Protein 6B10 (pdb70)

B-factor: mean 39.34, std 13.13, range [19.17, 99.95]

Sequence (646 aa):
ENLYFQGHMIKSIPEWSEQEEYLMLSLPHEKSDWNPYLEEILQSYKEFVKVVSEEFQKVLLIAPKQSDFENFKDIKNVEFFKCDTNDTWIRDFGAIDIVENGRLKALDFTFNSELDNAVNSKLFKEKFKEELKKVDFILEGGSIDFNGEGVMLTSSHCLLNENLNKTQIDTKLKEIFGLKQIIWLENGFIDHHIDTLARFIDKNTIAHCICEDEEDEHYLPLQKMKEELKKTGFDLLELPIPKPLYYEERRLGATYANFVFINNALIVPFYKDKNDEIIAKRLSKALPNHKIIGVDARVFLRQNGSLHCSCQNRFKGLRENLYFQGHMIKSIPEWSEQEYLMLSLPHEKSDWNPYLEEILQSYKEFVKVVSEFQKVLLIAPKQSDFENFKDIKNVEFFKCDTNDTWIRDFGAIDIVENGRLKALDFTFNAWGNKFQSELDNAVNSKLFKEKFKEELKKVDFILEGGSIDFNGEGVMLTSSHCLLNNSHLNKTQIDTKLKEIFGLKQIIWLENGFIKGDTDHHIDTLARFIDKNTIAHCICEDEEDEHYLPLQKMKEELKKTGFDLLELPIPKPLYYEERRLGATYANFVFINNALIVPFYKDKNDEIIAKRLSKALPNHKIIGVDARVFLRQNGSLHCCSCQNRFKGLR

Organism: Campylobacter jejuni subsp. jejuni serotype O:2 (strain ATCC 700819 / NCTC 11168) (NCBI:txid192222)

Structure (mmCIF, N/CA/C/O backbone):
data_6B10
#
_entry.id   6B10
#
_cell.length_a   53.400
_cell.length_b   80.296
_cell.length_c   83.923
_cell.angle_alpha   90.000
_cell.angle_beta   97.360
_cell.angle_gamma   90.000
#
_symmetry.space_group_name_H-M   'P 1 21 1'
#
loop_
_entity.id
_entity.type
_entity.pdbx_description
1 polymer 'Putative peptidyl-arginine deiminase family protein'
2 non-polymer 'PHOSPHATE ION'
3 non-polymer 'POTASSIUM ION'
4 water water
#
loop_
_atom_site.group_PDB
_atom_site.id
_atom_site.type_symbol
_atom_site.label_atom_id
_atom_site.label_alt_id
_atom_site.label_comp_id
_atom_site.label_asym_id
_atom_site.label_entity_id
_atom_site.label_seq_id
_atom_site.pdbx_PDB_ins_code
_atom_site.Cartn_x
_atom_site.Cartn_y
_atom_site.Cartn_z
_atom_site.occupancy
_atom_site.B_iso_or_equiv
_atom_site.auth_seq_id
_atom_site.auth_comp_id
_atom_site.auth_asym_id
_atom_site.auth_atom_id
_atom_site.pdbx_PDB_model_num
ATOM 1 N N . GLU A 1 1 ? -136.586 -9.506 213.923 1.00 45.65 -7 GLU A N 1
ATOM 2 C CA . GLU A 1 1 ? -135.350 -8.662 213.883 1.00 45.71 -7 GLU A CA 1
ATOM 3 C C . GLU A 1 1 ? -134.076 -9.505 213.728 1.00 44.11 -7 GLU A C 1
ATOM 4 O O . GLU A 1 1 ? -133.328 -9.344 212.753 1.00 47.54 -7 GLU A O 1
ATOM 6 N N . ASN A 1 2 ? -133.851 -10.413 214.676 1.00 39.42 -6 ASN A N 1
ATOM 7 C CA . ASN A 1 2 ? -132.573 -11.130 214.799 1.00 36.43 -6 ASN A CA 1
ATOM 8 C C . ASN A 1 2 ? -132.399 -12.291 213.820 1.00 33.47 -6 ASN A C 1
ATOM 9 O O . ASN A 1 2 ? -132.243 -13.450 214.229 1.00 31.52 -6 ASN A O 1
ATOM 14 N N . LEU A 1 3 ? -132.404 -11.963 212.531 1.00 30.26 -5 LEU A N 1
ATOM 15 C CA . LEU A 1 3 ? -132.291 -12.950 211.473 1.00 28.99 -5 LEU A CA 1
ATOM 16 C C . LEU A 1 3 ? -130.850 -13.031 210.979 1.00 28.65 -5 LEU A C 1
ATOM 17 O O . LEU A 1 3 ? -130.233 -12.012 210.647 1.00 28.23 -5 LEU A O 1
ATOM 22 N N . TYR A 1 4 ? -130.319 -14.250 210.937 1.00 26.98 -4 TYR A N 1
ATOM 23 C CA . TYR A 1 4 ? -128.989 -14.500 210.395 1.00 26.59 -4 TYR A CA 1
ATOM 24 C C . TYR A 1 4 ? -129.068 -15.375 209.148 1.00 26.16 -4 TYR A C 1
ATOM 25 O O . TYR A 1 4 ? -129.862 -16.310 209.078 1.00 25.29 -4 TYR A O 1
ATOM 34 N N . PHE A 1 5 ? -128.239 -15.053 208.165 1.00 26.46 -3 PHE A N 1
ATOM 35 C CA . PHE A 1 5 ? -128.156 -15.816 206.932 1.00 27.41 -3 PHE A CA 1
ATOM 36 C C . PHE A 1 5 ? -126.697 -15.943 206.522 1.00 27.96 -3 PHE A C 1
ATOM 37 O O . PHE A 1 5 ? -126.001 -14.938 206.371 1.00 27.53 -3 PHE A O 1
ATOM 45 N N . GLN A 1 6 ? -126.236 -17.183 206.372 1.00 28.24 -2 GLN A N 1
ATOM 46 C CA . GLN A 1 6 ? -124.857 -17.480 205.968 1.00 28.55 -2 GLN A CA 1
ATOM 47 C C . GLN A 1 6 ? -123.824 -16.679 206.756 1.00 28.15 -2 GLN A C 1
ATOM 48 O O . GLN A 1 6 ? -122.880 -16.123 206.193 1.00 28.17 -2 GLN A O 1
ATOM 54 N N . GLY A 1 7 ? -124.023 -16.644 208.073 1.00 27.53 -1 GLY A N 1
ATOM 55 C CA . GLY A 1 7 ? -123.103 -15.989 209.003 1.00 27.32 -1 GLY A CA 1
ATOM 56 C C . GLY A 1 7 ? -123.400 -14.547 209.376 1.00 26.85 -1 GLY A C 1
ATOM 57 O O . GLY A 1 7 ? -122.763 -14.009 210.281 1.00 26.39 -1 GLY A O 1
ATOM 58 N N . HIS A 1 8 ? -124.380 -13.923 208.720 1.00 27.67 0 HIS A N 1
ATOM 59 C CA . HIS A 1 8 ? -124.595 -12.478 208.852 1.00 28.07 0 HIS A CA 1
ATOM 60 C C . HIS A 1 8 ? -126.018 -12.071 209.182 1.00 26.92 0 HIS A C 1
ATOM 61 O O . HIS A 1 8 ? -126.962 -12.530 208.541 1.00 25.66 0 HIS A O 1
ATOM 68 N N . MET A 1 9 ? -126.154 -11.182 210.162 1.00 26.49 1 MET A N 1
ATOM 69 C CA . MET A 1 9 ? -127.376 -10.409 210.349 1.00 28.28 1 MET A CA 1
ATOM 70 C C . MET A 1 9 ? -127.214 -9.055 209.675 1.00 27.73 1 MET A C 1
ATOM 71 O O . MET A 1 9 ? -126.295 -8.305 210.007 1.00 27.92 1 MET A O 1
ATOM 76 N N . ILE A 1 10 ? -128.107 -8.742 208.742 1.00 26.89 2 ILE A N 1
ATOM 77 C CA . ILE A 1 10 ? -127.997 -7.519 207.942 1.00 26.70 2 ILE A CA 1
ATOM 78 C C . ILE A 1 10 ? -129.196 -6.602 208.142 1.00 27.06 2 ILE A C 1
ATOM 79 O O . ILE A 1 10 ? -130.341 -7.058 208.164 1.00 28.49 2 ILE A O 1
ATOM 84 N N . LYS A 1 11 ? -128.914 -5.310 208.306 1.00 27.24 3 LYS A N 1
ATOM 85 C CA . LYS A 1 11 ? -129.938 -4.276 208.352 1.00 27.13 3 LYS A CA 1
ATOM 86 C C . LYS A 1 11 ? -129.631 -3.222 207.288 1.00 26.60 3 LYS A C 1
ATOM 87 O O . LYS A 1 11 ? -128.518 -2.687 207.233 1.00 27.06 3 LYS A O 1
ATOM 90 N N . SER A 1 12 ? -130.617 -2.943 206.439 1.00 25.81 4 SER A N 1
ATOM 91 C CA . SER A 1 12 ? -130.528 -1.869 205.457 1.00 24.76 4 SER A CA 1
ATOM 92 C C . SER A 1 12 ? -130.710 -0.517 206.159 1.00 24.49 4 SER A C 1
ATOM 93 O O . SER A 1 12 ? -131.432 -0.417 207.160 1.00 23.92 4 SER A O 1
ATOM 96 N N . ILE A 1 13 ? -130.049 0.514 205.629 1.00 23.90 5 ILE A N 1
ATOM 97 C CA . ILE A 1 13 ? -129.980 1.819 206.285 1.00 23.04 5 ILE A CA 1
ATOM 98 C C . ILE A 1 13 ? -130.775 2.846 205.495 1.00 22.57 5 ILE A C 1
ATOM 99 O O . ILE A 1 13 ? -130.501 3.058 204.313 1.00 21.96 5 ILE A O 1
ATOM 104 N N . PRO A 1 14 ? -131.763 3.493 206.141 1.00 21.45 6 PRO A N 1
ATOM 105 C CA . PRO A 1 14 ? -132.455 4.589 205.485 1.00 21.55 6 PRO A CA 1
ATOM 106 C C . PRO A 1 14 ? -131.586 5.840 205.460 1.00 21.74 6 PRO A C 1
ATOM 107 O O . PRO A 1 14 ? -130.715 6.015 206.321 1.00 21.84 6 PRO A O 1
ATOM 111 N N . GLU A 1 15 ? -131.848 6.721 204.498 1.00 21.78 7 GLU A N 1
ATOM 112 C CA . GLU A 1 15 ? -130.991 7.882 204.270 1.00 21.48 7 GLU A CA 1
ATOM 113 C C . GLU A 1 15 ? -130.980 8.874 205.434 1.00 21.33 7 GLU A C 1
ATOM 114 O O . GLU A 1 15 ? -130.013 9.624 205.611 1.00 21.33 7 GLU A O 1
ATOM 120 N N . TRP A 1 16 ? -132.040 8.875 206.233 1.00 21.34 8 TRP A N 1
ATOM 121 C CA . TRP A 1 16 ? -132.123 9.791 207.371 1.00 22.19 8 TRP A CA 1
ATOM 122 C C . TRP A 1 16 ? -131.341 9.357 208.623 1.00 22.79 8 TRP A C 1
ATOM 123 O O . TRP A 1 16 ? -131.300 10.095 209.603 1.00 22.74 8 TRP A O 1
ATOM 134 N N . SER A 1 17 ? -130.723 8.178 208.600 1.00 24.36 9 SER A N 1
ATOM 135 C CA . SER A 1 17 ? -129.817 7.774 209.682 1.00 25.99 9 SER A CA 1
ATOM 136 C C . SER A 1 17 ? -128.584 8.680 209.690 1.00 27.57 9 SER A C 1
ATOM 137 O O . SER A 1 17 ? -128.220 9.269 208.657 1.00 26.92 9 SER A O 1
ATOM 140 N N . GLU A 1 18 ? -127.957 8.785 210.860 1.00 27.29 10 GLU A N 1
ATOM 141 C CA . GLU A 1 18 ? -126.844 9.704 211.069 1.00 28.11 10 GLU A CA 1
ATOM 142 C C . GLU A 1 18 ? -125.676 9.366 210.149 1.00 26.73 10 GLU A C 1
ATOM 143 O O . GLU A 1 18 ? -125.363 8.197 209.926 1.00 25.83 10 GLU A O 1
ATOM 149 N N . GLN A 1 19 ? -125.033 10.402 209.630 1.00 25.53 11 GLN A N 1
ATOM 150 C CA . GLN A 1 19 ? -123.989 10.251 208.636 1.00 25.74 11 GLN A CA 1
ATOM 151 C C . GLN A 1 19 ? -122.685 10.916 209.061 1.00 26.54 11 GLN A C 1
ATOM 152 O O . GLN A 1 19 ? -122.672 11.800 209.919 1.00 25.38 11 GLN A O 1
ATOM 158 N N . GLU A 1 20 ? -121.596 10.463 208.442 1.00 27.32 12 GLU A N 1
ATOM 159 C CA A GLU A 1 20 ? -120.275 11.037 208.667 0.50 28.11 12 GLU A CA 1
ATOM 160 C CA B GLU A 1 20 ? -120.267 11.023 208.658 0.50 28.48 12 GLU A CA 1
ATOM 161 C C . GLU A 1 20 ? -119.910 11.964 207.505 1.00 28.41 12 GLU A C 1
ATOM 162 O O . GLU A 1 20 ? -119.408 13.063 207.722 1.00 28.91 12 GLU A O 1
ATOM 173 N N . TYR A 1 21 ? -120.177 11.525 206.275 1.00 28.42 13 TYR A N 1
ATOM 174 C CA . TYR A 1 21 ? -119.879 12.319 205.083 1.00 28.41 13 TYR A CA 1
ATOM 175 C C . TYR A 1 21 ? -121.017 12.311 204.074 1.00 28.03 13 TYR A C 1
ATOM 176 O O . TYR A 1 21 ? -121.743 11.322 203.953 1.00 27.48 13 TYR A O 1
ATOM 185 N N . LEU A 1 22 ? -121.151 13.416 203.340 1.00 27.16 14 LEU A N 1
ATOM 186 C CA . LEU A 1 22 ? -121.746 13.383 202.010 1.00 27.67 14 LEU A CA 1
ATOM 187 C C . LEU A 1 22 ? -120.600 13.472 200.998 1.00 28.39 14 LEU A C 1
ATOM 188 O O . LEU A 1 22 ? -119.727 14.340 201.090 1.00 27.34 14 LEU A O 1
ATOM 193 N N . MET A 1 23 ? -120.613 12.569 200.032 1.00 29.07 15 MET A N 1
ATOM 194 C CA . MET A 1 23 ? -119.526 12.458 199.084 1.00 30.07 15 MET A CA 1
ATOM 195 C C . MET A 1 23 ? -119.994 12.850 197.691 1.00 30.17 15 MET A C 1
ATOM 196 O O . MET A 1 23 ? -121.069 12.448 197.254 1.00 29.55 15 MET A O 1
ATOM 201 N N . LEU A 1 24 ? -119.182 13.652 197.009 1.00 31.00 16 LEU A N 1
ATOM 202 C CA . LEU A 1 24 ? -119.476 14.109 195.657 1.00 32.65 16 LEU A CA 1
ATOM 203 C C . LEU A 1 24 ? -118.240 14.010 194.762 1.00 35.25 16 LEU A C 1
ATOM 204 O O . LEU A 1 24 ? -117.101 14.087 195.232 1.00 34.65 16 LEU A O 1
ATOM 209 N N . SER A 1 25 ? -118.481 13.841 193.468 1.00 38.02 17 SER A N 1
ATOM 210 C CA . SER A 1 25 ? -117.423 13.843 192.470 1.00 39.41 17 SER A CA 1
ATOM 211 C C . SER A 1 25 ? -117.539 15.110 191.629 1.00 41.24 17 SER A C 1
ATOM 212 O O . SER A 1 25 ? -118.451 15.240 190.815 1.00 40.99 17 SER A O 1
ATOM 215 N N . LEU A 1 26 ? -116.610 16.042 191.831 1.00 42.93 18 LEU A N 1
ATOM 216 C CA . LEU A 1 26 ? -116.640 17.333 191.143 1.00 44.58 18 LEU A CA 1
ATOM 217 C C . LEU A 1 26 ? -116.649 17.221 189.617 1.00 45.77 18 LEU A C 1
ATOM 218 O O . LEU A 1 26 ? -116.003 16.335 189.050 1.00 45.51 18 LEU A O 1
ATOM 223 N N . PRO A 1 27 ? -117.408 18.109 188.948 1.00 48.69 19 PRO A N 1
ATOM 224 C CA . PRO A 1 27 ? -117.256 18.251 187.504 1.00 51.01 19 PRO A CA 1
ATOM 225 C C . PRO A 1 27 ? -115.939 18.946 187.193 1.00 51.46 19 PRO A C 1
ATOM 226 O O . PRO A 1 27 ? -115.539 19.850 187.920 1.00 50.48 19 PRO A O 1
ATOM 230 N N . HIS A 1 28 ? -115.266 18.506 186.139 1.00 55.89 20 HIS A N 1
ATOM 231 C CA . HIS A 1 28 ? -114.017 19.132 185.708 1.00 59.36 20 HIS A CA 1
ATOM 232 C C . HIS A 1 28 ? -114.003 19.309 184.198 1.00 61.37 20 HIS A C 1
ATOM 233 O O . HIS A 1 28 ? -114.792 18.684 183.482 1.00 60.59 20 HIS A O 1
ATOM 240 N N . GLU A 1 29 ? -113.096 20.163 183.727 1.00 65.76 21 GLU A N 1
ATOM 241 C CA . GLU A 1 29 ? -112.938 20.441 182.300 1.00 68.14 21 GLU A CA 1
ATOM 242 C C . GLU A 1 29 ? -112.317 19.249 181.577 1.00 69.63 21 GLU A C 1
ATOM 243 O O . GLU A 1 29 ? -111.158 19.293 181.174 1.00 72.29 21 GLU A O 1
ATOM 245 N N . LYS A 1 30 ? -113.107 18.189 181.421 1.00 73.68 22 LYS A N 1
ATOM 246 C CA . LYS A 1 30 ? -112.666 16.946 180.781 1.00 75.47 22 LYS A CA 1
ATOM 247 C C . LYS A 1 30 ? -113.862 16.047 180.469 1.00 78.50 22 LYS A C 1
ATOM 248 O O . LYS A 1 30 ? -113.952 15.481 179.381 1.00 79.49 22 LYS A O 1
ATOM 250 N N . SER A 1 31 ? -114.770 15.917 181.434 1.00 81.40 23 SER A N 1
ATOM 251 C CA . SER A 1 31 ? -116.059 15.250 181.232 1.00 83.08 23 SER A CA 1
ATOM 252 C C . SER A 1 31 ? -116.988 16.113 180.357 1.00 81.21 23 SER A C 1
ATOM 253 O O . SER A 1 31 ? -116.523 17.028 179.678 1.00 82.63 23 SER A O 1
ATOM 256 N N . ASP A 1 32 ? -118.293 15.833 180.376 1.00 80.01 24 ASP A N 1
ATOM 257 C CA . ASP A 1 32 ? -119.253 16.532 179.513 1.00 79.68 24 ASP A CA 1
ATOM 258 C C . ASP A 1 32 ? -119.940 17.721 180.199 1.00 77.26 24 ASP A C 1
ATOM 259 O O . ASP A 1 32 ? -121.118 17.985 179.955 1.00 77.06 24 ASP A O 1
ATOM 264 N N . TRP A 1 33 ? -119.196 18.436 181.044 1.00 74.54 25 TRP A N 1
ATOM 265 C CA . TRP A 1 33 ? -119.680 19.655 181.694 1.00 72.89 25 TRP A CA 1
ATOM 266 C C . TRP A 1 33 ? -118.974 20.901 181.143 1.00 73.27 25 TRP A C 1
ATOM 267 O O . TRP A 1 33 ? -119.158 22.002 181.669 1.00 75.49 25 TRP A O 1
ATOM 278 N N . ASN A 1 34 ? -118.186 20.725 180.081 1.00 74.25 26 ASN A N 1
ATOM 279 C CA . ASN A 1 34 ? -117.299 21.781 179.562 1.00 73.29 26 ASN A CA 1
ATOM 280 C C . ASN A 1 34 ? -117.979 23.112 179.223 1.00 69.52 26 ASN A C 1
ATOM 281 O O . ASN A 1 34 ? -117.531 24.165 179.687 1.00 66.76 26 ASN A O 1
ATOM 286 N N . PRO A 1 35 ? -119.057 23.072 178.416 1.00 67.05 27 PRO A N 1
ATOM 287 C CA . PRO A 1 35 ? -119.696 24.321 177.975 1.00 67.12 27 PRO A CA 1
ATOM 288 C C . PRO A 1 35 ? -120.181 25.219 179.118 1.00 67.09 27 PRO A C 1
ATOM 289 O O . PRO A 1 35 ? -120.065 26.444 179.029 1.00 67.53 27 PRO A O 1
ATOM 293 N N . TYR A 1 36 ? -120.707 24.607 180.178 1.00 65.24 28 TYR A N 1
ATOM 294 C CA . TYR A 1 36 ? -121.240 25.340 181.329 1.00 63.40 28 TYR A CA 1
ATOM 295 C C . TYR A 1 36 ? -120.513 24.897 182.601 1.00 64.73 28 TYR A C 1
ATOM 296 O O . TYR A 1 36 ? -121.129 24.560 183.613 1.00 66.15 28 TYR A O 1
ATOM 305 N N . LEU A 1 37 ? -119.186 24.927 182.530 1.00 64.70 29 LEU A N 1
ATOM 306 C CA . LEU A 1 37 ? -118.323 24.484 183.618 1.00 64.45 29 LEU A CA 1
ATOM 307 C C . LEU A 1 37 ? -118.521 25.362 184.856 1.00 64.22 29 LEU A C 1
ATOM 308 O O . LEU A 1 37 ? -118.819 24.856 185.934 1.00 63.25 29 LEU A O 1
ATOM 313 N N . GLU A 1 38 ? -118.380 26.674 184.693 1.00 63.85 30 GLU A N 1
ATOM 314 C CA . GLU A 1 38 ? -118.560 27.603 185.811 1.00 63.86 30 GLU A CA 1
ATOM 315 C C . GLU A 1 38 ? -119.997 27.573 186.338 1.00 61.49 30 GLU A C 1
ATOM 316 O O . GLU A 1 38 ? -120.234 27.813 187.526 1.00 60.01 30 GLU A O 1
ATOM 322 N N . GLU A 1 39 ? -120.945 27.288 185.445 1.00 57.71 31 GLU A N 1
ATOM 323 C CA . GLU A 1 39 ? -122.355 27.183 185.807 1.00 55.16 31 GLU A CA 1
ATOM 324 C C . GLU A 1 39 ? -122.580 26.085 186.847 1.00 52.07 31 GLU A C 1
ATOM 325 O O . GLU A 1 39 ? -123.051 26.361 187.946 1.00 50.03 31 GLU A O 1
ATOM 327 N N . ILE A 1 40 ? -122.227 24.850 186.500 1.00 50.98 32 ILE A N 1
ATOM 328 C CA . ILE A 1 40 ? -122.426 23.713 187.408 1.00 50.38 32 ILE A CA 1
ATOM 329 C C . ILE A 1 40 ? -121.566 23.825 188.673 1.00 49.99 32 ILE A C 1
ATOM 330 O O . ILE A 1 40 ? -122.030 23.516 189.772 1.00 46.89 32 ILE A O 1
ATOM 335 N N . LEU A 1 41 ? -120.328 24.290 188.523 1.00 49.69 33 LEU A N 1
ATOM 336 C CA . LEU A 1 41 ? -119.451 24.476 189.677 1.00 48.59 33 LEU A CA 1
ATOM 337 C C . LEU A 1 41 ? -120.045 25.460 190.678 1.00 46.89 33 LEU A C 1
ATOM 338 O O . LEU A 1 41 ? -119.906 25.281 191.885 1.00 46.49 33 LEU A O 1
ATOM 343 N N . GLN A 1 42 ? -120.717 26.491 190.181 1.00 46.93 34 GLN A N 1
ATOM 344 C CA . GLN A 1 42 ? -121.385 27.441 191.061 1.00 47.76 34 GLN A CA 1
ATOM 345 C C . GLN A 1 42 ? -122.553 26.778 191.807 1.00 45.23 34 GLN A C 1
ATOM 346 O O . GLN A 1 42 ? -122.772 27.043 192.994 1.00 44.89 34 GLN A O 1
ATOM 352 N N . SER A 1 43 ? -123.295 25.928 191.101 1.00 41.66 35 SER A N 1
ATOM 353 C CA . SER A 1 43 ? -124.345 25.117 191.717 1.00 41.36 35 SER A CA 1
ATOM 354 C C . SER A 1 43 ? -123.772 24.218 192.817 1.00 40.00 35 SER A C 1
ATOM 355 O O . SER A 1 43 ? -124.292 24.189 193.937 1.00 39.03 35 SER A O 1
ATOM 358 N N . TYR A 1 44 ? -122.696 23.499 192.488 1.00 38.95 36 TYR A N 1
ATOM 359 C CA . TYR A 1 44 ? -121.979 22.662 193.462 1.00 36.68 36 TYR A CA 1
ATOM 360 C C . TYR A 1 44 ? -121.562 23.439 194.693 1.00 37.92 36 TYR A C 1
ATOM 361 O O . TYR A 1 44 ? -121.780 22.986 195.813 1.00 38.59 36 TYR A O 1
ATOM 370 N N . LYS A 1 45 ? -120.963 24.607 194.484 1.00 38.37 37 LYS A N 1
ATOM 371 C CA . LYS A 1 45 ? -120.518 25.448 195.590 1.00 38.46 37 LYS A CA 1
ATOM 372 C C . LYS A 1 45 ? -121.671 25.774 196.529 1.00 38.34 37 LYS A C 1
ATOM 373 O O . LYS A 1 45 ? -121.516 25.743 197.750 1.00 40.04 37 LYS A O 1
ATOM 376 N N . GLU A 1 46 ? -122.825 26.088 195.953 1.00 38.82 38 GLU A N 1
ATOM 377 C CA . GLU A 1 46 ? -124.012 26.395 196.737 1.00 39.57 38 GLU A CA 1
ATOM 378 C C . GLU A 1 46 ? -124.461 25.157 197.508 1.00 35.55 38 GLU A C 1
ATOM 379 O O . GLU A 1 46 ? -124.720 25.224 198.709 1.00 34.22 38 GLU A O 1
ATOM 385 N N . PHE A 1 47 ? -124.524 24.035 196.802 1.00 33.01 39 PHE A N 1
ATOM 386 C CA . PHE A 1 47 ? -124.954 22.756 197.370 1.00 32.14 39 PHE A CA 1
ATOM 387 C C . PHE A 1 47 ? -124.023 22.340 198.509 1.00 32.23 39 PHE A C 1
ATOM 388 O O . PHE A 1 47 ? -124.479 21.982 199.600 1.00 30.23 39 PHE A O 1
ATOM 396 N N . VAL A 1 48 ? -122.719 22.438 198.256 1.00 33.31 40 VAL A N 1
ATOM 397 C CA . VAL A 1 48 ? -121.697 22.109 199.248 1.00 32.99 40 VAL A CA 1
ATOM 398 C C . VAL A 1 48 ? -121.795 23.026 200.463 1.00 33.13 40 VAL A C 1
ATOM 399 O O . VAL A 1 48 ? -121.784 22.548 201.603 1.00 32.15 40 VAL A O 1
ATOM 403 N N . LYS A 1 49 ? -121.895 24.333 200.223 1.00 32.78 41 LYS A N 1
ATOM 404 C CA . LYS A 1 49 ? -122.025 25.298 201.322 1.00 33.91 41 LYS A CA 1
ATOM 405 C C . LYS A 1 49 ? -123.206 24.959 202.238 1.00 32.84 41 LYS A C 1
ATOM 406 O O . LYS A 1 49 ? -123.077 24.988 203.462 1.00 32.16 41 LYS A O 1
ATOM 410 N N . VAL A 1 50 ? -124.352 24.644 201.636 1.00 32.14 42 VAL A N 1
ATOM 411 C CA . VAL A 1 50 ? -125.554 24.284 202.391 1.00 31.80 42 VAL A CA 1
ATOM 412 C C . VAL A 1 50 ? -125.311 23.053 203.268 1.00 30.80 42 VAL A C 1
ATOM 413 O O . VAL A 1 50 ? -125.543 23.091 204.480 1.00 30.49 42 VAL A O 1
ATOM 417 N N . VAL A 1 51 ? -124.815 21.982 202.654 1.00 30.45 43 VAL A N 1
ATOM 418 C CA . VAL A 1 51 ? -1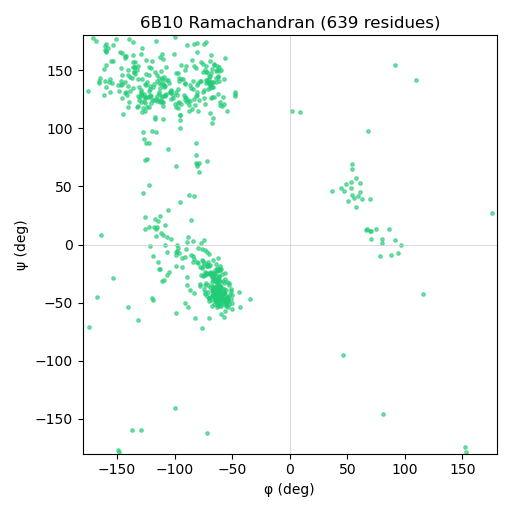24.584 20.710 203.356 1.00 30.40 43 VAL A CA 1
ATOM 419 C C . VAL A 1 51 ? -123.563 20.847 204.484 1.00 30.00 43 VAL A C 1
ATOM 420 O O . VAL A 1 51 ? -123.775 20.325 205.588 1.00 28.00 43 VAL A O 1
ATOM 424 N N . SER A 1 52 ? -122.473 21.564 204.202 1.00 30.22 44 SER A N 1
ATOM 425 C CA . SER A 1 52 ? -121.330 21.666 205.112 1.00 29.85 44 SER A CA 1
ATOM 426 C C . SER A 1 52 ? -121.703 22.276 206.450 1.00 30.05 44 SER A C 1
ATOM 427 O O . SER A 1 52 ? -121.016 22.054 207.437 1.00 28.93 44 SER A O 1
ATOM 430 N N . GLU A 1 53 ? -122.803 23.025 206.478 1.00 31.16 45 GLU A N 1
ATOM 431 C CA A GLU A 1 53 ? -123.336 23.580 207.722 0.50 31.43 45 GLU A CA 1
ATOM 432 C CA B GLU A 1 53 ? -123.319 23.583 207.725 0.50 31.83 45 GLU A CA 1
ATOM 433 C C . GLU A 1 53 ? -123.849 22.480 208.645 1.00 31.19 45 GLU A C 1
ATOM 434 O O . GLU A 1 53 ? -123.923 22.670 209.855 1.00 32.51 45 GLU A O 1
ATOM 445 N N . PHE A 1 54 ? -124.216 21.333 208.071 1.00 29.39 46 PHE A N 1
ATOM 446 C CA . PHE A 1 54 ? -124.824 20.239 208.838 1.00 28.73 46 PHE A CA 1
ATOM 447 C C . PHE A 1 54 ? -123.957 18.993 209.042 1.00 28.43 46 PHE A C 1
ATOM 448 O O . PHE A 1 54 ? -124.111 18.299 210.043 1.00 28.35 46 PHE A O 1
ATOM 456 N N . GLN A 1 55 ? -123.073 18.687 208.099 1.00 27.01 47 GLN A N 1
ATOM 457 C CA . GLN A 1 55 ? -122.167 17.554 208.261 1.00 27.02 47 GLN A CA 1
ATOM 458 C C . GLN A 1 55 ? -120.976 17.696 207.330 1.00 27.12 47 GLN A C 1
ATOM 459 O O . GLN A 1 55 ? -120.987 18.523 206.416 1.00 26.75 47 GLN A O 1
ATOM 465 N N . LYS A 1 56 ? -119.955 16.877 207.547 1.00 27.58 48 LYS A N 1
ATOM 466 C CA . LYS A 1 56 ? -118.773 16.939 206.701 1.00 29.77 48 LYS A CA 1
ATOM 467 C C . LYS A 1 56 ? -119.111 16.578 205.265 1.00 29.47 48 LYS A C 1
ATOM 468 O O . LYS A 1 56 ? -120.026 15.798 205.002 1.00 29.29 48 LYS A O 1
ATOM 474 N N . VAL A 1 57 ? -118.357 17.160 204.345 1.00 29.11 49 VAL A N 1
ATOM 475 C CA . VAL A 1 57 ? -118.494 16.893 202.932 1.00 29.88 49 VAL A CA 1
ATOM 476 C C . VAL A 1 57 ? -117.129 16.459 202.410 1.00 31.84 49 VAL A C 1
ATOM 477 O O . VAL A 1 57 ? -116.107 17.054 202.766 1.00 31.48 49 VAL A O 1
ATOM 481 N N . LEU A 1 58 ? -117.122 15.427 201.572 1.00 33.67 50 LEU A N 1
ATOM 482 C CA . LEU A 1 58 ? -115.913 14.966 200.900 1.00 35.80 50 LEU A CA 1
ATOM 483 C C . LEU A 1 58 ? -116.065 15.163 199.397 1.00 37.24 50 LEU A C 1
ATOM 484 O O . LEU A 1 58 ? -117.005 14.650 198.794 1.00 38.24 50 LEU A O 1
ATOM 489 N N . LEU A 1 59 ? -115.136 15.903 198.797 1.00 38.11 51 LEU A N 1
ATOM 490 C CA . LEU A 1 59 ? -115.149 16.162 197.361 1.00 38.41 51 LEU A CA 1
ATOM 491 C C . LEU A 1 59 ? -114.025 15.399 196.682 1.00 40.70 51 LEU A C 1
ATOM 492 O O . LEU A 1 59 ? -112.873 15.498 197.091 1.00 41.70 51 LEU A O 1
ATOM 497 N N . ILE A 1 60 ? -114.373 14.647 195.641 1.00 42.62 52 ILE A N 1
ATOM 498 C CA . ILE A 1 60 ? -113.436 13.809 194.907 1.00 43.70 52 ILE A CA 1
ATOM 499 C C . ILE A 1 60 ? -113.182 14.443 193.542 1.00 45.73 52 ILE A C 1
ATOM 500 O O . ILE A 1 60 ? -114.125 14.765 192.830 1.00 44.60 52 ILE A O 1
ATOM 505 N N . ALA A 1 61 ? -111.908 14.628 193.189 1.00 48.04 53 ALA A N 1
ATOM 506 C CA . ALA A 1 61 ? -111.529 15.221 191.903 1.00 49.77 53 ALA A CA 1
ATOM 507 C C . ALA A 1 61 ? -110.081 14.881 191.526 1.00 53.78 53 ALA A C 1
ATOM 508 O O . ALA A 1 61 ? -109.260 14.614 192.406 1.00 53.01 53 ALA A O 1
ATOM 510 N N . PRO A 1 62 ? -109.762 14.891 190.215 1.00 56.18 54 PRO A N 1
ATOM 511 C CA . PRO A 1 62 ? -108.419 14.524 189.743 1.00 56.83 54 PRO A CA 1
ATOM 512 C C . PRO A 1 62 ? -107.286 15.455 190.189 1.00 58.36 54 PRO A C 1
ATOM 513 O O . PRO A 1 62 ? -106.187 14.980 190.466 1.00 58.93 54 PRO A O 1
ATOM 517 N N . LYS A 1 63 ? -107.551 16.758 190.253 1.00 60.54 55 LYS A N 1
ATOM 518 C CA . LYS A 1 63 ? -106.505 17.749 190.507 1.00 60.27 55 LYS A CA 1
ATOM 519 C C . LYS A 1 63 ? -106.776 18.606 191.734 1.00 60.06 55 LYS A C 1
ATOM 520 O O . LYS A 1 63 ? -107.926 18.836 192.106 1.00 62.03 55 LYS A O 1
ATOM 526 N N . GLN A 1 64 ? -105.698 19.089 192.343 1.00 59.30 56 GLN A N 1
ATOM 527 C CA . GLN A 1 64 ? -105.773 19.986 193.491 1.00 59.00 56 GLN A CA 1
ATOM 528 C C . GLN A 1 64 ? -106.432 21.312 193.107 1.00 60.16 56 GLN A C 1
ATOM 529 O O . GLN A 1 64 ? -107.116 21.933 193.925 1.00 61.31 56 GLN A O 1
ATOM 535 N N . SER A 1 65 ? -106.224 21.739 191.862 1.00 59.91 57 SER A N 1
ATOM 536 C CA . SER A 1 65 ? -106.824 22.976 191.354 1.00 59.00 57 SER A CA 1
ATOM 537 C C . SER A 1 65 ? -108.356 22.908 191.315 1.00 57.35 57 SER A C 1
ATOM 538 O O . SER A 1 65 ? -109.026 23.931 191.469 1.00 58.16 57 SER A O 1
ATOM 541 N N . ASP A 1 66 ? -108.900 21.709 191.112 1.00 56.33 58 ASP A N 1
ATOM 542 C CA . ASP A 1 66 ? -110.348 21.495 191.195 1.00 55.76 58 ASP A CA 1
ATOM 543 C C . ASP A 1 66 ? -110.875 21.858 192.583 1.00 54.28 58 ASP A C 1
ATOM 544 O O . ASP A 1 66 ? -111.922 22.488 192.700 1.00 55.06 58 ASP A O 1
ATOM 549 N N . PHE A 1 67 ? -110.141 21.470 193.625 1.00 54.56 59 PHE A N 1
ATOM 550 C CA . PHE A 1 67 ? -110.536 21.766 195.009 1.00 56.10 59 PHE A CA 1
ATOM 551 C C . PHE A 1 67 ? -110.431 23.242 195.362 1.00 57.18 59 PHE A C 1
ATOM 552 O O . PHE A 1 67 ? -111.110 23.704 196.278 1.00 56.57 59 PHE A O 1
ATOM 560 N N . GLU A 1 68 ? -109.569 23.970 194.653 1.00 60.11 60 GLU A N 1
ATOM 561 C CA . GLU A 1 68 ? -109.317 25.391 194.917 1.00 62.21 60 GLU A CA 1
ATOM 562 C C . GLU A 1 68 ? -110.588 26.204 195.157 1.00 62.88 60 GLU A C 1
ATOM 563 O O . GLU A 1 68 ? -110.626 27.049 196.054 1.00 65.00 60 GLU A O 1
ATOM 565 N N . ASN A 1 69 ? -111.624 25.933 194.367 1.00 62.79 61 ASN A N 1
ATOM 566 C CA . ASN A 1 69 ? -112.898 26.659 194.462 1.00 62.51 61 ASN A CA 1
ATOM 567 C C . ASN A 1 69 ? -113.692 26.433 195.754 1.00 60.45 61 ASN A C 1
ATOM 568 O O . ASN A 1 69 ? -114.643 27.168 196.024 1.00 61.57 61 ASN A O 1
ATOM 573 N N . PHE A 1 70 ? -113.315 25.426 196.540 1.00 57.14 62 PHE A N 1
ATOM 574 C CA . PHE A 1 70 ? -114.053 25.064 197.752 1.00 56.29 62 PHE A CA 1
ATOM 575 C C . PHE A 1 70 ? -113.185 25.115 199.011 1.00 56.77 62 PHE A C 1
ATOM 576 O O . PHE A 1 70 ? -113.588 24.608 200.063 1.00 55.16 62 PHE A O 1
ATOM 584 N N . LYS A 1 71 ? -112.015 25.751 198.908 1.00 55.93 63 LYS A N 1
ATOM 585 C CA . LYS A 1 71 ? -111.023 25.741 199.987 1.00 53.90 63 LYS A CA 1
ATOM 586 C C . LYS A 1 71 ? -111.443 26.555 201.210 1.00 51.90 63 LYS A C 1
ATOM 587 O O . LYS A 1 71 ? -110.969 26.297 202.316 1.00 52.41 63 LYS A O 1
ATOM 589 N N . ASP A 1 72 ? -112.325 27.532 201.011 1.00 49.18 64 ASP A N 1
ATOM 590 C CA . ASP A 1 72 ? -112.750 28.425 202.089 1.00 49.10 64 ASP A CA 1
ATOM 591 C C . ASP A 1 72 ? -113.868 27.855 202.978 1.00 49.50 64 ASP A C 1
ATOM 592 O O . ASP A 1 72 ? -114.142 28.403 204.049 1.00 49.33 64 ASP A O 1
ATOM 594 N N . ILE A 1 73 ? -114.498 26.758 202.548 1.00 47.48 65 ILE A N 1
ATOM 595 C CA . ILE A 1 73 ? -115.705 26.250 203.207 1.00 44.73 65 ILE A CA 1
ATOM 596 C C . ILE A 1 73 ? -115.350 25.292 204.345 1.00 42.63 65 ILE A C 1
ATOM 597 O O . ILE A 1 73 ? -114.661 24.299 204.128 1.00 40.34 65 ILE A O 1
ATOM 602 N N . LYS A 1 74 ? -115.839 25.593 205.547 1.00 41.45 66 LYS A N 1
ATOM 603 C CA . LYS A 1 74 ? -115.630 24.741 206.719 1.00 42.76 66 LYS A CA 1
ATOM 604 C C . LYS A 1 74 ? -116.244 23.355 206.514 1.00 43.86 66 LYS A C 1
ATOM 605 O O . LYS A 1 74 ? -117.198 23.205 205.756 1.00 46.13 66 LYS A O 1
ATOM 607 N N . ASN A 1 75 ? -115.678 22.353 207.186 1.00 42.87 67 ASN A N 1
ATOM 608 C CA . ASN A 1 75 ? -116.130 20.959 207.094 1.00 42.73 67 ASN A CA 1
ATOM 609 C C . ASN A 1 75 ? -116.119 20.362 205.693 1.00 41.32 67 ASN A C 1
ATOM 610 O O . ASN A 1 75 ? -116.945 19.507 205.378 1.00 42.27 67 ASN A O 1
ATOM 615 N N . VAL A 1 76 ? -115.183 20.796 204.855 1.00 38.28 68 VAL A N 1
ATOM 616 C CA . VAL A 1 76 ? -115.038 20.219 203.529 1.00 37.64 68 VAL A CA 1
ATOM 617 C C . VAL A 1 76 ? -113.656 19.585 203.409 1.00 38.96 68 VAL A C 1
ATOM 618 O O . VAL A 1 76 ? -112.643 20.239 203.647 1.00 39.94 68 VAL A O 1
ATOM 622 N N . GLU A 1 77 ? -113.629 18.301 203.065 1.00 39.22 69 GLU A N 1
ATOM 623 C CA . GLU A 1 77 ? -112.381 17.586 202.843 1.00 39.55 69 GLU A CA 1
ATOM 624 C C . GLU A 1 77 ? -112.254 17.267 201.371 1.00 41.02 69 GLU A C 1
ATOM 625 O O . GLU A 1 77 ? -113.232 17.339 200.624 1.00 40.58 69 GLU A O 1
ATOM 631 N N . PHE A 1 78 ? -111.038 16.924 200.964 1.00 42.57 70 PHE A N 1
ATOM 632 C CA . PHE A 1 78 ? -110.719 16.694 199.566 1.00 45.07 70 PHE A CA 1
ATOM 633 C C . PHE A 1 78 ? -109.947 15.393 199.426 1.00 44.96 70 PHE A C 1
ATOM 634 O O . PHE A 1 78 ? -109.236 14.990 200.341 1.00 45.17 70 PHE A O 1
ATOM 642 N N . PHE A 1 79 ? -110.103 14.739 198.282 1.00 46.04 71 PHE A N 1
ATOM 643 C CA . PHE A 1 79 ? -109.422 13.484 198.009 1.00 48.86 71 PHE A CA 1
ATOM 644 C C . PHE A 1 79 ? -109.040 13.404 196.535 1.00 52.41 71 PHE A C 1
ATOM 645 O O . PHE A 1 79 ? -109.910 13.317 195.666 1.00 53.14 71 PHE A O 1
ATOM 653 N N . LYS A 1 80 ? -107.736 13.434 196.264 1.00 53.91 72 LYS A N 1
ATOM 654 C CA . LYS A 1 80 ? -107.226 13.367 194.899 1.00 55.60 72 LYS A CA 1
ATOM 655 C C . LYS A 1 80 ? -107.484 11.987 194.305 1.00 56.87 72 LYS A C 1
ATOM 656 O O . LYS A 1 80 ? -107.112 10.970 194.895 1.00 56.26 72 LYS A O 1
ATOM 658 N N . CYS A 1 81 ? -108.129 11.965 193.140 1.00 58.58 73 CYS A N 1
ATOM 659 C CA . CYS A 1 81 ? -108.471 10.719 192.455 1.00 60.89 73 CYS A CA 1
ATOM 660 C C . CYS A 1 81 ? -109.087 11.023 191.093 1.00 63.96 73 CYS A C 1
ATOM 661 O O . CYS A 1 81 ? -109.978 11.865 190.989 1.00 66.18 73 CYS A O 1
ATOM 664 N N . ASP A 1 82 ? -108.614 10.341 190.053 1.00 66.35 74 ASP A N 1
ATOM 665 C CA . ASP A 1 82 ? -109.100 10.586 188.695 1.00 67.69 74 ASP A CA 1
ATOM 666 C C . ASP A 1 82 ? -110.498 10.025 188.511 1.00 68.40 74 ASP A C 1
ATOM 667 O O . ASP A 1 82 ? -110.867 9.030 189.133 1.00 66.45 74 ASP A O 1
ATOM 672 N N . THR A 1 83 ? -111.260 10.670 187.633 1.00 70.94 75 THR A N 1
ATOM 673 C CA . THR A 1 83 ? -112.645 10.294 187.356 1.00 71.48 75 THR A CA 1
ATOM 674 C C . THR A 1 83 ? -113.162 11.079 186.150 1.00 71.15 75 THR A C 1
ATOM 675 O O . THR A 1 83 ? -112.452 11.915 185.589 1.00 73.12 75 THR A O 1
ATOM 679 N N . ASN A 1 84 ? -114.397 10.798 185.752 1.00 71.42 76 ASN A N 1
ATOM 680 C CA . ASN A 1 84 ? -115.113 11.643 184.791 1.00 71.02 76 ASN A CA 1
ATOM 681 C C . ASN A 1 84 ? -116.590 11.793 185.164 1.00 66.82 76 ASN A C 1
ATOM 682 O O . ASN A 1 84 ? -117.085 12.912 185.298 1.00 69.50 76 ASN A O 1
ATOM 687 N N . ASP A 1 85 ? -117.275 10.666 185.347 1.00 62.99 77 ASP A N 1
ATOM 688 C CA . ASP A 1 85 ? -118.656 10.645 185.823 1.00 59.01 77 ASP A CA 1
ATOM 689 C C . ASP A 1 85 ? -118.758 11.338 187.187 1.00 55.50 77 ASP A C 1
ATOM 690 O O . ASP A 1 85 ? -118.016 11.005 188.114 1.00 55.70 77 ASP A O 1
ATOM 695 N N . THR A 1 86 ? -119.665 12.308 187.294 1.00 50.38 78 THR A N 1
ATOM 696 C CA . THR A 1 86 ? -119.913 13.010 188.555 1.00 47.24 78 THR A CA 1
ATOM 697 C C . THR A 1 86 ? -121.068 12.390 189.360 1.00 43.92 78 THR A C 1
ATOM 698 O O . THR A 1 86 ? -121.267 12.719 190.529 1.00 41.72 78 THR A O 1
ATOM 702 N N . TRP A 1 87 ? -121.829 11.500 188.733 1.00 41.35 79 TRP A N 1
ATOM 703 C CA . TRP A 1 87 ? -123.004 10.925 189.369 1.00 40.06 79 TRP A CA 1
ATOM 704 C C . TRP A 1 87 ? -122.585 9.787 190.287 1.00 36.87 79 TRP A C 1
ATOM 705 O O . TRP A 1 87 ? -122.726 8.619 189.951 1.00 36.87 79 TRP A O 1
ATOM 716 N N . ILE A 1 88 ? -122.062 10.153 191.453 1.00 35.21 80 ILE A N 1
ATOM 717 C CA . ILE A 1 88 ? -121.490 9.178 192.386 1.00 35.10 80 ILE A CA 1
ATOM 718 C C . ILE A 1 88 ? -122.540 8.224 192.976 1.00 35.25 80 ILE A C 1
ATOM 719 O O . ILE A 1 88 ? -122.211 7.091 193.322 1.00 36.47 80 ILE A O 1
ATOM 724 N N . ARG A 1 89 ? -123.793 8.669 193.082 1.00 33.70 81 ARG A N 1
ATOM 725 C CA . ARG A 1 89 ? -124.898 7.788 193.483 1.00 32.90 81 ARG A CA 1
ATOM 726 C C . ARG A 1 89 ? -124.972 6.520 192.607 1.00 34.59 81 ARG A C 1
ATOM 727 O O . ARG A 1 89 ? -125.339 5.448 193.092 1.00 35.61 81 ARG A O 1
ATOM 735 N N . ASP A 1 90 ? -124.638 6.641 191.323 1.00 36.84 82 ASP A N 1
ATOM 736 C CA . ASP A 1 90 ? -124.624 5.480 190.422 1.00 39.14 82 ASP A CA 1
ATOM 737 C C . ASP A 1 90 ? -123.615 4.419 190.850 1.00 39.35 82 ASP A C 1
ATOM 738 O O . ASP A 1 90 ? -123.938 3.230 190.884 1.00 39.05 82 ASP A O 1
ATOM 743 N N . PHE A 1 91 ? -122.392 4.847 191.157 1.00 39.69 83 PHE A N 1
ATOM 744 C CA . PHE A 1 91 ? -121.296 3.899 191.383 1.00 40.11 83 PHE A CA 1
ATOM 745 C C . PHE A 1 91 ? -120.722 3.859 192.804 1.00 39.37 83 PHE A C 1
ATOM 746 O O . PHE A 1 91 ? -120.024 2.907 193.144 1.00 42.08 83 PHE A O 1
ATOM 754 N N . GLY A 1 92 ? -121.015 4.853 193.636 1.00 38.51 84 GLY A N 1
ATOM 755 C CA . GLY A 1 92 ? -120.467 4.907 194.998 1.00 37.45 84 GLY A CA 1
ATOM 756 C C . GLY A 1 92 ? -120.763 3.686 195.859 1.00 36.67 84 GLY A C 1
ATOM 757 O O . GLY A 1 92 ? -121.682 2.915 195.580 1.00 37.56 84 GLY A O 1
ATOM 758 N N . ALA A 1 93 ? -119.978 3.515 196.917 1.00 35.29 85 ALA A N 1
ATOM 759 C CA . ALA A 1 93 ? -120.150 2.389 197.833 1.00 34.91 85 ALA A CA 1
ATOM 760 C C . ALA A 1 93 ? -121.398 2.571 198.697 1.00 33.48 85 ALA A C 1
ATOM 761 O O . ALA A 1 93 ? -121.690 3.685 199.138 1.00 33.88 85 ALA A O 1
ATOM 763 N N . ILE A 1 94 ? -122.112 1.476 198.948 1.00 31.05 86 ILE A N 1
ATOM 764 C CA . ILE A 1 94 ? -123.371 1.514 199.704 1.00 29.98 86 ILE A CA 1
ATOM 765 C C . ILE A 1 94 ? -123.208 0.817 201.055 1.00 28.39 86 ILE A C 1
ATOM 766 O O . ILE A 1 94 ? -122.832 -0.347 201.106 1.00 28.19 86 ILE A O 1
ATOM 771 N N . ASP A 1 95 ? -123.497 1.533 202.140 1.00 26.93 87 ASP A N 1
ATOM 772 C CA . ASP A 1 95 ? -123.385 0.976 203.490 1.00 26.30 87 ASP A CA 1
ATOM 773 C C . ASP A 1 95 ? -124.539 0.060 203.858 1.00 26.08 87 ASP A C 1
ATOM 774 O O . ASP A 1 95 ? -125.689 0.336 203.519 1.00 25.37 87 ASP A O 1
ATOM 779 N N . ILE A 1 96 ? -124.210 -1.024 204.565 1.00 26.32 88 ILE A N 1
ATOM 780 C CA . ILE A 1 96 ? -125.180 -1.820 205.316 1.00 26.70 88 ILE A CA 1
ATOM 781 C C . ILE A 1 96 ? -124.646 -1.993 206.726 1.00 27.38 88 ILE A C 1
ATOM 782 O O . ILE A 1 96 ? -123.466 -1.750 206.977 1.00 29.13 88 ILE A O 1
ATOM 787 N N . VAL A 1 97 ? -125.511 -2.388 207.648 1.00 27.43 89 VAL A N 1
ATOM 788 C CA . VAL A 1 97 ? -125.066 -2.833 208.962 1.00 28.14 89 VAL A CA 1
ATOM 789 C C . VAL A 1 97 ? -124.944 -4.351 208.875 1.00 29.63 89 VAL A C 1
ATOM 790 O O . VAL A 1 97 ? -125.915 -5.040 208.564 1.00 29.95 89 VAL A O 1
ATOM 794 N N . GLU A 1 98 ? -123.746 -4.866 209.120 1.00 31.13 90 GLU A N 1
ATOM 795 C CA . GLU A 1 98 ? -123.503 -6.301 209.083 1.00 31.64 90 GLU A CA 1
ATOM 796 C C . GLU A 1 98 ? -122.924 -6.752 210.417 1.00 31.03 90 GLU A C 1
ATOM 797 O O . GLU A 1 98 ? -121.844 -6.305 210.815 1.00 29.80 90 GLU A O 1
ATOM 803 N N . ASN A 1 99 ? -123.650 -7.633 211.102 1.00 31.22 91 ASN A N 1
ATOM 804 C CA . ASN A 1 99 ? -123.288 -8.071 212.457 1.00 32.13 91 ASN A CA 1
ATOM 805 C C . ASN A 1 99 ? -122.872 -6.903 213.356 1.00 32.62 91 ASN A C 1
ATOM 806 O O . ASN A 1 99 ? -121.826 -6.947 214.006 1.00 30.87 91 ASN A O 1
ATOM 811 N N . GLY A 1 100 ? -123.688 -5.848 213.356 1.00 33.63 92 GLY A N 1
ATOM 812 C CA . GLY A 1 100 ? -123.458 -4.678 214.202 1.00 35.31 92 GLY A CA 1
ATOM 813 C C . GLY A 1 100 ? -122.411 -3.673 213.740 1.00 36.42 92 GLY A C 1
ATOM 814 O O . GLY A 1 100 ? -122.299 -2.595 214.327 1.00 37.37 92 GLY A O 1
ATOM 815 N N . ARG A 1 101 ? -121.633 -4.012 212.713 1.00 38.23 93 ARG A N 1
ATOM 816 C CA . ARG A 1 101 ? -120.632 -3.095 212.148 1.00 39.10 93 ARG A CA 1
ATOM 817 C C . ARG A 1 101 ? -121.119 -2.549 210.811 1.00 36.42 93 ARG A C 1
ATOM 818 O O . ARG A 1 101 ? -121.730 -3.274 210.031 1.00 36.09 93 ARG A O 1
ATOM 826 N N . LEU A 1 102 ? -120.848 -1.277 210.538 1.00 33.98 94 LEU A N 1
ATOM 827 C CA . LEU A 1 102 ? -121.131 -0.731 209.218 1.00 32.95 94 LEU A CA 1
ATOM 828 C C . LEU A 1 102 ? -120.152 -1.348 208.244 1.00 31.83 94 LEU A C 1
ATOM 829 O O . LEU A 1 102 ? -118.982 -1.515 208.557 1.00 30.92 94 LEU A O 1
ATOM 834 N N . LYS A 1 103 ? -120.643 -1.697 207.066 1.00 31.85 95 LYS A N 1
ATOM 835 C CA . LYS A 1 103 ? -119.823 -2.322 206.047 1.00 32.36 95 LYS A CA 1
ATOM 836 C C . LYS A 1 103 ? -120.273 -1.798 204.700 1.00 32.93 95 LYS A C 1
ATOM 837 O O . LYS A 1 103 ? -121.468 -1.799 204.399 1.00 32.67 95 LYS A O 1
ATOM 840 N N . ALA A 1 104 ? -119.317 -1.347 203.896 1.00 33.23 96 ALA A N 1
ATOM 841 C CA . ALA A 1 104 ? -119.612 -0.779 202.593 1.00 34.28 96 ALA A CA 1
ATOM 842 C C . ALA A 1 104 ? -119.578 -1.859 201.524 1.00 35.12 96 ALA A C 1
ATOM 843 O O . ALA A 1 104 ? -118.699 -2.724 201.528 1.00 35.00 96 ALA A O 1
ATOM 845 N N . LEU A 1 105 ? -120.538 -1.791 200.606 1.00 34.35 97 LEU A N 1
ATOM 846 C CA . LEU A 1 105 ? -120.653 -2.748 199.517 1.00 35.24 97 LEU A CA 1
ATOM 847 C C . LEU A 1 105 ? -120.307 -2.061 198.204 1.00 37.06 97 LEU A C 1
ATOM 848 O O . LEU A 1 105 ? -120.713 -0.920 197.967 1.00 36.94 97 LEU A O 1
ATOM 853 N N . ASP A 1 106 ? -119.551 -2.759 197.362 1.00 39.24 98 ASP A N 1
ATOM 854 C CA . ASP A 1 106 ? -119.175 -2.262 196.041 1.00 42.79 98 ASP A CA 1
ATOM 855 C C . ASP A 1 106 ? -119.808 -3.192 195.012 1.00 42.77 98 ASP A C 1
ATOM 856 O O . ASP A 1 106 ? -119.289 -4.267 194.721 1.00 44.14 98 ASP A O 1
ATOM 861 N N . PHE A 1 107 ? -120.959 -2.778 194.494 1.00 43.08 99 PHE A N 1
ATOM 862 C CA . PHE A 1 107 ? -121.641 -3.508 193.432 1.00 43.65 99 PHE A CA 1
ATOM 863 C C . PHE A 1 107 ? -120.945 -3.245 192.104 1.00 46.23 99 PHE A C 1
ATOM 864 O O . PHE A 1 107 ? -120.263 -2.233 191.949 1.00 46.97 99 PHE A O 1
ATOM 872 N N . THR A 1 108 ? -121.104 -4.146 191.146 1.00 49.77 100 THR A N 1
ATOM 873 C CA . THR A 1 108 ? -120.475 -3.957 189.845 1.00 53.73 100 THR A CA 1
ATOM 874 C C . THR A 1 108 ? -121.315 -2.994 189.004 1.00 55.74 100 THR A C 1
ATOM 875 O O . THR A 1 108 ? -122.533 -3.133 188.916 1.00 57.63 100 THR A O 1
ATOM 879 N N . PHE A 1 109 ? -120.655 -2.004 188.411 1.00 58.80 101 PHE A N 1
ATOM 880 C CA . PHE A 1 109 ? -121.332 -0.956 187.659 1.00 61.57 101 PHE A CA 1
ATOM 881 C C . PHE A 1 109 ? -120.848 -0.897 186.220 1.00 64.52 101 PHE A C 1
ATOM 882 O O . PHE A 1 109 ? -119.642 -0.915 185.964 1.00 64.77 101 PHE A O 1
ATOM 890 N N . ASN A 1 110 ? -121.800 -0.805 185.292 1.00 67.75 102 ASN A N 1
ATOM 891 C CA . ASN A 1 110 ? -121.506 -0.623 183.871 1.00 69.53 102 ASN A CA 1
ATOM 892 C C . ASN A 1 110 ? -122.236 0.591 183.314 1.00 69.35 102 ASN A C 1
ATOM 893 O O . ASN A 1 110 ? -121.609 1.573 182.918 1.00 71.31 102 ASN A O 1
ATOM 898 N N . SER A 1 118 ? -116.893 1.953 182.207 1.00 74.08 110 SER A N 1
ATOM 899 C CA . SER A 1 118 ? -116.959 1.925 183.666 1.00 74.82 110 SER A CA 1
ATOM 900 C C . SER A 1 118 ? -115.636 2.408 184.267 1.00 75.05 110 SER A C 1
ATOM 901 O O . SER A 1 118 ? -115.568 3.496 184.842 1.00 76.10 110 SER A O 1
ATOM 903 N N . GLU A 1 119 ? -114.602 1.575 184.133 1.00 75.19 111 GLU A N 1
ATOM 904 C CA . GLU A 1 119 ? -113.184 1.951 184.312 1.00 72.51 111 GLU A CA 1
ATOM 905 C C . GLU A 1 119 ? -112.798 2.790 185.549 1.00 70.99 111 GLU A C 1
ATOM 906 O O . GLU A 1 119 ? -112.543 2.223 186.615 1.00 69.20 111 GLU A O 1
ATOM 912 N N . LEU A 1 120 ? -112.732 4.115 185.406 1.00 69.65 112 LEU A N 1
ATOM 913 C CA . LEU A 1 120 ? -112.238 4.992 186.468 1.00 70.55 112 LEU A CA 1
ATOM 914 C C . LEU A 1 120 ? -113.125 4.921 187.704 1.00 70.18 112 LEU A C 1
ATOM 915 O O . LEU A 1 120 ? -112.633 4.762 188.820 1.00 67.68 112 LEU A O 1
ATOM 920 N N . ASP A 1 121 ? -114.432 5.030 187.482 1.00 71.13 113 ASP A N 1
ATOM 921 C CA . ASP A 1 121 ? -115.430 4.967 188.551 1.00 71.76 113 ASP A CA 1
ATOM 922 C C . ASP A 1 121 ? -115.302 3.694 189.376 1.00 71.63 113 ASP A C 1
ATOM 923 O O . ASP A 1 121 ? -115.347 3.739 190.605 1.00 69.08 113 ASP A O 1
ATOM 928 N N . ASN A 1 122 ? -115.157 2.562 188.691 1.00 72.82 114 ASN A N 1
ATOM 929 C CA . ASN A 1 122 ? -114.987 1.272 189.357 1.00 74.24 114 ASN A CA 1
ATOM 930 C C . ASN A 1 122 ? -113.785 1.283 190.297 1.00 72.89 114 ASN A C 1
ATOM 931 O O . ASN A 1 122 ? -113.847 0.748 191.405 1.00 76.86 114 ASN A O 1
ATOM 936 N N . ALA A 1 123 ? -112.697 1.898 189.846 1.00 69.21 115 ALA A N 1
ATOM 937 C CA . ALA A 1 123 ? -111.507 2.045 190.666 1.00 67.77 115 ALA A CA 1
ATOM 938 C C . ALA A 1 123 ? -111.733 3.041 191.804 1.00 66.72 115 ALA A C 1
ATOM 939 O O . ALA A 1 123 ? -111.392 2.746 192.947 1.00 67.55 115 ALA A O 1
ATOM 941 N N . VAL A 1 124 ? -112.328 4.196 191.492 1.00 64.28 116 VAL A N 1
ATOM 942 C CA . VAL A 1 124 ? -112.530 5.290 192.467 1.00 62.25 116 VAL A CA 1
ATOM 943 C C . VAL A 1 124 ? -112.812 4.785 193.888 1.00 60.08 116 VAL A C 1
ATOM 944 O O . VAL A 1 124 ? -112.221 5.269 194.857 1.00 58.09 116 VAL A O 1
ATOM 948 N N . ASN A 1 125 ? -113.719 3.821 194.007 1.00 57.47 117 ASN A N 1
ATOM 949 C CA . ASN A 1 125 ? -114.078 3.269 195.311 1.00 58.04 117 ASN A CA 1
ATOM 950 C C . ASN A 1 125 ? -112.930 2.539 196.014 1.00 56.47 117 ASN A C 1
ATOM 951 O O . ASN A 1 125 ? -112.782 2.638 197.234 1.00 53.53 117 ASN A O 1
ATOM 956 N N . SER A 1 126 ? -112.138 1.791 195.250 1.00 55.10 118 SER A N 1
ATOM 957 C CA . SER A 1 126 ? -110.995 1.068 195.815 1.00 54.31 118 SER A CA 1
ATOM 958 C C . SER A 1 126 ? -109.971 2.041 196.375 1.00 51.37 118 SER A C 1
ATOM 959 O O . SER A 1 126 ? -109.535 1.891 197.518 1.00 49.34 118 SER A O 1
ATOM 962 N N . LYS A 1 127 ? -109.608 3.039 195.569 1.00 50.64 119 LYS A N 1
ATOM 963 C CA . LYS A 1 127 ? -108.657 4.068 195.997 1.00 50.24 119 LYS A CA 1
ATOM 964 C C . LYS A 1 127 ? -109.154 4.684 197.293 1.00 48.59 119 LYS A C 1
ATOM 965 O O . LYS A 1 127 ? -108.427 4.758 198.276 1.00 47.32 119 LYS A O 1
ATOM 971 N N . LEU A 1 128 ? -110.408 5.127 197.271 1.00 47.72 120 LEU A N 1
ATOM 972 C CA . LEU A 1 128 ? -111.003 5.854 198.384 1.00 45.83 120 LEU A CA 1
ATOM 973 C C . LEU A 1 128 ? -110.943 5.053 199.673 1.00 43.79 120 LEU A C 1
ATOM 974 O O . LEU A 1 128 ? -110.555 5.573 200.719 1.00 41.50 120 LEU A O 1
ATOM 979 N N . PHE A 1 129 ? -111.332 3.786 199.583 1.00 43.24 121 PHE A N 1
ATOM 980 C CA . PHE A 1 129 ? -111.414 2.924 200.756 1.00 43.47 121 PHE A CA 1
ATOM 981 C C . PHE A 1 129 ? -110.041 2.424 201.199 1.00 44.14 121 PHE A C 1
ATOM 982 O O . PHE A 1 129 ? -109.786 2.289 202.398 1.00 42.26 121 PHE A O 1
ATOM 990 N N . LYS A 1 130 ? -109.161 2.166 200.235 1.00 44.48 122 LYS A N 1
ATOM 991 C CA . LYS A 1 130 ? -107.788 1.764 200.540 1.00 45.86 122 LYS A CA 1
ATOM 992 C C . LYS A 1 130 ? -106.995 2.911 201.176 1.00 43.99 122 LYS A C 1
ATOM 993 O O . LYS A 1 130 ? -106.344 2.724 202.206 1.00 43.71 122 LYS A O 1
ATOM 999 N N . GLU A 1 131 ? -107.078 4.097 200.575 1.00 42.40 123 GLU A N 1
ATOM 1000 C CA . GLU A 1 131 ? -106.227 5.226 200.956 1.00 41.48 123 GLU A CA 1
ATOM 1001 C C . GLU A 1 131 ? -106.797 6.081 202.080 1.00 43.08 123 GLU A C 1
ATOM 1002 O O . GLU A 1 131 ? -106.122 6.311 203.082 1.00 44.25 123 GLU A O 1
ATOM 1008 N N . LYS A 1 132 ? -108.028 6.567 201.923 1.00 43.93 124 LYS A N 1
ATOM 1009 C CA . LYS A 1 132 ? -108.595 7.471 202.928 1.00 43.23 124 LYS A CA 1
ATOM 1010 C C . LYS A 1 132 ? -109.185 6.740 204.136 1.00 43.28 124 LYS A C 1
ATOM 1011 O O . LYS A 1 132 ? -108.704 6.912 205.255 1.00 45.40 124 LYS A O 1
ATOM 1017 N N . PHE A 1 133 ? -110.225 5.940 203.915 1.00 43.12 125 PHE A N 1
ATOM 1018 C CA . PHE A 1 133 ? -110.918 5.272 205.022 1.00 43.75 125 PHE A CA 1
ATOM 1019 C C . PHE A 1 133 ? -110.114 4.104 205.598 1.00 45.14 125 PHE A C 1
ATOM 1020 O O . PHE A 1 133 ? -110.286 3.763 206.771 1.00 44.45 125 PHE A O 1
ATOM 1028 N N . LYS A 1 134 ? -109.247 3.501 204.779 1.00 46.41 126 LYS A N 1
ATOM 1029 C CA . LYS A 1 134 ? -108.418 2.357 205.193 1.00 48.33 126 LYS A CA 1
ATOM 1030 C C . LYS A 1 134 ? -109.303 1.259 205.769 1.00 48.56 126 LYS A C 1
ATOM 1031 O O . LYS A 1 134 ? -109.226 0.909 206.950 1.00 48.96 126 LYS A O 1
ATOM 1037 N N . GLU A 1 135 ? -110.143 0.722 204.896 1.00 49.58 127 GLU A N 1
ATOM 1038 C CA . GLU A 1 135 ? -111.272 -0.094 205.293 1.00 50.29 127 GLU A CA 1
ATOM 1039 C C . GLU A 1 135 ? -111.494 -1.163 204.234 1.00 50.95 127 GLU A C 1
ATOM 1040 O O . GLU A 1 135 ? -111.166 -0.957 203.065 1.00 49.64 127 GLU A O 1
ATOM 1046 N N . GLU A 1 136 ? -112.044 -2.305 204.643 1.00 53.48 128 GLU A N 1
ATOM 1047 C CA . GLU A 1 136 ? -112.358 -3.383 203.702 1.00 56.53 128 GLU A CA 1
ATOM 1048 C C . GLU A 1 136 ? -113.563 -2.965 202.864 1.00 54.61 128 GLU A C 1
ATOM 1049 O O . GLU A 1 136 ? -114.503 -2.366 203.378 1.00 57.95 128 GLU A O 1
ATOM 1055 N N . LEU A 1 137 ? -113.518 -3.268 201.574 1.00 52.42 129 LEU A N 1
ATOM 1056 C CA . LEU A 1 137 ? -114.579 -2.907 200.650 1.00 52.93 129 LEU A CA 1
ATOM 1057 C C . LEU A 1 137 ? -115.150 -4.182 200.030 1.00 54.01 129 LEU A C 1
ATOM 1058 O O . LEU A 1 137 ? -114.586 -4.716 199.074 1.00 55.64 129 LEU A O 1
ATOM 1063 N N . LYS A 1 138 ? -116.261 -4.672 200.579 1.00 53.15 130 LYS A N 1
ATOM 1064 C CA . LYS A 1 138 ? -116.844 -5.935 200.127 1.00 52.53 130 LYS A CA 1
ATOM 1065 C C . LYS A 1 138 ? -117.438 -5.825 198.727 1.00 50.95 130 LYS A C 1
ATOM 1066 O O . LYS A 1 138 ? -118.437 -5.136 198.523 1.00 51.37 130 LYS A O 1
ATOM 1072 N N . LYS A 1 139 ? -116.831 -6.523 197.772 1.00 49.16 131 LYS A N 1
ATOM 1073 C CA . LYS A 1 139 ? -117.324 -6.544 196.398 1.00 48.59 131 LYS A CA 1
ATOM 1074 C C . LYS A 1 139 ? -118.486 -7.525 196.291 1.00 47.85 131 LYS A C 1
ATOM 1075 O O . LYS A 1 139 ? -118.377 -8.667 196.736 1.00 49.30 131 LYS A O 1
ATOM 1078 N N . VAL A 1 140 ? -119.600 -7.070 195.724 1.00 45.34 132 VAL A N 1
ATOM 1079 C CA . VAL A 1 140 ? -120.744 -7.935 195.453 1.00 45.84 132 VAL A CA 1
ATOM 1080 C C . VAL A 1 140 ? -120.900 -8.037 193.944 1.00 46.57 132 VAL A C 1
ATOM 1081 O O . VAL A 1 140 ? -121.015 -7.017 193.264 1.00 48.65 132 VAL A O 1
ATOM 1085 N N . ASP A 1 141 ? -120.898 -9.259 193.416 1.00 47.31 133 ASP A N 1
ATOM 1086 C CA . ASP A 1 141 ? -121.071 -9.453 191.980 1.00 49.19 133 ASP A CA 1
ATOM 1087 C C . ASP A 1 141 ? -122.547 -9.383 191.610 1.00 48.51 133 ASP A C 1
ATOM 1088 O O . ASP A 1 141 ? -123.245 -10.400 191.552 1.00 48.04 133 ASP A O 1
ATOM 1093 N N . PHE A 1 142 ? -123.005 -8.163 191.361 1.00 48.20 134 PHE A N 1
ATOM 1094 C CA . PHE A 1 142 ? -124.396 -7.896 191.037 1.00 46.95 134 PHE A CA 1
ATOM 1095 C C . PHE A 1 142 ? -124.476 -6.488 190.468 1.00 45.47 134 PHE A C 1
ATOM 1096 O O . PHE A 1 142 ? -123.807 -5.582 190.962 1.00 45.35 134 PHE A O 1
ATOM 1104 N N . ILE A 1 143 ? -125.278 -6.305 189.423 1.00 47.15 135 ILE A N 1
ATOM 1105 C CA . ILE A 1 143 ? -125.424 -4.992 188.782 1.00 48.11 135 ILE A CA 1
ATOM 1106 C C . ILE A 1 143 ? -126.472 -4.160 189.514 1.00 46.32 135 ILE A C 1
ATOM 1107 O O . ILE A 1 143 ? -127.649 -4.514 189.537 1.00 47.42 135 ILE A O 1
ATOM 1112 N N . LEU A 1 144 ? -126.044 -3.045 190.098 1.00 46.78 136 LEU A N 1
ATOM 1113 C CA . LEU A 1 144 ? -126.947 -2.198 190.868 1.00 46.39 136 LEU A CA 1
ATOM 1114 C C . LEU A 1 144 ? -126.396 -0.792 191.046 1.00 45.03 136 LEU A C 1
ATOM 1115 O O . LEU A 1 144 ? -125.260 -0.625 191.478 1.00 46.54 136 LEU A O 1
ATOM 1120 N N . GLU A 1 145 ? -127.212 0.210 190.717 1.00 43.34 137 GLU A N 1
ATOM 1121 C CA . GLU A 1 145 ? -126.889 1.610 190.990 1.00 42.01 137 GLU A CA 1
ATOM 1122 C C . GLU A 1 145 ? -127.599 2.052 192.265 1.00 38.64 137 GLU A C 1
ATOM 1123 O O . GLU A 1 145 ? -128.700 1.591 192.554 1.00 38.13 137 GLU A O 1
ATOM 1129 N N . GLY A 1 146 ? -126.979 2.962 193.010 1.00 36.67 138 GLY A N 1
ATOM 1130 C CA . GLY A 1 146 ? -127.548 3.467 194.261 1.00 35.43 138 GLY A CA 1
ATOM 1131 C C . GLY A 1 146 ? -128.894 4.150 194.086 1.00 33.27 138 GLY A C 1
ATOM 1132 O O . GLY A 1 146 ? -129.780 4.014 194.928 1.00 33.01 138 GLY A O 1
ATOM 1133 N N . GLY A 1 147 ? -129.055 4.867 192.980 1.00 31.45 139 GLY A N 1
ATOM 1134 C CA . GLY A 1 147 ? -130.322 5.525 192.663 1.00 30.66 139 GLY A CA 1
ATOM 1135 C C . GLY A 1 147 ? -131.471 4.600 192.292 1.00 29.96 139 GLY A C 1
ATOM 1136 O O . GLY A 1 147 ? -132.607 5.052 192.175 1.00 29.72 139 GLY A O 1
ATOM 1137 N N . SER A 1 148 ? -131.204 3.306 192.114 1.00 29.15 140 SER A N 1
ATOM 1138 C CA . SER A 1 148 ? -132.262 2.370 191.744 1.00 28.78 140 SER A CA 1
ATOM 1139 C C . SER A 1 148 ? -132.974 1.717 192.941 1.00 26.85 140 SER A C 1
ATOM 1140 O O . SER A 1 148 ? -133.942 0.983 192.746 1.00 25.75 140 SER A O 1
ATOM 1143 N N . ILE A 1 149 ? -132.518 2.004 194.165 1.00 25.47 141 ILE A N 1
ATOM 1144 C CA . ILE A 1 149 ? -133.106 1.426 195.383 1.00 25.03 141 ILE A CA 1
ATOM 1145 C C . ILE A 1 149 ? -133.321 2.491 196.464 1.00 24.05 141 ILE A C 1
ATOM 1146 O O . ILE A 1 149 ? -132.609 3.487 196.502 1.00 22.90 141 ILE A O 1
ATOM 1151 N N . ASP A 1 150 ? -134.305 2.262 197.333 1.00 23.24 142 ASP A N 1
ATOM 1152 C CA . ASP A 1 150 ? -134.645 3.191 198.414 1.00 23.91 142 ASP A CA 1
ATOM 1153 C C . ASP A 1 150 ? -135.167 2.384 199.621 1.00 23.28 142 ASP A C 1
ATOM 1154 O O . ASP A 1 150 ? -136.018 1.513 199.455 1.00 23.58 142 ASP A O 1
ATOM 1159 N N . PHE A 1 151 ? -134.657 2.667 200.820 1.00 22.51 143 PHE A N 1
ATOM 1160 C CA . PHE A 1 151 ? -134.967 1.868 202.018 1.00 22.08 143 PHE A CA 1
ATOM 1161 C C . PHE A 1 151 ? -135.733 2.653 203.078 1.00 22.18 143 PHE A C 1
ATOM 1162 O O . PHE A 1 151 ? -135.503 3.849 203.256 1.00 22.48 143 PHE A O 1
ATOM 1170 N N . ASN A 1 152 ? -136.621 1.975 203.798 1.00 21.43 144 ASN A N 1
ATOM 1171 C CA . ASN A 1 152 ? -137.326 2.604 204.904 1.00 21.97 144 ASN A CA 1
ATOM 1172 C C . ASN A 1 152 ? -136.682 2.296 206.250 1.00 22.92 144 ASN A C 1
ATOM 1173 O O . ASN A 1 152 ? -137.094 2.843 207.264 1.00 22.79 144 ASN A O 1
ATOM 1178 N N . GLY A 1 153 ? -135.668 1.430 206.246 1.00 24.91 145 GLY A N 1
ATOM 1179 C CA . GLY A 1 153 ? -134.980 1.012 207.470 1.00 26.02 145 GLY A CA 1
ATOM 1180 C C . GLY A 1 153 ? -135.729 0.023 208.358 1.00 27.25 145 GLY A C 1
ATOM 1181 O O . GLY A 1 153 ? -135.342 -0.186 209.505 1.00 28.32 145 GLY A O 1
ATOM 1182 N N . GLU A 1 154 ? -136.794 -0.581 207.842 1.00 28.86 146 GLU A N 1
ATOM 1183 C CA . GLU A 1 154 ? -137.558 -1.587 208.579 1.00 30.91 146 GLU A CA 1
ATOM 1184 C C . GLU A 1 154 ? -137.650 -2.868 207.748 1.00 30.69 146 GLU A C 1
ATOM 1185 O O . GLU A 1 154 ? -138.562 -3.666 207.936 1.00 31.10 146 GLU A O 1
ATOM 1191 N N . GLY A 1 155 ? -136.700 -3.058 206.835 1.00 29.11 147 GLY A N 1
ATOM 1192 C CA . GLY A 1 155 ? -136.664 -4.246 206.001 1.00 28.14 147 GLY A CA 1
ATOM 1193 C C . GLY A 1 155 ? -137.397 -4.121 204.682 1.00 27.39 147 GLY A C 1
ATOM 1194 O O . GLY A 1 155 ? -137.487 -5.096 203.929 1.00 27.61 147 GLY A O 1
ATOM 1195 N N . VAL A 1 156 ? -137.919 -2.937 204.382 1.00 25.58 148 VAL A N 1
ATOM 1196 C CA . VAL A 1 156 ? -138.622 -2.731 203.129 1.00 25.17 148 VAL A CA 1
ATOM 1197 C C . VAL A 1 156 ? -137.745 -1.934 202.170 1.00 25.19 148 VAL A C 1
ATOM 1198 O O . VAL A 1 156 ? -137.073 -0.978 202.577 1.00 25.15 148 VAL A O 1
ATOM 1202 N N . MET A 1 157 ? -137.764 -2.325 200.898 1.00 24.73 149 MET A N 1
ATOM 1203 C CA . MET A 1 157 ? -137.046 -1.602 199.854 1.00 25.35 149 MET A CA 1
ATOM 1204 C C . MET A 1 157 ? -137.975 -1.289 198.694 1.00 25.95 149 MET A C 1
ATOM 1205 O O . MET A 1 157 ? -138.811 -2.102 198.317 1.00 26.38 149 MET A O 1
ATOM 1210 N N . LEU A 1 158 ? -137.785 -0.111 198.117 1.00 26.45 150 LEU A N 1
ATOM 1211 C CA . LEU A 1 158 ? -138.577 0.378 197.012 1.00 27.34 150 LEU A CA 1
ATOM 1212 C C . LEU A 1 158 ? -137.683 0.356 195.775 1.00 28.04 150 LEU A C 1
ATOM 1213 O O . LEU A 1 158 ? -136.505 0.703 195.848 1.00 26.00 150 LEU A O 1
ATOM 1218 N N . THR A 1 159 ? -138.225 -0.093 194.649 1.00 29.36 151 THR A N 1
ATOM 1219 C CA . THR A 1 159 ? -137.459 -0.142 193.403 1.00 31.42 151 THR A CA 1
ATOM 1220 C C . THR A 1 159 ? -138.395 -0.206 192.198 1.00 33.46 151 THR A C 1
ATOM 1221 O O . THR A 1 159 ? -139.586 -0.464 192.344 1.00 32.64 151 THR A O 1
ATOM 1225 N N . SER A 1 160 ? -137.848 0.040 191.015 1.00 37.18 152 SER A N 1
ATOM 1226 C CA . SER A 1 160 ? -138.622 -0.034 189.780 1.00 41.99 152 SER A CA 1
ATOM 1227 C C . SER A 1 160 ? -138.312 -1.318 189.020 1.00 44.05 152 SER A C 1
ATOM 1228 O O . SER A 1 160 ? -137.146 -1.674 188.837 1.00 42.73 152 SER A O 1
ATOM 1231 N N . SER A 1 161 ? -139.365 -1.997 188.569 1.00 48.30 153 SER A N 1
ATOM 1232 C CA . SER A 1 161 ? -139.236 -3.195 187.734 1.00 52.48 153 SER A CA 1
ATOM 1233 C C . SER A 1 161 ? -138.431 -2.953 186.456 1.00 55.12 153 SER A C 1
ATOM 1234 O O . SER A 1 161 ? -137.773 -3.859 185.949 1.00 57.42 153 SER A O 1
ATOM 1237 N N . HIS A 1 162 ? -138.486 -1.730 185.943 1.00 57.96 154 HIS A N 1
ATOM 1238 C CA . HIS A 1 162 ? -137.791 -1.373 184.712 1.00 61.48 154 HIS A CA 1
ATOM 1239 C C . HIS A 1 162 ? -136.272 -1.298 184.890 1.00 63.86 154 HIS A C 1
ATOM 1240 O O . HIS A 1 162 ? -135.531 -1.480 183.926 1.00 65.46 154 HIS A O 1
ATOM 1247 N N . CYS A 1 163 ? -135.811 -1.039 186.113 1.00 64.79 155 CYS A N 1
ATOM 1248 C CA . CYS A 1 163 ? -134.377 -0.918 186.386 1.00 66.12 155 CYS A CA 1
ATOM 1249 C C . CYS A 1 163 ? -133.661 -2.265 186.442 1.00 65.46 155 CYS A C 1
ATOM 1250 O O . CYS A 1 163 ? -132.908 -2.618 185.535 1.00 65.67 155 CYS A O 1
ATOM 1253 N N . LEU A 1 164 ? -133.916 -3.018 187.507 1.00 67.39 156 LEU A N 1
ATOM 1254 C CA . LEU A 1 164 ? -133.055 -4.137 187.894 1.00 68.48 156 LEU A CA 1
ATOM 1255 C C . LEU A 1 164 ? -133.228 -5.375 187.020 1.00 70.67 156 LEU A C 1
ATOM 1256 O O . LEU A 1 164 ? -132.300 -6.171 186.883 1.00 73.02 156 LEU A O 1
ATOM 1261 N N . LEU A 1 165 ? -134.410 -5.533 186.432 1.00 73.96 157 LEU A N 1
ATOM 1262 C CA . LEU A 1 165 ? -134.678 -6.642 185.519 1.00 76.95 157 LEU A CA 1
ATOM 1263 C C . LEU A 1 165 ? -133.976 -6.417 184.183 1.00 80.92 157 LEU A C 1
ATOM 1264 O O . LEU A 1 165 ? -133.515 -7.367 183.545 1.00 83.16 157 LEU A O 1
ATOM 1269 N N . ASN A 1 166 ? -133.892 -5.153 183.777 1.00 83.12 158 ASN A N 1
ATOM 1270 C CA . ASN A 1 166 ? -133.163 -4.766 182.577 1.00 84.53 158 ASN A CA 1
ATOM 1271 C C . ASN A 1 166 ? -131.648 -4.907 182.747 1.00 85.17 158 ASN A C 1
ATOM 1272 O O . ASN A 1 166 ? -130.972 -5.453 181.872 1.00 87.04 158 ASN A O 1
ATOM 1277 N N . GLU A 1 167 ? -131.127 -4.418 183.872 1.00 83.73 159 GLU A N 1
ATOM 1278 C CA . GLU A 1 167 ? -129.679 -4.376 184.121 1.00 80.04 159 GLU A CA 1
ATOM 1279 C C . GLU A 1 167 ? -129.052 -5.766 184.253 1.00 79.23 159 GLU A C 1
ATOM 1280 O O . GLU A 1 167 ? -127.956 -6.005 183.744 1.00 78.04 159 GLU A O 1
ATOM 1282 N N . ASN A 1 168 ? -129.749 -6.673 184.934 1.00 79.31 160 ASN A N 1
ATOM 1283 C CA . ASN A 1 168 ? -129.262 -8.037 185.146 1.00 78.60 160 ASN A CA 1
ATOM 1284 C C . ASN A 1 168 ? -129.912 -9.004 184.160 1.00 79.58 160 ASN A C 1
ATOM 1285 O O . ASN A 1 168 ? -129.678 -10.213 184.206 1.00 82.37 160 ASN A O 1
ATOM 1290 N N . LEU A 1 173 ? -131.843 -15.653 186.555 1.00 58.83 165 LEU A N 1
ATOM 1291 C CA . LEU A 1 173 ? -132.192 -14.290 186.169 1.00 59.22 165 LEU A CA 1
ATOM 1292 C C . LEU A 1 173 ? -133.711 -14.050 186.181 1.00 57.99 165 LEU A C 1
ATOM 1293 O O . LEU A 1 173 ? -134.215 -13.197 185.454 1.00 61.10 165 LEU A O 1
ATOM 1295 N N . ASN A 1 174 ? -134.431 -14.802 187.009 1.00 56.41 166 ASN A N 1
ATOM 1296 C CA . ASN A 1 174 ? -135.836 -14.509 187.307 1.00 55.59 166 ASN A CA 1
ATOM 1297 C C . ASN A 1 174 ? -135.956 -13.237 188.130 1.00 52.98 166 ASN A C 1
ATOM 1298 O O . ASN A 1 174 ? -135.006 -12.856 188.813 1.00 50.73 166 ASN A O 1
ATOM 1303 N N . LYS A 1 175 ? -137.126 -12.600 188.096 1.00 51.67 167 LYS A N 1
ATOM 1304 C CA . LYS A 1 175 ? -137.421 -11.543 189.067 1.00 51.93 167 LYS A CA 1
ATOM 1305 C C . LYS A 1 175 ? -137.480 -12.144 190.476 1.00 49.77 167 LYS A C 1
ATOM 1306 O O . LYS A 1 175 ? -136.963 -11.550 191.413 1.00 48.83 167 LYS A O 1
ATOM 1312 N N . THR A 1 176 ? -138.107 -13.312 190.613 1.00 47.81 168 THR A N 1
ATOM 1313 C CA . THR A 1 176 ? -138.159 -14.037 191.891 1.00 47.75 168 THR A CA 1
ATOM 1314 C C . THR A 1 176 ? -136.753 -14.282 192.453 1.00 47.92 168 THR A C 1
ATOM 1315 O O . THR A 1 176 ? -136.524 -14.180 193.667 1.00 46.88 168 THR A O 1
ATOM 1319 N N . GLN A 1 177 ? -135.822 -14.602 191.560 1.00 46.15 169 GLN A N 1
ATOM 1320 C CA . GLN A 1 177 ? -134.429 -14.830 191.932 1.00 46.19 169 GLN A CA 1
ATOM 1321 C C . GLN A 1 177 ? -133.729 -13.531 192.303 1.00 43.28 169 GLN A C 1
ATOM 1322 O O . GLN A 1 177 ? -132.999 -13.477 193.292 1.00 44.48 169 GLN A O 1
ATOM 1328 N N . ILE A 1 178 ? -133.945 -12.498 191.496 1.00 40.52 170 ILE A N 1
ATOM 1329 C CA . ILE A 1 178 ? -133.399 -11.170 191.766 1.00 39.14 170 ILE A CA 1
ATOM 1330 C C . ILE A 1 178 ? -133.984 -10.623 193.067 1.00 36.99 170 ILE A C 1
ATOM 1331 O O . ILE A 1 178 ? -133.259 -10.073 193.894 1.00 36.37 170 ILE A O 1
ATOM 1336 N N . ASP A 1 179 ? -135.291 -10.794 193.235 1.00 33.96 171 ASP A N 1
ATOM 1337 C CA . ASP A 1 179 ? -135.977 -10.451 194.471 1.00 33.55 171 ASP A CA 1
ATOM 1338 C C . ASP A 1 179 ? -135.324 -11.159 195.665 1.00 34.18 171 ASP A C 1
ATOM 1339 O O . ASP A 1 179 ? -134.957 -10.515 196.649 1.00 33.68 171 ASP A O 1
ATOM 1344 N N . THR A 1 180 ? -135.170 -12.478 195.565 1.00 34.12 172 THR A N 1
ATOM 1345 C CA . THR A 1 180 ? -134.565 -13.285 196.639 1.00 34.43 172 THR A CA 1
ATOM 1346 C C . THR A 1 180 ? -133.118 -12.868 196.915 1.00 33.27 172 THR A C 1
ATOM 1347 O O . THR A 1 180 ? -132.720 -12.725 198.074 1.00 32.82 172 THR A O 1
ATOM 1351 N N . LYS A 1 181 ? -132.342 -12.654 195.856 1.00 31.74 173 LYS A N 1
ATOM 1352 C CA . LYS A 1 181 ? -130.950 -12.232 196.011 1.00 31.50 173 LYS A CA 1
ATOM 1353 C C . LYS A 1 181 ? -130.859 -10.879 196.711 1.00 30.87 173 LYS A C 1
ATOM 1354 O O . LYS A 1 181 ? -130.059 -10.704 197.628 1.00 31.42 173 LYS A O 1
ATOM 1358 N N . LEU A 1 182 ? -131.670 -9.923 196.266 1.00 30.32 174 LEU A N 1
ATOM 1359 C CA . LEU A 1 182 ? -131.670 -8.585 196.856 1.00 30.49 174 LEU A CA 1
ATOM 1360 C C . LEU A 1 182 ? -132.086 -8.592 198.327 1.00 29.72 174 LEU A C 1
ATOM 1361 O O . LEU A 1 182 ? -131.539 -7.836 199.128 1.00 28.54 174 LEU A O 1
ATOM 1366 N N . LYS A 1 183 ? -133.060 -9.434 198.667 1.00 29.41 175 LYS A N 1
ATOM 1367 C CA . LYS A 1 183 ? -133.492 -9.586 200.048 1.00 30.26 175 LYS A CA 1
ATOM 1368 C C . LYS A 1 183 ? -132.377 -10.135 200.928 1.00 30.71 175 LYS A C 1
ATOM 1369 O O . LYS A 1 183 ? -132.225 -9.721 202.085 1.00 31.13 175 LYS A O 1
ATOM 1375 N N . GLU A 1 184 ? -131.588 -11.047 200.370 1.00 30.21 176 GLU A N 1
ATOM 1376 C CA . GLU A 1 184 ? -130.485 -11.658 201.102 1.00 30.85 176 GLU A CA 1
ATOM 1377 C C . GLU A 1 184 ? -129.343 -10.679 201.321 1.00 29.76 176 GLU A C 1
ATOM 1378 O O . GLU A 1 184 ? -128.758 -10.639 202.404 1.00 29.42 176 GLU A O 1
ATOM 1384 N N . ILE A 1 185 ? -129.044 -9.890 200.295 1.00 28.08 177 ILE A N 1
ATOM 1385 C CA . ILE A 1 185 ? -127.980 -8.893 200.362 1.00 27.45 177 I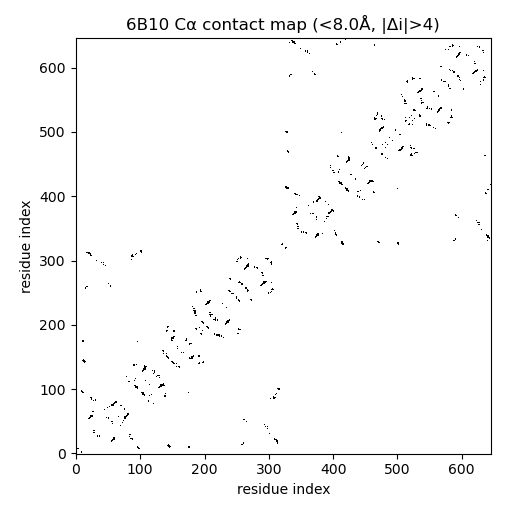LE A CA 1
ATOM 1386 C C . ILE A 1 185 ? -128.284 -7.786 201.375 1.00 26.92 177 ILE A C 1
ATOM 1387 O O . ILE A 1 185 ? -127.397 -7.339 202.096 1.00 26.15 177 ILE A O 1
ATOM 1392 N N . PHE A 1 186 ? -129.534 -7.331 201.414 1.00 26.40 178 PHE A N 1
ATOM 1393 C CA . PHE A 1 186 ? -129.897 -6.194 202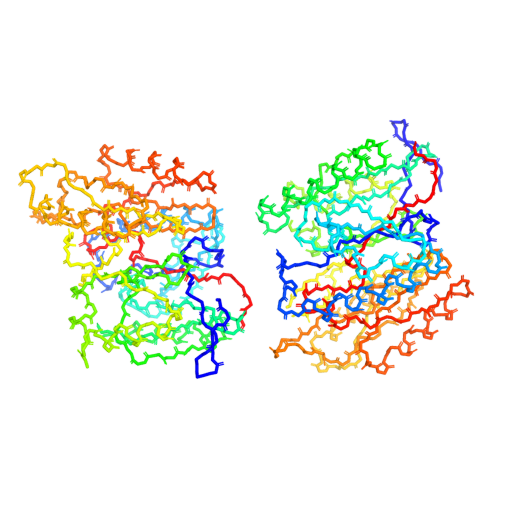.256 1.00 26.12 178 PHE A CA 1
ATOM 1394 C C . PHE A 1 186 ? -130.699 -6.582 203.510 1.00 26.16 178 PHE A C 1
ATOM 1395 O O . PHE A 1 186 ? -131.166 -5.711 204.242 1.00 26.25 178 PHE A O 1
ATOM 1403 N N . GLY A 1 187 ? -130.848 -7.880 203.762 1.00 25.84 179 GLY A N 1
ATOM 1404 C CA . GLY A 1 187 ? -131.604 -8.358 204.917 1.00 26.19 179 GLY A CA 1
ATOM 1405 C C . GLY A 1 187 ? -133.051 -7.902 204.925 1.00 25.58 179 GLY A C 1
ATOM 1406 O O . GLY A 1 187 ? -133.597 -7.534 205.958 1.00 25.39 179 GLY A O 1
ATOM 1407 N N . LEU A 1 188 ? -133.681 -7.937 203.767 1.00 26.15 180 LEU A N 1
ATOM 1408 C CA . LEU A 1 188 ? -135.016 -7.362 203.608 1.00 26.76 180 LEU A CA 1
ATOM 1409 C C . LEU A 1 188 ? -136.120 -8.378 203.875 1.00 28.28 180 LEU A C 1
ATOM 1410 O O . LEU A 1 188 ? -135.934 -9.567 203.656 1.00 29.02 180 LEU A O 1
ATOM 1415 N N . LYS A 1 189 ? -137.265 -7.896 204.349 1.00 30.04 181 LYS A N 1
ATOM 1416 C CA . LYS A 1 189 ? -138.466 -8.717 204.422 1.00 32.32 181 LYS A CA 1
ATOM 1417 C C . LYS A 1 189 ? -139.405 -8.458 203.240 1.00 31.65 181 LYS A C 1
ATOM 1418 O O . LYS A 1 189 ? -140.252 -9.288 202.947 1.00 31.72 181 LYS A O 1
ATOM 1424 N N . GLN A 1 190 ? -139.238 -7.333 202.544 1.00 30.49 182 GLN A N 1
ATOM 1425 C CA . GLN A 1 190 ? -140.158 -6.961 201.475 1.00 30.23 182 GLN A CA 1
ATOM 1426 C C . GLN A 1 190 ? -139.510 -6.052 200.432 1.00 29.91 182 GLN A C 1
ATOM 1427 O O . GLN A 1 190 ? -138.754 -5.139 200.772 1.00 30.65 182 GLN A O 1
ATOM 1433 N N . ILE A 1 191 ? -139.820 -6.306 199.165 1.00 29.15 183 ILE A N 1
ATOM 1434 C CA . ILE A 1 191 ? -139.468 -5.403 198.074 1.00 28.12 183 ILE A CA 1
ATOM 1435 C C . ILE A 1 191 ? -140.732 -4.984 197.345 1.00 28.39 183 ILE A C 1
ATOM 1436 O O . ILE A 1 191 ? -141.519 -5.827 196.916 1.00 29.78 183 ILE A O 1
ATOM 1441 N N . ILE A 1 192 ? -140.912 -3.676 197.208 1.00 28.15 184 ILE A N 1
ATOM 1442 C CA . ILE A 1 192 ? -142.003 -3.107 196.436 1.00 28.76 184 ILE A CA 1
ATOM 1443 C C . ILE A 1 192 ? -141.461 -2.816 195.040 1.00 28.75 184 ILE A C 1
ATOM 1444 O O . ILE A 1 192 ? -140.597 -1.947 194.862 1.00 28.07 184 ILE A O 1
ATOM 1449 N N . TRP A 1 193 ? -141.953 -3.577 194.067 1.00 28.12 185 TRP A N 1
ATOM 1450 C CA . TRP A 1 193 ? -141.561 -3.438 192.678 1.00 29.20 185 TRP A CA 1
ATOM 1451 C C . TRP A 1 193 ? -142.569 -2.554 191.964 1.00 30.75 185 TRP A C 1
ATOM 1452 O O . TRP A 1 193 ? -143.689 -2.983 191.707 1.00 32.96 185 TRP A O 1
ATOM 1463 N N . LEU A 1 194 ? -142.185 -1.320 191.648 1.00 32.12 186 LEU A N 1
ATOM 1464 C CA . LEU A 1 194 ? -143.088 -0.401 190.954 1.00 34.15 186 LEU A CA 1
ATOM 1465 C C . LEU A 1 194 ? -143.024 -0.570 189.436 1.00 35.70 186 LEU A C 1
ATOM 1466 O O . LEU A 1 194 ? -141.957 -0.441 188.837 1.00 36.43 186 LEU A O 1
ATOM 1471 N N . GLU A 1 195 ? -144.179 -0.832 188.830 1.00 38.03 187 GLU A N 1
ATOM 1472 C CA . GLU A 1 195 ? -144.290 -1.023 187.383 1.00 40.32 187 GLU A CA 1
ATOM 1473 C C . GLU A 1 195 ? -144.390 0.307 186.644 1.00 39.69 187 GLU A C 1
ATOM 1474 O O . GLU A 1 195 ? -143.763 0.488 185.598 1.00 40.14 187 GLU A O 1
ATOM 1480 N N . ASN A 1 196 ? -145.167 1.235 187.201 1.00 38.94 188 ASN A N 1
ATOM 1481 C CA . ASN A 1 196 ? -145.567 2.452 186.490 1.00 38.28 188 ASN A CA 1
ATOM 1482 C C . ASN A 1 196 ? -144.793 3.711 186.840 1.00 39.84 188 ASN A C 1
ATOM 1483 O O . ASN A 1 196 ? -144.110 3.787 187.864 1.00 38.12 188 ASN A O 1
ATOM 1488 N N . GLY A 1 197 ? -144.937 4.702 185.964 1.00 41.84 189 GLY A N 1
ATOM 1489 C CA . GLY A 1 197 ? -144.406 6.037 186.163 1.00 43.66 189 GLY A CA 1
ATOM 1490 C C . GLY A 1 197 ? -143.019 6.180 185.591 1.00 46.36 189 GLY A C 1
ATOM 1491 O O . GLY A 1 197 ? -142.287 5.199 185.467 1.00 50.03 189 GLY A O 1
ATOM 1492 N N . PHE A 1 198 ? -142.658 7.406 185.235 1.00 48.88 190 PHE A N 1
ATOM 1493 C CA . PHE A 1 198 ? -141.260 7.735 184.934 1.00 52.56 190 PHE A CA 1
ATOM 1494 C C . PHE A 1 198 ? -141.045 9.252 184.839 1.00 52.69 190 PHE A C 1
ATOM 1495 O O . PHE A 1 198 ? -141.998 10.024 184.959 1.00 50.05 190 PHE A O 1
ATOM 1503 N N . ILE A 1 199 ? -139.786 9.655 184.669 1.00 52.93 191 ILE A N 1
ATOM 1504 C CA . ILE A 1 199 ? -139.400 11.057 184.490 1.00 54.97 191 ILE A CA 1
ATOM 1505 C C . ILE A 1 199 ? -138.098 11.108 183.695 1.00 54.56 191 ILE A C 1
ATOM 1506 O O . ILE A 1 199 ? -138.113 11.248 182.475 1.00 56.15 191 ILE A O 1
ATOM 1511 N N . ASP A 1 205 ? -130.316 5.405 182.494 1.00 72.08 197 ASP A N 1
ATOM 1512 C CA . ASP A 1 205 ? -130.617 4.599 183.673 1.00 70.86 197 ASP A CA 1
ATOM 1513 C C . ASP A 1 205 ? -131.921 5.046 184.337 1.00 68.51 197 ASP A C 1
ATOM 1514 O O . ASP A 1 205 ? -132.017 6.168 184.834 1.00 70.64 197 ASP A O 1
ATOM 1516 N N . HIS A 1 206 ? -132.916 4.159 184.328 1.00 66.96 198 HIS A N 1
ATOM 1517 C CA . HIS A 1 206 ? -134.184 4.370 185.035 1.00 65.30 198 HIS A CA 1
ATOM 1518 C C . HIS A 1 206 ? -133.891 4.288 186.542 1.00 60.23 198 HIS A C 1
ATOM 1519 O O . HIS A 1 206 ? -133.118 3.420 186.968 1.00 62.15 198 HIS A O 1
ATOM 1526 N N . HIS A 1 207 ? -134.472 5.185 187.342 1.00 49.90 199 HIS A N 1
ATOM 1527 C CA . HIS A 1 207 ? -134.159 5.242 188.776 1.00 43.22 199 HIS A CA 1
ATOM 1528 C C . HIS A 1 207 ? -135.362 5.556 189.654 1.00 37.16 199 HIS A C 1
ATOM 1529 O O . HIS A 1 207 ? -136.079 6.522 189.412 1.00 37.01 199 HIS A O 1
ATOM 1536 N N . ILE A 1 208 ? -135.545 4.755 190.700 1.00 32.40 200 ILE A N 1
ATOM 1537 C CA . ILE A 1 208 ? -136.607 4.969 191.667 1.00 30.09 200 ILE A CA 1
ATOM 1538 C C . ILE A 1 208 ? -136.466 6.318 192.382 1.00 29.29 200 ILE A C 1
ATOM 1539 O O . ILE A 1 208 ? -137.476 6.905 192.786 1.00 28.25 200 ILE A O 1
ATOM 1544 N N . ASP A 1 209 ? -135.235 6.830 192.512 1.00 27.16 201 ASP A N 1
ATOM 1545 C CA . ASP A 1 209 ? -135.034 8.113 193.185 1.00 26.78 201 ASP A CA 1
ATOM 1546 C C . ASP A 1 209 ? -135.458 9.333 192.349 1.00 26.73 201 ASP A C 1
ATOM 1547 O O . ASP A 1 209 ? -135.281 10.463 192.792 1.00 26.27 201 ASP A O 1
ATOM 1552 N N . THR A 1 210 ? -136.020 9.109 191.155 1.00 26.02 202 THR A N 1
ATOM 1553 C CA . THR A 1 210 ? -136.679 10.180 190.406 1.00 25.72 202 THR A CA 1
ATOM 1554 C C . THR A 1 210 ? -138.196 10.135 190.591 1.00 25.12 202 THR A C 1
ATOM 1555 O O . THR A 1 210 ? -138.892 11.058 190.187 1.00 26.56 202 THR A O 1
ATOM 1559 N N . LEU A 1 211 ? -138.698 9.073 191.211 1.00 24.60 203 LEU A N 1
ATOM 1560 C CA . LEU A 1 211 ? -140.131 8.815 191.281 1.00 24.16 203 LEU A CA 1
ATOM 1561 C C . LEU A 1 211 ? -140.705 8.78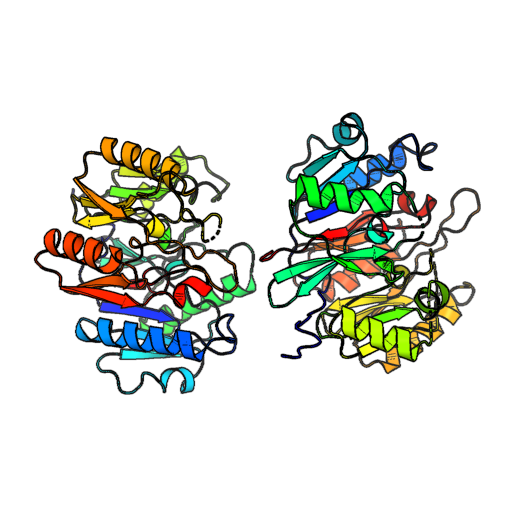2 192.688 1.00 23.42 203 LEU A C 1
ATOM 1562 O O . LEU A 1 211 ? -141.755 9.376 192.935 1.00 22.67 203 LEU A O 1
ATOM 1567 N N . ALA A 1 212 ? -140.043 8.059 193.591 1.00 22.80 204 ALA A N 1
ATOM 1568 C CA . ALA A 1 212 ? -140.610 7.776 194.913 1.00 22.99 204 ALA A CA 1
ATOM 1569 C C . ALA A 1 212 ? -139.527 7.469 195.928 1.00 22.09 204 ALA A C 1
ATOM 1570 O O . ALA A 1 212 ? -138.552 6.796 195.605 1.00 22.51 204 ALA A O 1
ATOM 1572 N N . ARG A 1 213 ? -139.733 7.940 197.156 1.00 21.10 205 ARG A N 1
ATOM 1573 C CA . ARG A 1 213 ? -138.739 7.883 198.214 1.00 20.95 205 ARG A CA 1
ATOM 1574 C C . ARG A 1 213 ? -139.429 7.763 199.566 1.00 21.07 205 ARG A C 1
ATOM 1575 O O . ARG A 1 213 ? -140.409 8.461 199.813 1.00 21.32 205 ARG A O 1
ATOM 1583 N N . PHE A 1 214 ? -138.916 6.913 200.449 1.00 20.20 206 PHE A N 1
ATOM 1584 C CA . PHE A 1 214 ? -139.304 6.983 201.849 1.00 20.65 206 PHE A CA 1
ATOM 1585 C C . PHE A 1 214 ? -138.733 8.249 202.476 1.00 20.70 206 PHE A C 1
ATOM 1586 O O . PHE A 1 214 ? -137.563 8.594 202.253 1.00 19.38 206 PHE A O 1
ATOM 1594 N N . ILE A 1 215 ? -139.557 8.923 203.273 1.00 20.60 207 ILE A N 1
ATOM 1595 C CA . ILE A 1 215 ? -139.103 10.066 204.064 1.00 20.86 207 ILE A CA 1
ATOM 1596 C C . ILE A 1 215 ? -139.143 9.784 205.567 1.00 21.90 207 ILE A C 1
ATOM 1597 O O . ILE A 1 215 ? -138.494 10.480 206.348 1.00 22.40 207 ILE A O 1
ATOM 1602 N N . ASP A 1 216 ? -139.940 8.795 205.970 1.00 22.83 208 ASP A N 1
ATOM 1603 C CA . ASP A 1 216 ? -139.780 8.146 207.269 1.00 23.08 208 ASP A CA 1
ATOM 1604 C C . ASP A 1 216 ? -140.222 6.693 207.119 1.00 23.55 208 ASP A C 1
ATOM 1605 O O . ASP A 1 216 ? -140.563 6.271 206.010 1.00 22.75 208 ASP A O 1
ATOM 1610 N N . LYS A 1 217 ? -140.184 5.917 208.200 1.00 24.42 209 LYS A N 1
ATOM 1611 C CA . LYS A 1 217 ? -140.469 4.484 208.110 1.00 26.41 209 LYS A CA 1
ATOM 1612 C C . LYS A 1 217 ? -141.889 4.183 207.626 1.00 26.32 209 LYS A C 1
ATOM 1613 O O . LYS A 1 217 ? -142.138 3.096 207.122 1.00 25.76 209 LYS A O 1
ATOM 1619 N N . ASN A 1 218 ? -142.801 5.146 207.770 1.00 26.53 210 ASN A N 1
ATOM 1620 C CA . ASN A 1 218 ? -144.202 4.953 207.402 1.00 27.65 210 ASN A CA 1
ATOM 1621 C C . ASN A 1 218 ? -144.665 5.696 206.155 1.00 26.30 210 ASN A C 1
ATOM 1622 O O . ASN A 1 218 ? -145.828 5.581 205.789 1.00 26.30 210 ASN A O 1
ATOM 1627 N N . THR A 1 219 ? -143.783 6.450 205.504 1.00 24.98 211 THR A N 1
ATOM 1628 C CA . THR A 1 219 ? -144.238 7.426 204.512 1.00 24.29 211 THR A CA 1
ATOM 1629 C C . THR A 1 219 ? -143.415 7.441 203.229 1.00 23.68 211 THR A C 1
ATOM 1630 O O . THR A 1 219 ? -142.181 7.452 203.267 1.00 24.99 211 THR A O 1
ATOM 1634 N N . ILE A 1 220 ? -144.114 7.469 202.099 1.00 22.45 212 ILE A N 1
ATOM 1635 C CA . ILE A 1 220 ? -143.494 7.566 200.791 1.00 22.15 212 ILE A CA 1
ATOM 1636 C C . ILE A 1 220 ? -143.893 8.870 200.108 1.00 22.47 212 ILE A C 1
ATOM 1637 O O . ILE A 1 220 ? -145.088 9.170 199.957 1.00 22.21 212 ILE A O 1
ATOM 1642 N N . ALA A 1 221 ? -142.885 9.636 199.698 1.00 21.51 213 ALA A N 1
ATOM 1643 C CA . ALA A 1 221 ? -143.093 10.834 198.905 1.00 21.82 213 ALA A CA 1
ATOM 1644 C C . ALA A 1 221 ? -142.882 10.445 197.460 1.00 22.22 213 ALA A C 1
ATOM 1645 O O . ALA A 1 221 ? -141.898 9.778 197.151 1.00 21.98 213 ALA A O 1
ATOM 1647 N N . HIS A 1 222 ? -143.789 10.865 196.576 1.00 22.58 214 HIS A N 1
ATOM 1648 C CA . HIS A 1 222 ? -143.782 10.403 195.190 1.00 23.36 214 HIS A CA 1
ATOM 1649 C C . HIS A 1 222 ? -144.244 11.473 194.203 1.00 24.11 214 HIS A C 1
ATOM 1650 O O . HIS A 1 222 ? -145.117 12.295 194.503 1.00 23.14 214 HIS A O 1
ATOM 1657 N N . CYS A 1 223 ? -143.650 11.436 193.016 1.00 24.61 215 CYS A N 1
ATOM 1658 C CA . CYS A 1 223 ? -143.998 12.359 191.953 1.00 25.84 215 CYS A CA 1
ATOM 1659 C C . CYS A 1 223 ? -145.441 12.195 191.534 1.00 26.19 215 CYS A C 1
ATOM 1660 O O . CYS A 1 223 ? -145.984 11.097 191.552 1.00 26.10 215 CYS A O 1
ATOM 1663 N N . ILE A 1 224 ? -146.064 13.310 191.188 1.00 27.78 216 ILE A N 1
ATOM 1664 C CA . ILE A 1 224 ? -147.410 13.307 190.625 1.00 29.29 216 ILE A CA 1
ATOM 1665 C C . ILE A 1 224 ? -147.443 14.407 189.571 1.00 30.42 216 ILE A C 1
ATOM 1666 O O . ILE A 1 224 ? -146.574 15.281 189.547 1.00 31.04 216 ILE A O 1
ATOM 1671 N N . CYS A 1 225 ? -148.412 14.332 188.672 1.00 32.81 217 CYS A N 1
ATOM 1672 C CA . CYS A 1 225 ? -148.607 15.356 187.654 1.00 35.43 217 CYS A CA 1
ATOM 1673 C C . CYS A 1 225 ? -150.078 15.750 187.619 1.00 37.86 217 CYS A C 1
ATOM 1674 O O . CYS A 1 225 ? -150.948 14.887 187.525 1.00 36.11 217 CYS A O 1
ATOM 1677 N N . GLU A 1 226 ? -150.341 17.053 187.705 1.00 42.48 218 GLU A N 1
ATOM 1678 C CA . GLU A 1 226 ? -151.705 17.585 187.787 1.00 46.23 218 GLU A CA 1
ATOM 1679 C C . GLU A 1 226 ? -152.295 17.983 186.420 1.00 47.41 218 GLU A C 1
ATOM 1680 O O . GLU A 1 226 ? -153.514 18.092 186.279 1.00 50.25 218 GLU A O 1
ATOM 1686 N N . ASP A 1 227 ? -151.439 18.191 185.422 1.00 47.05 219 ASP A N 1
ATOM 1687 C CA . ASP A 1 227 ? -151.882 18.574 184.082 1.00 46.79 219 ASP A CA 1
ATOM 1688 C C . ASP A 1 227 ? -152.184 17.340 183.240 1.00 48.08 219 ASP A C 1
ATOM 1689 O O . ASP A 1 227 ? -151.276 16.581 182.902 1.00 48.70 219 ASP A O 1
ATOM 1694 N N . GLU A 1 228 ? -153.451 17.167 182.867 1.00 50.35 220 GLU A N 1
ATOM 1695 C CA . GLU A 1 228 ? -153.876 16.017 182.062 1.00 50.30 220 GLU A CA 1
ATOM 1696 C C . GLU A 1 228 ? -153.233 15.987 180.679 1.00 49.73 220 GLU A C 1
ATOM 1697 O O . GLU A 1 228 ? -153.025 14.918 180.118 1.00 51.56 220 GLU A O 1
ATOM 1703 N N . GLU A 1 229 ? -152.915 17.157 180.136 1.00 50.43 221 GLU A N 1
ATOM 1704 C CA . GLU A 1 229 ? -152.263 17.245 178.829 1.00 51.42 221 GLU A CA 1
ATOM 1705 C C . GLU A 1 229 ? -150.843 16.676 178.834 1.00 51.75 221 GLU A C 1
ATOM 1706 O O . GLU A 1 229 ? -150.359 16.208 177.801 1.00 54.04 221 GLU A O 1
ATOM 1708 N N . ASP A 1 230 ? -150.180 16.713 179.990 1.00 50.58 222 ASP A N 1
ATOM 1709 C CA . ASP A 1 230 ? -148.774 16.303 180.095 1.00 47.73 222 ASP A CA 1
ATOM 1710 C C . ASP A 1 230 ? -148.614 14.788 179.942 1.00 45.77 222 ASP A C 1
ATOM 1711 O O . ASP A 1 230 ? -149.421 14.008 180.455 1.00 45.93 222 ASP A O 1
ATOM 1716 N N . GLU A 1 231 ? -147.565 14.379 179.236 1.00 44.95 223 GLU A N 1
ATOM 1717 C CA . GLU A 1 231 ? -147.294 12.952 179.001 1.00 46.92 223 GLU A CA 1
ATOM 1718 C C . GLU A 1 231 ? -147.015 12.156 180.283 1.00 44.47 223 GLU A C 1
ATOM 1719 O O . GLU A 1 231 ? -147.167 10.937 180.303 1.00 44.00 223 GLU A O 1
ATOM 1725 N N . HIS A 1 232 ? -146.608 12.850 181.343 1.00 42.98 224 HIS A N 1
ATOM 1726 C CA . HIS A 1 232 ? -146.397 12.225 182.649 1.00 40.95 224 HIS A CA 1
ATOM 1727 C C . HIS A 1 232 ? -147.683 11.903 183.401 1.00 39.71 224 HIS A C 1
ATOM 1728 O O . HIS A 1 232 ? -147.640 11.156 184.375 1.00 38.95 224 HIS A O 1
ATOM 1735 N N . TYR A 1 233 ? -148.815 12.457 182.974 1.00 39.07 225 TYR A N 1
ATOM 1736 C CA . TYR A 1 233 ? -150.045 12.366 183.765 1.00 39.94 225 TYR A CA 1
ATOM 1737 C C . TYR A 1 233 ? -150.462 10.934 184.104 1.00 40.90 225 TYR A C 1
ATOM 1738 O O . TYR A 1 233 ? -150.626 10.600 185.279 1.00 41.63 225 TYR A O 1
ATOM 1747 N N . LEU A 1 234 ? -150.647 10.102 183.080 1.00 40.90 226 LEU A N 1
ATOM 1748 C CA . LEU A 1 234 ? -151.179 8.745 183.276 1.00 41.20 226 LEU A CA 1
ATOM 1749 C C . LEU A 1 234 ? -150.181 7.756 183.898 1.00 38.01 226 LEU A C 1
ATOM 1750 O O . LEU A 1 234 ? -150.570 6.975 184.767 1.00 37.98 226 LEU A O 1
ATOM 1755 N N . PRO A 1 235 ? -148.908 7.771 183.452 1.00 34.96 227 PRO A N 1
ATOM 1756 C CA . PRO A 1 235 ? -147.896 6.961 184.126 1.00 34.29 227 PRO A CA 1
ATOM 1757 C C . PRO A 1 235 ? -147.807 7.244 185.624 1.00 33.73 227 PRO A C 1
ATOM 1758 O O . PRO A 1 235 ? -147.753 6.308 186.421 1.00 34.07 227 PRO A O 1
ATOM 1762 N N . LEU A 1 236 ? -147.805 8.522 185.996 1.00 33.08 228 LEU A N 1
ATOM 1763 C CA . LEU A 1 236 ? -147.741 8.905 187.403 1.00 33.23 228 LEU A CA 1
ATOM 1764 C C . LEU A 1 236 ? -149.052 8.647 188.137 1.00 34.53 228 LEU A C 1
ATOM 1765 O O . LEU A 1 236 ? -149.036 8.312 189.322 1.00 33.60 228 LEU A O 1
ATOM 1770 N N . GLN A 1 237 ? -150.182 8.785 187.447 1.00 35.76 229 GLN A N 1
ATOM 1771 C CA . GLN A 1 237 ? -151.460 8.400 188.052 1.00 37.87 229 GLN A CA 1
ATOM 1772 C C . GLN A 1 237 ? -151.503 6.898 188.333 1.00 36.88 229 GLN A C 1
ATOM 1773 O O . GLN A 1 237 ? -151.977 6.481 189.386 1.00 36.11 229 GLN A O 1
ATOM 1779 N N . LYS A 1 238 ? -150.991 6.093 187.405 1.00 37.05 230 LYS A N 1
ATOM 1780 C CA . LYS A 1 238 ? -150.910 4.643 187.613 1.00 38.51 230 LYS A CA 1
ATOM 1781 C C . LYS A 1 238 ? -149.936 4.280 188.745 1.00 36.75 230 LYS A C 1
ATOM 1782 O O . LYS A 1 238 ? -150.229 3.419 189.577 1.00 36.10 230 LYS A O 1
ATOM 1788 N N . MET A 1 239 ? -148.782 4.939 188.772 1.00 35.23 231 MET A N 1
ATOM 1789 C CA . MET A 1 239 ? -147.836 4.766 189.873 1.00 33.58 231 MET A CA 1
ATOM 1790 C C . MET A 1 239 ? -148.500 5.097 191.211 1.00 33.32 231 MET A C 1
ATOM 1791 O O . MET A 1 239 ? -148.298 4.391 192.196 1.00 33.62 231 MET A O 1
ATOM 1796 N N . LYS A 1 240 ? -149.292 6.165 191.242 1.00 33.91 232 LYS A N 1
ATOM 1797 C CA . LYS A 1 240 ? -150.013 6.542 192.457 1.00 34.86 232 LYS A CA 1
ATOM 1798 C C . LYS A 1 240 ? -150.896 5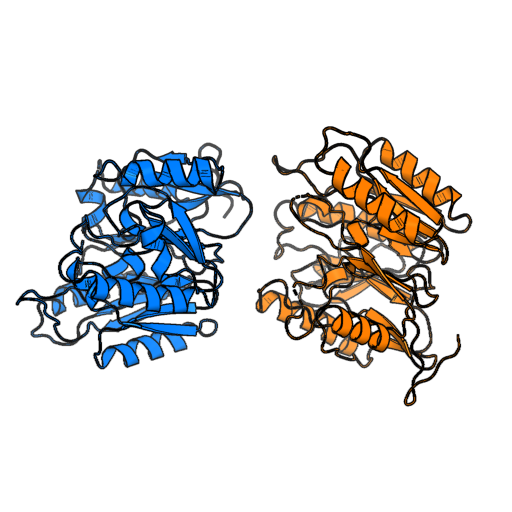.396 192.951 1.00 35.54 232 LYS A C 1
ATOM 1799 O O . LYS A 1 240 ? -150.880 5.056 194.138 1.00 35.41 232 LYS A O 1
ATOM 1805 N N . GLU A 1 241 ? -151.662 4.805 192.035 1.00 36.62 233 GLU A N 1
ATOM 1806 C CA . GLU A 1 241 ? -152.560 3.698 192.380 1.00 36.41 233 GLU A CA 1
ATOM 1807 C C . GLU A 1 241 ? -151.806 2.503 192.956 1.00 34.58 233 GLU A C 1
ATOM 1808 O O . GLU A 1 241 ? -152.237 1.927 193.956 1.00 34.11 233 GLU A O 1
ATOM 1814 N N . GLU A 1 242 ? -150.687 2.138 192.325 1.00 32.51 234 GLU A N 1
ATOM 1815 C CA . GLU A 1 242 ? -149.788 1.116 192.865 1.00 31.57 234 GLU A CA 1
ATOM 1816 C C . GLU A 1 242 ? -149.373 1.428 194.300 1.00 30.83 234 GLU A C 1
ATOM 1817 O O . GLU A 1 242 ? -149.442 0.573 195.181 1.00 30.06 234 GLU A O 1
ATOM 1823 N N . LEU A 1 243 ? -148.939 2.664 194.528 1.00 30.35 235 LEU A N 1
ATOM 1824 C CA . LEU A 1 243 ? -148.459 3.067 195.844 1.00 29.80 235 LEU A CA 1
ATOM 1825 C C . LEU A 1 243 ? -149.574 3.069 196.883 1.00 31.08 235 LEU A C 1
ATOM 1826 O O . LEU A 1 243 ? -149.316 2.840 198.062 1.00 30.81 235 LEU A O 1
ATOM 1831 N N . LYS A 1 244 ? -150.809 3.302 196.447 1.00 32.93 236 LYS A N 1
ATOM 1832 C CA . LYS A 1 244 ? -151.956 3.230 197.355 1.00 36.17 236 LYS A CA 1
ATOM 1833 C C . LYS A 1 244 ? -152.203 1.816 197.876 1.00 36.31 236 LYS A C 1
ATOM 1834 O O . LYS A 1 244 ? -152.762 1.652 198.955 1.00 36.95 236 LYS A O 1
ATOM 1840 N N . LYS A 1 245 ? -151.773 0.805 197.123 1.00 37.90 237 LYS A N 1
ATOM 1841 C CA . LYS A 1 245 ? -151.908 -0.598 197.555 1.00 38.94 237 LYS A CA 1
ATOM 1842 C C . LYS A 1 245 ? -150.914 -1.018 198.637 1.00 36.59 237 LYS A C 1
ATOM 1843 O O . LYS A 1 245 ? -151.141 -2.019 199.311 1.00 35.85 237 LYS A O 1
ATOM 1849 N N . THR A 1 246 ? -149.822 -0.270 198.807 1.00 33.64 238 THR A N 1
ATOM 1850 C CA . THR A 1 246 ? -148.765 -0.655 199.752 1.00 31.42 238 THR A CA 1
ATOM 1851 C C . THR A 1 246 ? -149.154 -0.447 201.219 1.00 30.44 238 THR A C 1
ATOM 1852 O O . THR A 1 246 ? -148.587 -1.081 202.104 1.00 30.82 238 THR A O 1
ATOM 1856 N N . GLY A 1 247 ? -150.096 0.455 201.476 1.00 29.01 239 GLY A N 1
ATOM 1857 C CA . GLY A 1 247 ? -150.479 0.806 202.845 1.00 28.84 239 GLY A CA 1
ATOM 1858 C C . GLY A 1 247 ? -149.654 1.918 203.487 1.00 29.57 239 GLY A C 1
ATOM 1859 O O . GLY A 1 247 ? -149.999 2.403 204.570 1.00 30.61 239 GLY A O 1
ATOM 1860 N N . PHE A 1 248 ? -148.561 2.331 202.844 1.00 28.14 240 PHE A N 1
ATOM 1861 C CA . PHE A 1 248 ? -147.768 3.433 203.367 1.00 27.40 240 PHE A CA 1
ATOM 1862 C C . PHE A 1 248 ? -148.487 4.752 203.174 1.00 26.69 240 PHE A C 1
ATOM 1863 O O . PHE A 1 248 ? -149.232 4.917 202.216 1.00 26.91 240 PHE A O 1
ATOM 1871 N N . ASP A 1 249 ? -148.271 5.686 204.093 1.00 27.17 241 ASP A N 1
ATOM 1872 C CA . ASP A 1 249 ? -148.769 7.043 203.913 1.00 28.53 241 ASP A CA 1
ATOM 1873 C C . ASP A 1 249 ? -148.073 7.663 202.699 1.00 28.11 241 ASP A C 1
ATOM 1874 O O . ASP A 1 249 ? -146.894 7.391 202.439 1.00 27.68 241 ASP A O 1
ATOM 1879 N N . LEU A 1 250 ? -148.813 8.460 201.940 1.00 27.23 242 LEU A N 1
ATOM 1880 C CA . LEU A 1 250 ? -148.301 9.038 200.702 1.00 26.90 242 LEU A CA 1
ATOM 1881 C C . LEU A 1 250 ? -148.278 10.550 200.774 1.00 25.50 242 LEU A C 1
ATOM 1882 O O . LEU A 1 250 ? -149.216 11.160 201.275 1.00 25.54 242 LEU A O 1
ATOM 1887 N N . LEU A 1 251 ? -147.194 11.137 200.268 1.00 24.08 243 LEU A N 1
ATOM 1888 C CA . LEU A 1 251 ? -147.025 12.582 200.182 1.00 24.33 243 LEU A CA 1
ATOM 1889 C C . LEU A 1 251 ? -146.685 12.907 198.731 1.00 23.91 243 LEU A C 1
ATOM 1890 O O . LEU A 1 251 ? -145.794 12.291 198.153 1.00 23.41 243 LEU A O 1
ATOM 1895 N N . GLU A 1 252 ? -147.396 13.860 198.130 1.00 23.99 244 GLU A N 1
ATOM 1896 C CA . GLU A 1 252 ? -147.272 14.086 196.686 1.00 23.86 244 GLU A CA 1
ATOM 1897 C C . GLU A 1 252 ? -146.261 15.169 196.356 1.00 23.39 244 GLU A C 1
ATOM 1898 O O . GLU A 1 252 ? -146.150 16.175 197.059 1.00 24.06 244 GLU A O 1
ATOM 1904 N N . LEU A 1 253 ? -145.524 14.946 195.278 1.00 22.38 245 LEU A N 1
ATOM 1905 C CA . LEU A 1 253 ? -144.520 15.883 194.796 1.00 22.17 245 LEU A CA 1
ATOM 1906 C C . LEU A 1 253 ? -144.871 16.254 193.364 1.00 23.05 245 LEU A C 1
ATOM 1907 O O . LEU A 1 253 ? -144.397 15.614 192.435 1.00 22.85 245 LEU A O 1
ATOM 1912 N N . PRO A 1 254 ? -145.723 17.281 193.175 1.00 24.37 246 PRO A N 1
ATOM 1913 C CA . PRO A 1 254 ? -146.146 17.638 191.819 1.00 24.24 246 PRO A CA 1
ATOM 1914 C C . PRO A 1 254 ? -144.995 18.164 190.983 1.00 24.13 246 PRO A C 1
ATOM 1915 O O . PRO A 1 254 ? -144.307 19.087 191.396 1.00 23.66 246 PRO A O 1
ATOM 1919 N N . ILE A 1 255 ? -144.789 17.578 189.811 1.00 25.02 247 ILE A N 1
ATOM 1920 C CA . ILE A 1 255 ? -143.681 17.990 188.953 1.00 25.74 247 ILE A CA 1
ATOM 1921 C C . ILE A 1 255 ? -143.875 19.436 188.502 1.00 25.88 247 ILE A C 1
ATOM 1922 O O . ILE A 1 255 ? -145.009 19.905 188.387 1.00 24.84 247 ILE A O 1
ATOM 1927 N N . PRO A 1 256 ? -142.770 20.162 188.280 1.00 26.64 248 PRO A N 1
ATOM 1928 C CA . PRO A 1 256 ? -142.911 21.542 187.850 1.00 27.61 248 PRO A CA 1
ATOM 1929 C C . PRO A 1 256 ? -143.382 21.620 186.398 1.00 28.22 248 PRO A C 1
ATOM 1930 O O . PRO A 1 256 ? -143.493 20.592 185.728 1.00 27.11 248 PRO A O 1
ATOM 1934 N N . LYS A 1 257 ? -143.669 22.827 185.925 1.00 29.89 249 LYS A N 1
ATOM 1935 C CA . LYS A 1 257 ? -143.970 23.020 184.516 1.00 31.61 249 LYS A CA 1
ATOM 1936 C C . LYS A 1 257 ? -142.725 22.646 183.709 1.00 32.48 249 LYS A C 1
ATOM 1937 O O . LYS A 1 257 ? -141.613 22.717 184.230 1.00 32.58 249 LYS A O 1
ATOM 1942 N N . PRO A 1 258 ? -142.910 22.229 182.446 1.00 33.70 250 PRO A N 1
ATOM 1943 C CA . PRO A 1 258 ? -141.789 21.835 181.589 1.00 35.74 250 PRO A CA 1
ATOM 1944 C C . PRO A 1 258 ? -140.621 22.828 181.583 1.00 38.04 250 PRO A C 1
ATOM 1945 O O . PRO A 1 258 ? -140.837 24.028 181.405 1.00 40.17 250 PRO A O 1
ATOM 1949 N N . LEU A 1 259 ? -139.407 22.321 181.809 1.00 40.61 251 LEU A N 1
ATOM 1950 C CA . LEU A 1 259 ? -138.170 23.105 181.699 1.00 43.33 251 LEU A CA 1
ATOM 1951 C C . LEU A 1 259 ? -137.366 22.608 180.509 1.00 43.62 251 LEU A C 1
ATOM 1952 O O . LEU A 1 259 ? -137.409 21.423 180.182 1.00 44.85 251 LEU A O 1
ATOM 1957 N N . TYR A 1 260 ? -136.606 23.501 179.884 1.00 45.05 252 TYR A N 1
ATOM 1958 C CA . TYR A 1 260 ? -135.918 23.178 178.632 1.00 46.32 252 TYR A CA 1
ATOM 1959 C C . TYR A 1 260 ? -134.486 23.691 178.582 1.00 48.02 252 TYR A C 1
ATOM 1960 O O . TYR A 1 260 ? -134.185 24.767 179.088 1.00 47.98 252 TYR A O 1
ATOM 1969 N N . TYR A 1 261 ? -133.608 22.906 177.969 1.00 51.51 253 TYR A N 1
ATOM 1970 C CA . TYR A 1 261 ? -132.289 23.385 177.574 1.00 54.71 253 TYR A CA 1
ATOM 1971 C C . TYR A 1 261 ? -132.043 22.962 176.134 1.00 56.70 253 TYR A C 1
ATOM 1972 O O . TYR A 1 261 ? -132.035 21.768 175.824 1.00 56.16 253 TYR A O 1
ATOM 1981 N N . GLU A 1 262 ? -131.873 23.952 175.258 1.00 60.21 254 GLU A N 1
ATOM 1982 C CA . GLU A 1 262 ? -131.675 23.716 173.829 1.00 61.45 254 GLU A CA 1
ATOM 1983 C C . GLU A 1 262 ? -132.778 22.832 173.256 1.00 62.50 254 GLU A C 1
ATOM 1984 O O . GLU A 1 262 ? -132.507 21.839 172.581 1.00 64.20 254 GLU A O 1
ATOM 1990 N N . GLU A 1 263 ? -134.023 23.194 173.562 1.00 64.35 255 GLU A N 1
ATOM 1991 C CA . GLU A 1 263 ? -135.210 22.528 173.013 1.00 64.94 255 GLU A CA 1
ATOM 1992 C C . GLU A 1 263 ? -135.454 21.107 173.539 1.00 63.43 255 GLU A C 1
ATOM 1993 O O . GLU A 1 263 ? -136.305 20.394 173.006 1.00 65.12 255 GLU A O 1
ATOM 1995 N N . ARG A 1 264 ? -134.732 20.705 174.585 1.00 61.44 256 ARG A N 1
ATOM 1996 C CA . ARG A 1 264 ? -134.864 19.363 175.160 1.00 57.03 256 ARG A CA 1
ATOM 1997 C C . ARG A 1 264 ? -135.512 19.457 176.541 1.00 52.65 256 ARG A C 1
ATOM 1998 O O . ARG A 1 264 ? -135.047 20.223 177.386 1.00 49.37 256 ARG A O 1
ATOM 2000 N N . ARG A 1 265 ? -136.579 18.688 176.769 1.00 49.44 257 ARG A N 1
ATOM 2001 C CA . ARG A 1 265 ? -137.282 18.715 178.058 1.00 47.57 257 ARG A CA 1
ATOM 2002 C C . ARG A 1 265 ? -136.487 18.019 179.172 1.00 45.99 257 ARG A C 1
ATOM 2003 O O . ARG A 1 265 ? -136.203 16.828 179.092 1.00 47.44 257 ARG A O 1
ATOM 2011 N N . LEU A 1 266 ? -136.177 18.773 180.222 1.00 44.86 258 LEU A N 1
ATOM 2012 C CA . LEU A 1 266 ? -135.360 18.291 181.332 1.00 42.72 258 LEU A CA 1
ATOM 2013 C C . LEU A 1 266 ? -136.192 17.536 182.361 1.00 42.21 258 LEU A C 1
ATOM 2014 O O . LEU A 1 266 ? -137.317 17.929 182.668 1.00 40.96 258 LEU A O 1
ATOM 2019 N N . GLY A 1 267 ? -135.626 16.455 182.898 1.00 41.09 259 GLY A N 1
ATOM 2020 C CA . GLY A 1 267 ? -136.333 15.596 183.842 1.00 38.81 259 GLY A CA 1
ATOM 2021 C C . GLY A 1 267 ? -136.318 16.159 185.248 1.00 37.16 259 GLY A C 1
ATOM 2022 O O . GLY A 1 267 ? -135.705 15.585 186.150 1.00 36.21 259 GLY A O 1
ATOM 2023 N N . ALA A 1 268 ? -137.007 17.278 185.440 1.00 35.48 260 ALA A N 1
ATOM 2024 C CA . ALA A 1 268 ? -137.052 17.936 186.738 1.00 34.29 260 ALA A CA 1
ATOM 2025 C C . ALA A 1 268 ? -137.966 17.148 187.667 1.00 32.97 260 ALA A C 1
ATOM 2026 O O . ALA A 1 268 ? -139.110 16.873 187.322 1.00 33.59 260 ALA A O 1
ATOM 2028 N N . THR A 1 269 ? -137.447 16.779 188.835 1.00 31.40 261 THR A N 1
ATOM 2029 C CA . THR A 1 269 ? -138.185 15.976 189.804 1.00 29.99 261 THR A CA 1
ATOM 2030 C C . THR A 1 269 ? -137.802 16.376 191.226 1.00 27.97 261 THR A C 1
ATOM 2031 O O . THR A 1 269 ? -136.625 16.601 191.521 1.00 26.05 261 THR A O 1
ATOM 2035 N N . TYR A 1 270 ? -138.801 16.466 192.100 1.00 25.67 262 TYR A N 1
ATOM 2036 C CA . TYR A 1 270 ? -138.566 16.836 193.490 1.00 24.78 262 TYR A CA 1
ATOM 2037 C C . TYR A 1 270 ? -138.205 15.632 194.354 1.00 23.73 262 TYR A C 1
ATOM 2038 O O . TYR A 1 270 ? -137.791 15.791 195.510 1.00 23.78 262 TYR A O 1
ATOM 2047 N N . ALA A 1 271 ? -138.337 14.428 193.797 1.00 23.15 263 ALA A N 1
ATOM 2048 C CA . ALA A 1 271 ? -137.991 13.202 194.524 1.00 23.08 263 ALA A CA 1
ATOM 2049 C C . ALA A 1 271 ? -136.473 13.017 194.699 1.00 23.43 263 ALA A C 1
ATOM 2050 O O . ALA A 1 271 ? -136.032 12.259 195.565 1.00 23.57 263 ALA A O 1
ATOM 2052 N N . ASN A 1 272 ? -135.676 13.722 193.902 1.00 23.42 264 ASN A N 1
ATOM 2053 C CA . ASN A 1 272 ? -134.214 13.609 193.965 1.00 23.49 264 ASN A CA 1
ATOM 2054 C C . ASN A 1 272 ? -133.599 14.484 195.072 1.00 23.05 264 ASN A C 1
ATOM 2055 O O . ASN A 1 272 ? -132.560 15.128 194.873 1.00 23.16 264 ASN A O 1
ATOM 2060 N N . PHE A 1 273 ? -134.247 14.502 196.238 1.00 22.37 265 PHE A N 1
ATOM 2061 C CA . PHE A 1 273 ? -133.713 15.172 197.420 1.00 21.55 265 PHE A CA 1
ATOM 2062 C C . PHE A 1 273 ? -132.671 14.296 198.112 1.00 21.60 265 PHE A C 1
ATOM 2063 O O . PHE A 1 273 ? -132.460 13.146 197.726 1.00 20.85 265 PHE A O 1
ATOM 2071 N N . VAL A 1 274 ? -132.012 14.841 199.131 1.00 21.81 266 VAL A N 1
ATOM 2072 C CA . VAL A 1 274 ? -131.044 14.068 199.888 1.00 22.34 266 VAL A CA 1
ATOM 2073 C C . VAL A 1 274 ? -131.120 14.383 201.372 1.00 21.72 266 VAL A C 1
ATOM 2074 O O . VAL A 1 274 ? -131.100 15.540 201.765 1.00 22.50 266 VAL A O 1
ATOM 2078 N N . PHE A 1 275 ? -131.236 13.338 202.189 1.00 21.32 267 PHE A N 1
ATOM 2079 C CA . PHE A 1 275 ? -131.191 13.500 203.635 1.00 20.80 267 PHE A CA 1
ATOM 2080 C C . PHE A 1 275 ? -129.744 13.636 204.085 1.00 20.97 267 PHE A C 1
ATOM 2081 O O . PHE A 1 275 ? -128.856 12.940 203.575 1.00 20.57 267 PHE A O 1
ATOM 2089 N N . ILE A 1 276 ? -129.529 14.547 205.029 1.00 21.06 268 ILE A N 1
ATOM 2090 C CA . ILE A 1 276 ? -128.264 14.703 205.732 1.00 21.49 268 ILE A CA 1
ATOM 2091 C C . ILE A 1 276 ? -128.607 14.964 207.184 1.00 21.97 268 ILE A C 1
ATOM 2092 O O . ILE A 1 276 ? -129.784 15.068 207.537 1.00 22.51 268 ILE A O 1
ATOM 2097 N N . ASN A 1 277 ? -127.599 15.073 208.036 1.00 23.24 269 ASN A N 1
ATOM 2098 C CA . ASN A 1 277 ? -127.869 15.250 209.461 1.00 23.69 269 ASN A CA 1
ATOM 2099 C C . ASN A 1 277 ? -128.702 16.505 209.718 1.00 24.17 269 ASN A C 1
ATOM 2100 O O . ASN A 1 277 ? -128.291 17.614 209.364 1.00 23.98 269 ASN A O 1
ATOM 2105 N N . ASN A 1 278 ? -129.886 16.308 210.301 1.00 23.15 270 ASN A N 1
ATOM 2106 C CA . ASN A 1 278 ? -130.787 17.396 210.682 1.00 22.95 270 ASN A CA 1
ATOM 2107 C C . ASN A 1 278 ? -131.378 18.195 209.521 1.00 22.78 270 ASN A C 1
ATOM 2108 O O . ASN A 1 278 ? -131.995 19.231 209.738 1.00 22.63 270 ASN A O 1
ATOM 2113 N N . ALA A 1 279 ? -131.239 17.700 208.297 1.00 22.26 271 ALA A N 1
ATOM 2114 C CA . ALA A 1 279 ? -131.756 18.424 207.154 1.00 21.24 271 ALA A CA 1
ATOM 2115 C C . ALA A 1 279 ? -132.113 17.532 205.982 1.00 20.60 271 ALA A C 1
ATOM 2116 O O . ALA A 1 279 ? -131.644 16.397 205.859 1.00 20.18 271 ALA A O 1
ATOM 2118 N N . LEU A 1 280 ? -132.980 18.076 205.137 1.00 20.41 272 LEU A N 1
ATOM 2119 C CA . LEU A 1 280 ? -133.371 17.466 203.885 1.00 20.20 272 LEU A CA 1
ATOM 2120 C C . LEU A 1 280 ? -133.152 18.506 202.800 1.00 20.70 272 LEU A C 1
ATOM 2121 O O . LEU A 1 280 ? -133.779 19.561 202.807 1.00 20.79 272 LEU A O 1
ATOM 2126 N N . ILE A 1 281 ? -132.259 18.208 201.868 1.00 21.88 273 ILE A N 1
ATOM 2127 C CA . ILE A 1 281 ? -131.918 19.158 200.822 1.00 22.79 273 ILE A CA 1
ATOM 2128 C C . ILE A 1 281 ? -132.743 18.814 199.591 1.00 22.53 273 ILE A C 1
ATOM 2129 O O . ILE A 1 281 ? -132.616 17.728 199.036 1.00 22.85 273 ILE A O 1
ATOM 2134 N N . VAL A 1 282 ? -133.594 19.744 199.171 1.00 23.48 274 VAL A N 1
ATOM 2135 C CA . VAL A 1 282 ? -134.539 19.482 198.075 1.00 23.54 274 VAL A CA 1
ATOM 2136 C C . VAL A 1 282 ? -134.171 20.294 196.837 1.00 22.97 274 VAL A C 1
ATOM 2137 O O . VAL A 1 282 ? -133.755 21.443 196.953 1.00 23.03 274 VAL A O 1
ATOM 2141 N N . PRO A 1 283 ? -134.322 19.700 195.645 1.00 23.27 275 PRO A N 1
ATOM 2142 C CA . PRO A 1 283 ? -134.063 20.473 194.439 1.00 23.98 275 PRO A CA 1
ATOM 2143 C C . PRO A 1 283 ? -135.152 21.519 194.198 1.00 25.02 275 PRO A C 1
ATOM 2144 O O . PRO A 1 283 ? -136.341 21.222 194.348 1.00 26.03 275 PRO A O 1
ATOM 2148 N N . PHE A 1 284 ? -134.728 22.736 193.878 1.00 24.94 276 PHE A N 1
ATOM 2149 C CA . PHE A 1 284 ? -135.611 23.813 193.442 1.00 25.29 276 PHE A CA 1
ATOM 2150 C C . PHE A 1 284 ? -135.350 24.037 191.954 1.00 26.11 276 PHE A C 1
ATOM 2151 O O . PHE A 1 284 ? -134.214 23.899 191.482 1.00 26.42 276 PHE A O 1
ATOM 2159 N N . TYR A 1 285 ? -136.404 24.366 191.216 1.00 27.53 277 TYR A N 1
ATOM 2160 C CA . TYR A 1 285 ? -136.319 24.572 189.763 1.00 27.98 277 TYR A CA 1
ATOM 2161 C C . TYR A 1 285 ? -136.876 25.937 189.320 1.00 28.91 277 TYR A C 1
ATOM 2162 O O . TYR A 1 285 ? -137.086 26.176 188.123 1.00 29.07 277 TYR A O 1
ATOM 2171 N N . LYS A 1 286 ? -137.095 26.824 190.288 1.00 29.89 278 LYS A N 1
ATOM 2172 C CA . LYS A 1 286 ? -137.686 28.151 190.059 1.00 32.05 278 LYS A CA 1
ATOM 2173 C C . LYS A 1 286 ? -139.097 28.049 189.467 1.00 30.54 278 LYS A C 1
ATOM 2174 O O . LYS A 1 286 ? -139.420 28.662 188.447 1.00 30.49 278 LYS A O 1
ATOM 2180 N N . ASP A 1 287 ? -139.920 27.267 190.154 1.00 28.73 279 ASP A N 1
ATOM 2181 C CA . ASP A 1 287 ? -141.306 27.017 189.792 1.00 28.11 279 ASP A CA 1
ATOM 2182 C C . ASP A 1 287 ? -142.097 27.119 191.082 1.00 27.84 279 ASP A C 1
ATOM 2183 O O . ASP A 1 287 ? -141.557 26.864 192.155 1.00 27.57 279 ASP A O 1
ATOM 2188 N N . LYS A 1 288 ? -143.370 27.486 190.983 1.00 28.66 280 LYS A N 1
ATOM 2189 C CA . LYS A 1 288 ? -144.225 27.649 192.168 1.00 29.55 280 LYS A CA 1
ATOM 2190 C C . LYS A 1 288 ? -144.295 26.389 193.032 1.00 28.08 280 LYS A C 1
ATOM 2191 O O . LYS A 1 288 ? -144.578 26.470 194.228 1.00 27.17 280 LYS A O 1
ATOM 2197 N N . ASN A 1 289 ? -144.050 25.230 192.427 1.00 26.74 281 ASN A N 1
ATOM 2198 C CA . ASN A 1 289 ? -144.089 23.974 193.163 1.00 26.85 281 ASN A CA 1
ATOM 2199 C C . ASN A 1 289 ? -142.920 23.776 194.124 1.00 25.90 281 ASN A C 1
ATOM 2200 O O . ASN A 1 289 ? -143.022 22.956 195.028 1.00 25.59 281 ASN A O 1
ATOM 2205 N N . ASP A 1 290 ? -141.828 24.525 193.930 1.00 25.59 282 ASP A N 1
ATOM 2206 C CA . ASP A 1 290 ? -140.716 24.561 194.886 1.00 25.07 282 ASP A CA 1
ATOM 2207 C C . ASP A 1 290 ? -141.256 24.816 196.286 1.00 25.58 282 ASP A C 1
ATOM 2208 O O . ASP A 1 290 ? -140.926 24.108 197.244 1.00 24.17 282 ASP A O 1
ATOM 2213 N N . GLU A 1 291 ? -142.078 25.853 196.389 1.00 26.14 283 GLU A N 1
ATOM 2214 C CA . GLU A 1 291 ? -142.647 26.258 197.659 1.00 28.24 283 GLU A CA 1
ATOM 2215 C C . GLU A 1 291 ? -143.627 25.218 198.184 1.00 26.37 283 GLU A C 1
ATOM 2216 O O . GLU A 1 291 ? -143.664 24.951 199.377 1.00 25.71 283 GLU A O 1
ATOM 2222 N N . ILE A 1 292 ? -144.420 24.638 197.292 1.00 25.65 284 ILE A N 1
ATOM 2223 C CA . ILE A 1 292 ? -145.430 23.659 197.694 1.00 25.63 284 ILE A CA 1
ATOM 2224 C C . ILE A 1 292 ? -144.771 22.411 198.280 1.00 24.90 284 ILE A C 1
ATOM 2225 O O . ILE A 1 292 ? -145.188 21.921 199.338 1.00 23.85 284 ILE A O 1
ATOM 2230 N N . ILE A 1 293 ? -143.744 21.896 197.603 1.00 24.17 285 ILE A N 1
ATOM 2231 C CA . ILE A 1 293 ? -143.105 20.665 198.060 1.00 23.88 285 ILE A CA 1
ATOM 2232 C C . ILE A 1 293 ? -142.293 20.894 199.336 1.00 24.19 285 ILE A C 1
ATOM 2233 O O . ILE A 1 293 ? -142.283 20.043 200.214 1.00 22.69 285 ILE A O 1
ATOM 2238 N N . ALA A 1 294 ? -141.670 22.068 199.460 1.00 24.91 286 ALA A N 1
ATOM 2239 C CA . ALA A 1 294 ? -140.882 22.402 200.652 1.00 24.67 286 ALA A CA 1
ATOM 2240 C C . ALA A 1 294 ? -141.751 22.502 201.905 1.00 24.81 286 ALA A C 1
ATOM 2241 O O . ALA A 1 294 ? -141.377 21.993 202.958 1.00 24.80 286 ALA A O 1
ATOM 2243 N N . LYS A 1 295 ? -142.901 23.160 201.795 1.00 25.82 287 LYS A N 1
ATOM 2244 C CA . LYS A 1 295 ? -143.832 23.267 202.928 1.00 26.43 287 LYS A CA 1
ATOM 2245 C C . LYS A 1 295 ? -144.398 21.903 203.297 1.00 24.96 287 LYS A C 1
ATOM 2246 O O . LYS A 1 295 ? -144.473 21.551 204.473 1.00 23.57 287 LYS A O 1
ATOM 2252 N N . ARG A 1 296 ? -144.768 21.134 202.279 1.00 24.39 288 ARG A N 1
ATOM 2253 C CA . ARG A 1 296 ? -145.336 19.803 202.468 1.00 24.63 288 ARG A CA 1
ATOM 2254 C C . ARG A 1 296 ? -144.339 18.861 203.152 1.00 23.97 288 ARG A C 1
ATOM 2255 O O . ARG A 1 296 ? -144.664 18.237 204.174 1.00 23.85 288 ARG A O 1
ATOM 2263 N N . LEU A 1 297 ? -143.123 18.780 202.613 1.00 22.21 289 LEU A N 1
ATOM 2264 C CA . LEU A 1 297 ? -142.091 17.927 203.195 1.00 21.67 289 LEU A CA 1
ATOM 2265 C C . LEU A 1 297 ? -141.684 18.396 204.596 1.00 22.52 289 LEU A C 1
ATOM 2266 O O . LEU A 1 297 ? -141.448 17.581 205.487 1.00 21.70 289 LEU A O 1
ATOM 2271 N N . SER A 1 298 ? -141.600 19.714 204.768 1.00 23.14 290 SER A N 1
ATOM 2272 C CA . SER A 1 298 ? -141.225 20.330 206.034 1.00 24.30 290 SER A CA 1
ATOM 2273 C C . SER A 1 298 ? -142.208 19.980 207.157 1.00 24.82 290 SER A C 1
ATOM 2274 O O . SER A 1 298 ? -141.803 19.571 208.251 1.00 24.91 290 SER A O 1
ATOM 2277 N N . LYS A 1 299 ? -143.496 20.131 206.885 1.00 26.08 291 LYS A N 1
ATOM 2278 C CA . LYS A 1 299 ? -144.527 19.767 207.857 1.00 28.10 291 LYS A CA 1
ATOM 2279 C C . LYS A 1 299 ? -144.468 18.284 208.228 1.00 27.51 291 LYS A C 1
ATOM 2280 O O . LYS A 1 299 ? -144.644 17.924 209.392 1.00 26.99 291 LYS A O 1
ATOM 2286 N N . ALA A 1 300 ? -144.204 17.435 207.236 1.00 26.37 292 ALA A N 1
ATOM 2287 C CA . ALA A 1 300 ? -144.140 15.985 207.436 1.00 26.36 292 ALA A CA 1
ATOM 2288 C C . ALA A 1 300 ? -142.854 15.521 208.110 1.00 26.33 292 ALA A C 1
ATOM 2289 O O . ALA A 1 300 ? -142.766 14.376 208.546 1.00 26.48 292 ALA A O 1
ATOM 2291 N N . LEU A 1 301 ? -141.855 16.398 208.183 1.00 26.69 293 LEU A N 1
ATOM 2292 C CA . LEU A 1 301 ? -140.582 16.082 208.811 1.00 26.05 293 LEU A CA 1
ATOM 2293 C C . LEU A 1 301 ? -140.224 17.115 209.891 1.00 26.89 293 LEU A C 1
ATOM 2294 O O . LEU A 1 301 ? -139.298 17.914 209.716 1.00 26.01 293 LEU A O 1
ATOM 2299 N N . PRO A 1 302 ? -140.927 17.070 211.038 1.00 28.77 294 PRO A N 1
ATOM 2300 C CA . PRO A 1 302 ? -140.837 18.128 212.055 1.00 29.09 294 PRO A CA 1
ATOM 2301 C C . PRO A 1 302 ? -139.476 18.346 212.713 1.00 28.60 294 PRO A C 1
ATOM 2302 O O . PRO A 1 302 ? -139.314 19.333 213.415 1.00 29.33 294 PRO A O 1
ATOM 2306 N N . ASN A 1 303 ? -138.526 17.435 212.519 1.00 28.90 295 ASN A N 1
ATOM 2307 C CA . ASN A 1 303 ? -137.194 17.557 213.108 1.00 29.62 295 ASN A CA 1
ATOM 2308 C C . ASN A 1 303 ? -136.095 17.738 212.067 1.00 28.16 295 ASN A C 1
ATOM 2309 O O . ASN A 1 303 ? -134.927 17.500 212.344 1.00 28.99 295 ASN A O 1
ATOM 2314 N N . HIS A 1 304 ? -136.474 18.166 210.872 1.00 27.40 296 HIS A N 1
ATOM 2315 C CA . HIS A 1 304 ? -135.519 18.443 209.811 1.00 26.79 296 HIS A CA 1
ATOM 2316 C C . HIS A 1 304 ? -135.700 19.867 209.315 1.00 26.39 296 HIS A C 1
ATOM 2317 O O . HIS A 1 304 ? -136.806 20.387 209.299 1.00 26.96 296 HIS A O 1
ATOM 2324 N N . LYS A 1 305 ? -134.599 20.492 208.918 1.00 26.22 297 LYS A N 1
ATOM 2325 C CA . LYS A 1 305 ? -134.660 21.729 208.173 1.00 26.46 297 LYS A CA 1
ATOM 2326 C C . LYS A 1 305 ? -134.707 21.341 206.700 1.00 25.36 297 LYS A C 1
ATOM 2327 O O . LYS A 1 305 ? -133.862 20.588 206.233 1.00 25.12 297 LYS A O 1
ATOM 2333 N N . ILE A 1 306 ? -135.704 21.835 205.975 1.00 25.20 298 ILE A N 1
ATOM 2334 C CA . ILE A 1 306 ? -135.842 21.542 204.545 1.00 24.89 298 ILE A CA 1
ATOM 2335 C C . ILE A 1 306 ? -135.278 22.739 203.786 1.00 25.51 298 ILE A C 1
ATOM 2336 O O . ILE A 1 306 ? -135.745 23.857 203.967 1.00 26.07 298 ILE A O 1
ATOM 2341 N N . ILE A 1 307 ? -134.267 22.508 202.950 1.00 25.70 299 ILE A N 1
ATOM 2342 C CA . ILE A 1 307 ? -133.564 23.605 202.285 1.00 25.46 299 ILE A CA 1
ATOM 2343 C C . ILE A 1 307 ? -133.526 23.387 200.780 1.00 24.04 299 ILE A C 1
ATOM 2344 O O . ILE A 1 307 ? -133.024 22.375 200.307 1.00 24.59 299 ILE A O 1
ATOM 2349 N N . GLY A 1 308 ? -134.045 24.355 200.033 1.00 23.31 300 GLY A N 1
ATOM 2350 C CA . GLY A 1 308 ? -134.081 24.269 198.580 1.00 23.33 300 GLY A CA 1
ATOM 2351 C C . GLY A 1 308 ? -132.773 24.715 197.956 1.00 23.89 300 GLY A C 1
ATOM 2352 O O . GLY A 1 308 ? -132.236 25.747 198.319 1.00 23.61 300 GLY A O 1
ATOM 2353 N N . VAL A 1 309 ? -132.268 23.940 197.007 1.00 25.10 301 VAL A N 1
ATOM 2354 C CA . VAL A 1 309 ? -131.054 24.301 196.276 1.00 26.32 301 VAL A CA 1
ATOM 2355 C C . VAL A 1 309 ? -131.375 24.253 194.796 1.00 26.46 301 VAL A C 1
ATOM 2356 O O . VAL A 1 309 ? -131.873 23.249 194.293 1.00 25.58 301 VAL A O 1
ATOM 2360 N N . ASP A 1 310 ? -131.100 25.357 194.111 1.00 27.18 302 ASP A N 1
ATOM 2361 C CA . ASP A 1 310 ? -131.345 25.476 192.684 1.00 27.75 302 ASP A CA 1
ATOM 2362 C C . ASP A 1 310 ? -130.643 24.342 191.955 1.00 27.81 302 ASP A C 1
ATOM 2363 O O . ASP A 1 310 ? -129.420 24.261 191.974 1.00 30.61 302 ASP A O 1
ATOM 2368 N N . ALA A 1 311 ? -131.417 23.463 191.330 1.00 28.08 303 ALA A N 1
ATOM 2369 C CA . ALA A 1 311 ? -130.880 22.244 190.713 1.00 28.65 303 ALA A CA 1
ATOM 2370 C C . ALA A 1 311 ? -130.969 22.234 189.188 1.00 28.40 303 ALA A C 1
ATOM 2371 O O . ALA A 1 311 ? -130.700 21.209 188.562 1.00 28.78 303 ALA A O 1
ATOM 2373 N N . ARG A 1 312 ? -131.323 23.367 188.595 1.00 29.04 304 ARG A N 1
ATOM 2374 C CA . ARG A 1 312 ? -131.571 23.443 187.149 1.00 31.19 304 ARG A CA 1
ATOM 2375 C C . ARG A 1 312 ? -130.380 23.027 186.291 1.00 32.12 304 ARG A C 1
ATOM 2376 O O . ARG A 1 312 ? -130.540 22.307 185.308 1.00 33.71 304 ARG A O 1
ATOM 2384 N N . VAL A 1 313 ? -129.188 23.468 186.673 1.00 34.23 305 VAL A N 1
ATOM 2385 C CA . VAL A 1 313 ? -127.993 23.211 185.870 1.00 36.18 305 VAL A CA 1
ATOM 2386 C C . VAL A 1 313 ? -127.669 21.716 185.864 1.00 37.92 305 VAL A C 1
ATOM 2387 O O . VAL A 1 313 ? -127.295 21.162 184.824 1.00 40.76 305 VAL A O 1
ATOM 2391 N N . PHE A 1 314 ? -127.850 21.066 187.018 1.00 36.76 306 PHE A N 1
ATOM 2392 C CA . PHE A 1 314 ? -127.661 19.615 187.149 1.00 34.99 306 PHE A CA 1
ATOM 2393 C C . PHE A 1 314 ? -128.438 18.834 186.087 1.00 35.19 306 PHE A C 1
ATOM 2394 O O . PHE A 1 314 ? -127.939 17.845 185.546 1.00 35.87 306 PHE A O 1
ATOM 2402 N N . LEU A 1 315 ? -129.661 19.274 185.798 1.00 36.60 307 LEU A N 1
ATOM 2403 C CA . LEU A 1 315 ? -130.547 18.561 184.867 1.00 37.37 307 LEU A CA 1
ATOM 2404 C C . LEU A 1 315 ? -130.021 18.485 183.426 1.00 38.65 307 LEU A C 1
ATOM 2405 O O . LEU A 1 315 ? -130.459 17.625 182.654 1.00 37.54 307 LEU A O 1
ATOM 2410 N N . ARG A 1 316 ? -129.099 19.375 183.057 1.00 40.41 308 ARG A N 1
ATOM 2411 C CA . ARG A 1 316 ? -128.504 19.346 181.715 1.00 42.71 308 ARG A CA 1
ATOM 2412 C C . ARG A 1 316 ? -127.816 18.001 181.419 1.00 43.87 308 ARG A C 1
ATOM 2413 O O . ARG A 1 316 ? -127.817 17.547 180.274 1.00 43.23 308 ARG A O 1
ATOM 2421 N N . GLN A 1 317 ? -127.269 17.353 182.451 1.00 43.74 309 GLN A N 1
ATOM 2422 C CA . GLN A 1 317 ? -126.713 16.002 182.312 1.00 43.33 309 GLN A CA 1
ATOM 2423 C C . GLN A 1 317 ? -127.593 14.910 182.937 1.00 42.41 309 GLN A C 1
ATOM 2424 O O . GLN A 1 317 ? -127.091 13.876 183.374 1.00 43.27 309 GLN A O 1
ATOM 2430 N N . ASN A 1 318 ? -128.903 15.149 182.958 1.00 40.68 310 ASN A N 1
ATOM 2431 C CA . ASN A 1 318 ? -129.911 14.145 183.320 1.00 40.43 310 ASN A CA 1
ATOM 2432 C C . ASN A 1 318 ? -129.835 13.598 184.748 1.00 38.65 310 ASN A C 1
ATOM 2433 O O . ASN A 1 318 ? -130.068 12.418 184.982 1.00 38.43 310 ASN A O 1
ATOM 2438 N N . GLY A 1 319 ? -129.540 14.471 185.701 1.00 36.74 311 GLY A N 1
ATOM 2439 C CA . GLY A 1 319 ? -129.588 14.106 187.108 1.00 35.70 311 GLY A CA 1
ATOM 2440 C C . GLY A 1 319 ? -129.847 15.321 187.968 1.00 34.22 311 GLY A C 1
ATOM 2441 O O . GLY A 1 319 ? -129.842 16.446 187.482 1.00 34.84 311 GLY A O 1
ATOM 2442 N N . SER A 1 320 ? -130.077 15.094 189.253 1.00 32.34 312 SER A N 1
ATOM 2443 C CA . SER A 1 320 ? -130.331 16.188 190.175 1.00 30.94 312 SER A CA 1
ATOM 2444 C C . SER A 1 320 ? -129.547 15.917 191.461 1.00 28.92 312 SER A C 1
ATOM 2445 O O . SER A 1 320 ? -128.599 15.140 191.433 1.00 29.38 312 SER A O 1
ATOM 2448 N N . LEU A 1 321 ? -129.934 16.543 192.570 1.00 26.93 313 LEU A N 1
ATOM 2449 C CA . LEU A 1 321 ? -129.113 16.554 193.788 1.00 26.16 313 LEU A CA 1
ATOM 2450 C C . LEU A 1 321 ? -128.740 15.162 194.286 1.00 25.50 313 LEU A C 1
ATOM 2451 O O . LEU A 1 321 ? -127.567 14.908 194.548 1.00 25.11 313 LEU A O 1
ATOM 2456 N N . HIS A 1 322 ? -129.727 14.270 194.406 1.00 24.80 314 HIS A N 1
ATOM 2457 C CA . HIS A 1 322 ? -129.500 12.920 194.953 1.00 24.26 314 HIS A CA 1
ATOM 2458 C C . HIS A 1 322 ? -128.531 12.116 194.086 1.00 25.34 314 HIS A C 1
ATOM 2459 O O . HIS A 1 322 ? -127.686 11.400 194.607 1.00 24.52 314 HIS A O 1
ATOM 2466 N N . CYS A 1 323 ? -128.665 12.241 192.767 1.00 27.46 315 CYS A N 1
ATOM 2467 C CA . CYS A 1 323 ? -127.787 11.548 191.813 1.00 30.01 315 CYS A CA 1
ATOM 2468 C C . CYS A 1 323 ? -126.321 11.963 191.934 1.00 29.40 315 CYS A C 1
ATOM 2469 O O . CYS A 1 323 ? -125.424 11.181 191.639 1.00 30.42 315 CYS A O 1
ATOM 2472 N N . SER A 1 324 ? -126.082 13.198 192.357 1.00 30.10 316 SER A N 1
ATOM 2473 C CA . SER A 1 324 ? -124.727 13.745 192.437 1.00 30.26 316 SER A CA 1
ATOM 2474 C C . SER A 1 324 ? -123.996 13.481 193.758 1.00 30.20 316 SER A C 1
ATOM 2475 O O . SER A 1 324 ? -122.908 14.015 193.968 1.00 31.60 316 SER A O 1
ATOM 2478 N N . CYS A 1 325 ? -124.573 12.693 194.659 1.00 28.45 317 CYS A N 1
ATOM 2479 C CA . CYS A 1 325 ? -123.937 12.486 195.949 1.00 26.45 317 CYS A CA 1
ATOM 2480 C C . CYS A 1 325 ? -124.163 11.092 196.497 1.00 26.57 317 CYS A C 1
ATOM 2481 O O . CYS A 1 325 ? -125.007 10.339 196.007 1.00 26.76 317 CYS A O 1
ATOM 2484 N N . GLN A 1 326 ? -123.362 10.734 197.490 1.00 26.85 318 GLN A N 1
ATOM 2485 C CA . GLN A 1 326 ? -123.525 9.467 198.182 1.00 27.16 318 GLN A CA 1
ATOM 2486 C C . GLN A 1 326 ? -123.315 9.690 199.676 1.00 26.13 318 GLN A C 1
ATOM 2487 O O . GLN A 1 326 ? -122.490 10.504 200.089 1.00 25.30 318 GLN A O 1
ATOM 2493 N N . ASN A 1 327 ? -124.081 8.970 200.478 1.00 24.56 319 ASN A N 1
ATOM 2494 C CA . ASN A 1 327 ? -124.021 9.112 201.920 1.00 25.08 319 ASN A CA 1
ATOM 2495 C C . ASN A 1 327 ? -123.107 8.046 202.498 1.00 25.06 319 ASN A C 1
ATOM 2496 O O . ASN A 1 327 ? -123.110 6.908 202.040 1.00 25.78 319 ASN A O 1
ATOM 2501 N N . ARG A 1 328 ? -122.319 8.427 203.495 1.00 26.10 320 ARG A N 1
ATOM 2502 C CA . ARG A 1 328 ? -121.504 7.481 204.250 1.00 26.87 320 ARG A CA 1
ATOM 2503 C C . ARG A 1 328 ? -121.924 7.639 205.699 1.00 26.35 320 ARG A C 1
ATOM 2504 O O . ARG A 1 328 ? -121.811 8.722 206.273 1.00 25.92 320 ARG A O 1
ATOM 2512 N N . PHE A 1 329 ? -122.440 6.563 206.279 1.00 26.00 321 PHE A N 1
ATOM 2513 C CA . PHE A 1 329 ? -123.108 6.660 207.570 1.00 26.62 321 PHE A CA 1
ATOM 2514 C C . PHE A 1 329 ? -122.134 6.589 208.735 1.00 26.85 321 PHE A C 1
ATOM 2515 O O . PHE A 1 329 ? -121.008 6.115 208.588 1.00 25.81 321 PHE A O 1
ATOM 2523 N N . LYS A 1 330 ? -122.583 7.106 209.872 1.00 28.46 322 LYS A N 1
ATOM 2524 C CA . LYS A 1 330 ? -121.789 7.174 211.093 1.00 30.79 322 LYS A CA 1
ATOM 2525 C C . LYS A 1 330 ? -122.007 5.918 211.933 1.00 30.88 322 LYS A C 1
ATOM 2526 O O . LYS A 1 330 ? -123.134 5.443 212.071 1.00 30.15 322 LYS A O 1
ATOM 2532 N N . GLY A 1 331 ? -120.925 5.392 212.498 1.00 32.51 323 GLY A N 1
ATOM 2533 C CA . GLY A 1 331 ? -121.005 4.253 213.412 1.00 33.56 323 GLY A CA 1
ATOM 2534 C C . GLY A 1 331 ? -119.742 3.426 213.434 1.00 34.48 323 GLY A C 1
ATOM 2535 O O . GLY A 1 331 ? -118.771 3.736 212.740 1.00 35.45 323 GLY A O 1
ATOM 2536 N N . LEU A 1 332 ? -119.768 2.358 214.226 1.00 36.17 324 LEU A N 1
ATOM 2537 C CA . LEU A 1 332 ? -118.634 1.446 214.346 1.00 35.63 324 LEU A CA 1
ATOM 2538 C C . LEU A 1 332 ? -118.340 0.797 213.009 1.00 35.95 324 LEU A C 1
ATOM 2539 O O . LEU A 1 332 ? -119.242 0.276 212.350 1.00 37.70 324 LEU A O 1
ATOM 2541 N N . ARG A 1 333 ? -117.078 0.855 212.604 1.00 36.01 325 ARG A N 1
ATOM 2542 C CA . ARG A 1 333 ? -116.606 0.185 211.407 1.00 36.26 325 ARG A CA 1
ATOM 2543 C C . ARG A 1 333 ? -115.661 -0.939 211.822 1.00 37.42 325 ARG A C 1
ATOM 2544 O O . ARG A 1 333 ? -115.478 -1.906 211.088 1.00 38.05 325 ARG A O 1
ATOM 2552 N N . GLU B 1 1 ? -109.060 28.402 252.162 1.00 66.95 -7 GLU B N 1
ATOM 2553 C CA . GLU B 1 1 ? -109.586 29.798 252.046 1.00 65.99 -7 GLU B CA 1
ATOM 2554 C C . GLU B 1 1 ? -111.092 29.868 252.300 1.00 63.22 -7 GLU B C 1
ATOM 2555 O O . GLU B 1 1 ? -111.849 29.025 251.822 1.00 67.10 -7 GLU B O 1
ATOM 2561 N N . ASN B 1 2 ? -111.510 30.871 253.066 1.00 59.06 -6 ASN B N 1
ATOM 2562 C CA . ASN B 1 2 ? -112.918 31.210 253.217 1.00 54.38 -6 ASN B CA 1
ATOM 2563 C C . ASN B 1 2 ? -113.173 32.481 252.417 1.00 51.85 -6 ASN B C 1
ATOM 2564 O O . ASN B 1 2 ? -113.163 33.584 252.977 1.00 48.71 -6 ASN B O 1
ATOM 2569 N N . LEU B 1 3 ? -113.378 32.319 251.107 1.00 46.69 -5 LEU B N 1
ATOM 2570 C CA . LEU B 1 3 ? -113.501 33.447 250.183 1.00 42.97 -5 LEU B CA 1
ATOM 2571 C C . LEU B 1 3 ? -114.934 33.638 249.703 1.00 41.89 -5 LEU B C 1
ATOM 2572 O O . LEU B 1 3 ? -115.573 32.696 249.230 1.00 40.05 -5 LEU B O 1
ATOM 2577 N N . TYR B 1 4 ? -115.418 34.873 249.813 1.00 38.88 -4 TYR B N 1
ATOM 2578 C CA . TYR B 1 4 ? -116.749 35.247 249.362 1.00 38.08 -4 TYR B CA 1
ATOM 2579 C C . TYR B 1 4 ? -116.616 36.346 248.327 1.00 39.44 -4 TYR B C 1
ATOM 2580 O O . TYR B 1 4 ? -115.835 37.282 248.502 1.00 38.62 -4 TYR B O 1
ATOM 2589 N N . PHE B 1 5 ? -117.381 36.230 247.248 1.00 40.61 -3 PHE B N 1
ATOM 2590 C CA . PHE B 1 5 ? -117.362 37.223 246.183 1.00 40.94 -3 PHE B CA 1
ATOM 2591 C C . PHE B 1 5 ? -118.774 37.452 245.668 1.00 41.49 -3 PHE B C 1
ATOM 2592 O O . PHE B 1 5 ? -119.415 36.527 245.176 1.00 44.24 -3 PHE B O 1
ATOM 2600 N N . GLN B 1 6 ? -119.251 38.686 245.805 1.00 40.14 -2 GLN B N 1
ATOM 2601 C CA . GLN B 1 6 ? -120.601 39.071 245.410 1.00 40.72 -2 GLN B CA 1
ATOM 2602 C C . GLN B 1 6 ? -121.695 38.226 246.076 1.00 39.92 -2 GLN B C 1
ATOM 2603 O O . GLN B 1 6 ? -122.686 37.858 245.446 1.00 38.55 -2 GLN B O 1
ATOM 2609 N N . GLY B 1 7 ? -121.500 37.929 247.359 1.00 40.56 -1 GLY B N 1
ATOM 2610 C CA . GLY B 1 7 ? -122.539 37.329 248.200 1.00 40.60 -1 GLY B CA 1
ATOM 2611 C C . GLY B 1 7 ? -122.496 35.817 248.370 1.00 41.19 -1 GLY B C 1
ATOM 2612 O O . GLY B 1 7 ? -123.326 35.254 249.090 1.00 41.50 -1 GLY B O 1
ATOM 2613 N N . HIS B 1 8 ? -121.531 35.150 247.737 1.00 40.22 0 HIS B N 1
ATOM 2614 C CA . HIS B 1 8 ? -121.478 33.689 247.787 1.00 40.27 0 HIS B CA 1
ATOM 2615 C C . HIS B 1 8 ? -120.058 33.128 247.918 1.00 37.79 0 HIS B C 1
ATOM 2616 O O . HIS B 1 8 ? -119.129 33.607 247.264 1.00 34.81 0 HIS B O 1
ATOM 2623 N N . MET B 1 9 ? -119.902 32.129 248.789 1.00 36.23 1 MET B N 1
ATOM 2624 C CA . MET B 1 9 ? -118.696 31.302 248.814 1.00 37.72 1 MET B CA 1
ATOM 2625 C C . MET B 1 9 ? -119.042 29.959 248.182 1.00 35.52 1 MET B C 1
ATOM 2626 O O . MET B 1 9 ? -120.046 29.338 248.540 1.00 34.95 1 MET B O 1
ATOM 2631 N N . ILE B 1 10 ? -118.204 29.511 247.256 1.00 33.46 2 ILE B N 1
ATOM 2632 C CA . ILE B 1 10 ? -118.439 28.254 246.558 1.00 32.96 2 ILE B CA 1
ATOM 2633 C C . ILE B 1 10 ? -117.276 27.299 246.791 1.00 32.04 2 ILE B C 1
ATOM 2634 O O . ILE B 1 10 ? -116.120 27.661 246.571 1.00 32.44 2 ILE B O 1
ATOM 2639 N N . LYS B 1 11 ? -117.599 26.084 247.235 1.00 30.83 3 LYS B N 1
ATOM 2640 C CA . LYS B 1 11 ? -116.607 25.025 247.420 1.00 30.43 3 LYS B CA 1
ATOM 2641 C C . LYS B 1 11 ? -116.936 23.824 246.541 1.00 29.44 3 LYS B C 1
ATOM 2642 O O . LYS B 1 11 ? -118.044 23.277 246.610 1.00 29.51 3 LYS B O 1
ATOM 2644 N N . SER B 1 12 ? -115.975 23.422 245.713 1.00 28.38 4 SER B N 1
ATOM 2645 C CA . SER B 1 12 ? -116.087 22.175 244.978 1.00 28.26 4 SER B CA 1
ATOM 2646 C C . SER B 1 12 ? -115.899 21.026 245.962 1.00 28.85 4 SER B C 1
ATOM 2647 O O . SER B 1 12 ? -115.253 21.192 247.003 1.00 29.62 4 SER B O 1
ATOM 2650 N N . ILE B 1 13 ? -116.477 19.873 245.638 1.00 28.54 5 ILE B N 1
ATOM 2651 C CA . ILE B 1 13 ? -116.488 18.730 246.543 1.00 28.50 5 ILE B CA 1
ATOM 2652 C C . ILE B 1 13 ? -115.645 17.605 245.943 1.00 28.39 5 ILE B C 1
ATOM 2653 O O . ILE B 1 13 ? -115.835 17.249 244.785 1.00 28.65 5 ILE B O 1
ATOM 2658 N N . PRO B 1 14 ? -114.707 17.040 246.726 1.00 28.11 6 PRO B N 1
ATOM 2659 C CA . PRO B 1 14 ? -113.960 15.880 246.251 1.00 27.52 6 PRO B CA 1
ATOM 2660 C C . PRO B 1 14 ? -114.786 14.624 246.499 1.00 26.86 6 PRO B C 1
ATOM 2661 O O . PRO B 1 14 ? -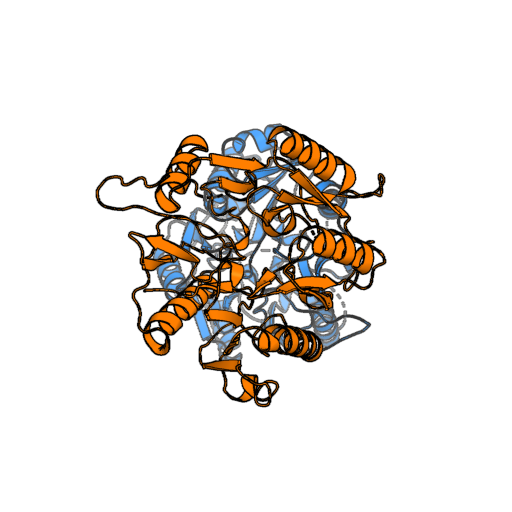115.606 14.611 247.415 1.00 27.39 6 PRO B O 1
ATOM 2665 N N . GLU B 1 15 ? -114.575 13.582 245.703 1.00 25.63 7 GLU B N 1
ATOM 2666 C CA . GLU B 1 15 ? -115.478 12.422 245.708 1.00 25.38 7 GLU B CA 1
ATOM 2667 C C . GLU B 1 15 ? -115.492 11.586 246.999 1.00 25.94 7 GLU B C 1
ATOM 2668 O O . GLU B 1 15 ? -116.477 10.902 247.296 1.00 26.90 7 GLU B O 1
ATOM 2674 N N . TRP B 1 16 ? -114.403 11.639 247.754 1.00 26.29 8 TRP B N 1
ATOM 2675 C CA . TRP B 1 16 ? -114.327 10.962 249.050 1.00 26.64 8 TRP B CA 1
ATOM 2676 C C . TRP B 1 16 ? -115.075 11.684 250.176 1.00 27.56 8 TRP B C 1
ATOM 2677 O O . TRP B 1 16 ? -115.044 11.228 251.320 1.00 28.64 8 TRP B O 1
ATOM 2688 N N . SER B 1 17 ? -115.729 12.808 249.873 1.00 28.35 9 SER B N 1
ATOM 2689 C CA . SER B 1 17 ? -116.613 13.449 250.847 1.00 29.96 9 SER B CA 1
ATOM 2690 C C . SER B 1 17 ? -117.802 12.547 251.126 1.00 30.81 9 SER B C 1
ATOM 2691 O O . SER B 1 17 ? -118.184 11.739 250.279 1.00 30.26 9 SER B O 1
ATOM 2694 N N . GLU B 1 18 ? -118.391 12.707 252.306 1.00 32.00 10 GLU B N 1
ATOM 2695 C CA . GLU B 1 18 ? -119.476 11.840 252.749 1.00 33.35 10 GLU B CA 1
ATOM 2696 C C . GLU B 1 18 ? -120.715 11.961 251.865 1.00 32.22 10 GLU B C 1
ATOM 2697 O O . GLU B 1 18 ? -121.105 13.062 251.459 1.00 32.11 10 GLU B O 1
ATOM 2703 N N . GLN B 1 19 ? -121.343 10.818 251.594 1.00 30.38 11 GLN B N 1
ATOM 2704 C CA . GLN B 1 19 ? -122.414 10.735 250.607 1.00 28.96 11 GLN B CA 1
ATOM 2705 C C . GLN B 1 19 ? -123.729 10.241 251.190 1.00 29.89 11 GLN B C 1
ATOM 2706 O O . GLN B 1 19 ? -123.753 9.518 252.184 1.00 29.52 11 GLN B O 1
ATOM 2712 N N . GLU B 1 20 ? -124.818 10.674 250.563 1.00 31.62 12 GLU B N 1
ATOM 2713 C CA . GLU B 1 20 ? -126.154 10.197 250.873 1.00 34.28 12 GLU B CA 1
ATOM 2714 C C . GLU B 1 20 ? -126.507 8.994 249.985 1.00 34.22 12 GLU B C 1
ATOM 2715 O O . GLU B 1 20 ? -126.953 7.957 250.481 1.00 33.65 12 GLU B O 1
ATOM 2721 N N . TYR B 1 21 ? -126.299 9.151 248.676 1.00 33.69 13 TYR B N 1
ATOM 2722 C CA . TYR B 1 21 ? -126.600 8.114 247.688 1.00 33.43 13 TYR B CA 1
ATOM 2723 C C . TYR B 1 21 ? -125.490 7.936 246.649 1.00 32.28 13 TYR B C 1
ATOM 2724 O O . TYR B 1 21 ? -124.805 8.893 246.281 1.00 30.71 13 TYR B O 1
ATOM 2733 N N . LEU B 1 22 ? -125.339 6.704 246.162 1.00 31.66 14 LEU B N 1
ATOM 2734 C CA . LEU B 1 22 ? -124.764 6.471 244.840 1.00 29.98 14 LEU B CA 1
ATOM 2735 C C . LEU B 1 22 ? -125.934 6.181 243.909 1.00 29.81 14 LEU B C 1
ATOM 2736 O O . LEU B 1 22 ? -126.744 5.304 244.192 1.00 29.94 14 LEU B O 1
ATOM 2741 N N . MET B 1 23 ? -126.027 6.923 242.809 1.00 30.15 15 MET B N 1
ATOM 2742 C CA . MET B 1 23 ? -127.167 6.823 241.896 1.00 30.23 15 MET B CA 1
ATOM 2743 C C . MET B 1 23 ? -126.772 6.154 240.578 1.00 29.86 15 MET B C 1
ATOM 2744 O O . MET B 1 23 ? -125.724 6.465 240.006 1.00 27.44 15 MET B O 1
ATOM 2749 N N . LEU B 1 24 ? -127.617 5.233 240.110 1.00 30.58 16 LEU B N 1
ATOM 2750 C CA . LEU B 1 24 ? -127.394 4.529 238.843 1.00 31.53 16 LEU B CA 1
ATOM 2751 C C . LEU B 1 24 ? -128.668 4.431 238.018 1.00 33.34 16 LEU B C 1
ATOM 2752 O O . LEU B 1 24 ? -129.776 4.496 238.559 1.00 33.85 16 LEU B O 1
ATOM 2757 N N . SER B 1 25 ? -128.477 4.250 236.709 1.00 33.25 17 SER B N 1
ATOM 2758 C CA . SER B 1 25 ? -129.556 4.089 235.744 1.00 34.10 17 SER B CA 1
ATOM 2759 C C . SER B 1 25 ? -129.467 2.696 235.103 1.00 34.06 17 SER B C 1
ATOM 2760 O O . SER B 1 25 ? -128.557 2.419 234.317 1.00 33.44 17 SER B O 1
ATOM 2763 N N . LEU B 1 26 ? -130.417 1.830 235.447 1.00 33.82 18 LEU B N 1
ATOM 2764 C CA . LEU B 1 26 ? -130.360 0.412 235.086 1.00 33.45 18 LEU B CA 1
ATOM 2765 C C . LEU B 1 26 ? -130.472 0.145 233.582 1.00 33.62 18 LEU B C 1
ATOM 2766 O O . LEU B 1 26 ? -131.250 0.800 232.890 1.00 34.79 18 LEU B O 1
ATOM 2771 N N . PRO B 1 27 ? -129.683 -0.812 233.065 1.00 32.98 19 PRO B N 1
ATOM 2772 C CA . PRO B 1 27 ? -129.945 -1.287 231.701 1.00 33.53 19 PRO B CA 1
ATOM 2773 C C . PRO B 1 27 ? -131.333 -1.924 231.588 1.00 33.27 19 PRO B C 1
ATOM 2774 O O . PRO B 1 27 ? -131.802 -2.548 232.539 1.00 32.06 19 PRO B O 1
ATOM 2778 N N . HIS B 1 28 ? -131.972 -1.747 230.438 1.00 34.57 20 HIS B N 1
ATOM 2779 C CA . HIS B 1 28 ? -133.249 -2.393 230.141 1.00 36.92 20 HIS B CA 1
ATOM 2780 C C . HIS B 1 28 ? -133.368 -2.613 228.626 1.00 38.11 20 HIS B C 1
ATOM 2781 O O . HIS B 1 28 ? -132.506 -2.174 227.855 1.00 35.65 20 HIS B O 1
ATOM 2788 N N . GLU B 1 29 ? -134.453 -3.259 228.209 1.00 40.78 21 GLU B N 1
ATOM 2789 C CA . GLU B 1 29 ? -134.554 -3.835 226.857 1.00 43.01 21 GLU B CA 1
ATOM 2790 C C . GLU B 1 29 ? -134.597 -2.788 225.745 1.00 43.82 21 GLU B C 1
ATOM 2791 O O . GLU B 1 29 ? -134.151 -3.050 224.627 1.00 42.76 21 GLU B O 1
ATOM 2797 N N . LYS B 1 30 ? -135.105 -1.598 226.056 1.00 44.46 22 LYS B N 1
ATOM 2798 C CA . LYS B 1 30 ? -135.149 -0.504 225.080 1.00 46.45 22 LYS B CA 1
ATOM 2799 C C . LYS B 1 30 ? -133.845 0.304 225.036 1.00 45.44 22 LYS B C 1
ATOM 2800 O O . LYS B 1 30 ? -133.849 1.447 224.585 1.00 49.21 22 LYS B O 1
ATOM 2806 N N . SER B 1 31 ? -132.737 -0.277 225.498 1.00 43.34 23 SER B N 1
ATOM 2807 C CA . SER B 1 31 ? -131.426 0.367 225.388 1.00 40.84 23 SER B CA 1
ATOM 2808 C C . SER B 1 31 ? -130.502 -0.452 224.499 1.00 38.69 23 SER B C 1
ATOM 2809 O O . SER B 1 31 ? -130.858 -1.555 224.069 1.00 36.06 23 SER B O 1
ATOM 2812 N N . ASP B 1 32 ? -129.313 0.093 224.240 1.00 36.42 24 ASP B N 1
ATOM 2813 C CA . ASP B 1 32 ? -128.279 -0.607 223.474 1.00 36.15 24 ASP B CA 1
ATOM 2814 C C . ASP B 1 32 ? -127.637 -1.760 224.255 1.00 33.67 24 ASP B C 1
ATOM 2815 O O . ASP B 1 32 ? -126.825 -2.497 223.701 1.00 34.44 24 ASP B O 1
ATOM 2820 N N . TRP B 1 33 ? -127.984 -1.900 225.536 1.00 31.80 25 TRP B N 1
ATOM 2821 C CA . TRP B 1 33 ? -127.597 -3.072 226.324 1.00 31.11 25 TRP B CA 1
ATOM 2822 C C . TRP B 1 33 ? -128.361 -4.349 225.932 1.00 30.55 25 TRP B C 1
ATOM 2823 O O . TRP B 1 33 ? -127.943 -5.455 226.284 1.00 28.95 25 TRP B O 1
ATOM 2834 N N . ASN B 1 34 ? -129.478 -4.196 225.221 1.00 30.39 26 ASN B N 1
ATOM 2835 C CA . ASN B 1 34 ? -130.408 -5.305 224.974 1.00 30.05 26 ASN B CA 1
ATOM 2836 C C . ASN B 1 34 ? -129.758 -6.650 224.594 1.00 28.36 26 ASN B C 1
ATOM 2837 O O . ASN B 1 34 ? -130.019 -7.656 225.251 1.00 27.54 26 ASN B O 1
ATOM 2842 N N . PRO B 1 35 ? -128.891 -6.674 223.562 1.00 27.53 27 PRO B N 1
ATOM 2843 C CA . PRO B 1 35 ? -128.326 -7.963 223.132 1.00 27.37 27 PRO B CA 1
ATOM 2844 C C . PRO B 1 35 ? -127.633 -8.797 224.215 1.00 27.23 27 PRO B C 1
ATOM 2845 O O . PRO B 1 35 ? -127.650 -10.027 224.141 1.00 26.89 27 PRO B O 1
ATOM 2849 N N . TYR B 1 36 ? -127.010 -8.153 225.195 1.00 26.80 28 TYR B N 1
ATOM 2850 C CA . TYR B 1 36 ? -126.364 -8.885 226.287 1.00 26.87 28 TYR B CA 1
ATOM 2851 C C . TYR B 1 36 ? -126.874 -8.348 227.617 1.00 26.53 28 TYR B C 1
ATOM 2852 O O . TYR B 1 36 ? -126.114 -8.130 228.553 1.00 24.62 28 TYR B O 1
ATOM 2861 N N . LEU B 1 37 ? -128.191 -8.153 227.672 1.00 27.90 29 LEU B N 1
ATOM 2862 C CA . LEU B 1 37 ? -128.848 -7.510 228.802 1.00 28.64 29 LEU B CA 1
ATOM 2863 C C . LEU B 1 37 ? -128.641 -8.265 230.109 1.00 28.98 29 LEU B C 1
ATOM 2864 O O . LEU B 1 37 ? -128.499 -7.650 231.165 1.00 28.42 29 LEU B O 1
ATOM 2869 N N . GLU B 1 38 ? -128.627 -9.591 230.038 1.00 29.48 30 GLU B N 1
ATOM 2870 C CA . GLU B 1 38 ? -128.460 -10.413 231.232 1.00 30.71 30 GLU B CA 1
ATOM 2871 C C . GLU B 1 38 ? -127.055 -10.295 231.815 1.00 29.53 30 GLU B C 1
ATOM 2872 O O . GLU B 1 38 ? -126.890 -10.298 233.036 1.00 28.97 30 GLU B O 1
ATOM 2878 N N . GLU B 1 39 ? -126.052 -10.172 230.948 1.00 28.25 31 GLU B N 1
ATOM 2879 C CA . GLU B 1 39 ? -124.672 -10.032 231.399 1.00 28.38 31 GLU B CA 1
ATOM 2880 C C . GLU B 1 39 ? -124.454 -8.719 232.144 1.00 28.28 31 GLU B C 1
ATOM 2881 O O . GLU B 1 39 ? -123.935 -8.719 233.259 1.00 28.59 31 GLU B O 1
ATOM 2887 N N . ILE B 1 40 ? -124.862 -7.610 231.534 1.00 28.09 32 ILE B N 1
ATOM 2888 C CA . ILE B 1 40 ? -124.718 -6.305 232.172 1.00 28.18 32 ILE B CA 1
ATOM 2889 C C . ILE B 1 40 ? -125.553 -6.182 233.456 1.00 28.79 32 ILE B C 1
ATOM 2890 O O . ILE B 1 40 ? -125.054 -5.681 234.456 1.00 28.98 32 ILE B O 1
ATOM 2895 N N . LEU B 1 41 ? -126.793 -6.672 233.449 1.00 29.34 33 LEU B N 1
ATOM 2896 C CA . LEU B 1 41 ? -127.620 -6.648 234.667 1.00 30.05 33 LEU B CA 1
ATOM 2897 C C . LEU B 1 41 ? -127.001 -7.433 235.829 1.00 30.10 33 LEU B C 1
ATOM 2898 O O . LEU B 1 41 ? -127.120 -7.021 236.991 1.00 27.99 33 LEU B O 1
ATOM 2903 N N . GLN B 1 42 ? -126.336 -8.545 235.510 1.00 30.27 34 GLN B N 1
ATOM 2904 C CA . GLN B 1 42 ? -125.593 -9.324 236.510 1.00 31.47 34 GLN B CA 1
ATOM 2905 C C . GLN B 1 42 ? -124.386 -8.545 237.077 1.00 30.15 34 GLN B C 1
ATOM 2906 O O . GLN B 1 42 ? -124.109 -8.622 238.270 1.00 30.48 34 GLN B O 1
ATOM 2912 N N . SER B 1 43 ? -123.667 -7.812 236.228 1.00 28.68 35 SER B N 1
ATOM 2913 C CA . SER B 1 43 ? -122.575 -6.945 236.692 1.00 27.37 35 SER B CA 1
ATOM 2914 C C . SER B 1 43 ? -123.127 -5.810 237.570 1.00 27.25 35 SER B C 1
ATOM 2915 O O . SER B 1 43 ? -122.541 -5.476 238.594 1.00 26.56 35 SER B O 1
ATOM 2918 N N . TYR B 1 44 ? -124.253 -5.228 237.168 1.00 27.57 36 TYR B N 1
ATOM 2919 C CA . TYR B 1 44 ? -124.914 -4.194 237.977 1.00 28.77 36 TYR B CA 1
ATOM 2920 C C . TYR B 1 44 ? -125.310 -4.730 239.350 1.00 30.40 36 TYR B C 1
ATOM 2921 O O . TYR B 1 44 ? -125.106 -4.064 240.363 1.00 29.83 36 TYR B O 1
ATOM 2930 N N . LYS B 1 45 ? -125.877 -5.933 239.375 1.00 33.08 37 LYS B N 1
ATOM 2931 C CA . LYS B 1 45 ? -126.261 -6.588 240.626 1.00 34.78 37 LYS B CA 1
ATOM 2932 C C . LYS B 1 45 ? -125.068 -6.729 241.560 1.00 34.36 37 LYS B C 1
ATOM 2933 O O . LYS B 1 45 ? -125.181 -6.504 242.771 1.00 32.97 37 LYS B O 1
ATOM 2939 N N . GLU B 1 46 ? -123.918 -7.089 240.999 1.00 34.16 38 GLU B N 1
ATOM 2940 C CA . GLU B 1 46 ? -122.717 -7.216 241.802 1.00 34.75 38 GLU B CA 1
ATOM 2941 C C . GLU B 1 46 ? -122.215 -5.848 242.284 1.00 32.23 38 GLU B C 1
ATOM 2942 O O . GLU B 1 46 ? -121.887 -5.676 243.460 1.00 30.15 38 GLU B O 1
ATOM 2948 N N . PHE B 1 47 ? -122.175 -4.882 241.374 1.00 28.72 39 PHE B N 1
ATOM 2949 C CA . PHE B 1 47 ? -121.755 -3.524 241.705 1.00 28.37 39 PHE B CA 1
ATOM 2950 C C . PHE B 1 47 ? -122.632 -2.945 242.820 1.00 28.35 39 PHE B C 1
ATOM 2951 O O . PHE B 1 47 ? -122.116 -2.441 243.813 1.00 26.89 39 PHE B O 1
ATOM 2959 N N . VAL B 1 48 ? -123.950 -3.064 242.663 1.00 29.32 40 VAL B N 1
ATOM 2960 C CA . VAL B 1 48 ? -124.921 -2.559 243.647 1.00 30.16 40 VAL B CA 1
ATOM 2961 C C . VAL B 1 48 ? -124.793 -3.262 245.003 1.00 31.83 40 VAL B C 1
ATOM 2962 O O . VAL B 1 48 ? -124.815 -2.608 246.046 1.00 31.63 40 VAL B O 1
ATOM 2966 N N . LYS B 1 49 ? -124.660 -4.587 244.987 1.00 33.08 41 LYS B N 1
ATOM 2967 C CA . LYS B 1 49 ? -124.475 -5.351 246.227 1.00 33.63 41 LYS B CA 1
ATOM 2968 C C . LYS B 1 49 ? -123.287 -4.835 247.027 1.00 32.50 41 LYS B C 1
ATOM 2969 O O . LYS B 1 49 ? -123.403 -4.583 248.231 1.00 30.90 41 LYS B O 1
ATOM 2975 N N . VAL B 1 50 ? -122.148 -4.706 246.350 1.00 30.87 42 VAL B N 1
ATOM 2976 C CA . VAL B 1 50 ? -120.928 -4.212 246.974 1.00 31.22 42 VAL B CA 1
ATOM 2977 C C . VAL B 1 50 ? -121.140 -2.813 247.558 1.00 31.52 42 VAL B C 1
ATOM 2978 O O . VAL B 1 50 ? -120.840 -2.573 248.730 1.00 31.58 42 VAL B O 1
ATOM 2982 N N . VAL B 1 51 ? -121.672 -1.898 246.747 1.00 30.41 43 VAL B N 1
ATOM 2983 C CA . VAL B 1 51 ? -121.852 -0.511 247.186 1.00 30.47 43 VAL B CA 1
ATOM 2984 C C . VAL B 1 51 ? -122.842 -0.407 248.352 1.00 30.31 43 VAL B C 1
ATOM 2985 O O . VAL B 1 51 ? -122.598 0.338 249.304 1.00 28.19 43 VAL B O 1
ATOM 2989 N N . SER B 1 52 ? -123.933 -1.167 248.276 1.00 30.36 44 SER B N 1
ATOM 2990 C CA . SER B 1 52 ? -125.013 -1.102 249.268 1.00 32.84 44 SER B CA 1
ATOM 2991 C C . SER B 1 52 ? -124.586 -1.458 250.694 1.00 34.39 44 SER B C 1
ATOM 2992 O O . SER B 1 52 ? -125.296 -1.138 251.641 1.00 35.37 44 SER B O 1
ATOM 2995 N N . GLU B 1 53 ? -123.446 -2.129 250.843 1.00 35.97 45 GLU B N 1
ATOM 2996 C CA . GLU B 1 53 ? -122.894 -2.428 252.161 1.00 37.60 45 GLU B CA 1
ATOM 2997 C C . GLU B 1 53 ? -122.404 -1.159 252.877 1.00 36.45 45 GLU B C 1
ATOM 2998 O O . GLU B 1 53 ? -122.321 -1.139 254.102 1.00 35.22 45 GLU B O 1
ATOM 3004 N N . PHE B 1 54 ? -122.086 -0.111 252.114 1.00 34.87 46 PHE B N 1
ATOM 3005 C CA . PHE B 1 54 ? -121.469 1.099 252.657 1.00 34.72 46 PHE B CA 1
ATOM 3006 C C . PHE B 1 54 ? -122.357 2.341 252.640 1.00 34.94 46 PHE B C 1
ATOM 3007 O O . PHE B 1 54 ? -122.221 3.203 253.505 1.00 35.44 46 PHE B O 1
ATOM 3015 N N . GLN B 1 55 ? -123.248 2.452 251.661 1.00 35.08 47 GLN B N 1
ATOM 3016 C CA . GLN B 1 55 ? -124.187 3.569 251.623 1.00 34.95 47 GLN B CA 1
ATOM 3017 C C . GLN B 1 55 ? -125.378 3.226 250.754 1.00 34.90 47 GLN B C 1
ATOM 3018 O O . GLN B 1 55 ? -125.381 2.188 250.087 1.00 37.14 47 GLN B O 1
ATOM 3024 N N . LYS B 1 56 ? -126.382 4.100 250.766 1.00 33.31 48 LYS B N 1
ATOM 3025 C CA . LYS B 1 56 ? -127.601 3.883 250.002 1.00 33.80 48 LYS B CA 1
ATOM 3026 C C . LYS B 1 56 ? -127.376 3.973 248.498 1.00 32.69 48 LYS B C 1
ATOM 3027 O O . LYS B 1 56 ? -126.534 4.737 248.021 1.00 32.10 48 LYS B O 1
ATOM 3033 N N . VAL B 1 57 ? -128.147 3.180 247.764 1.00 31.55 49 VAL B N 1
ATOM 3034 C CA . VAL B 1 57 ? -128.110 3.185 246.314 1.00 31.44 49 VAL B CA 1
ATOM 3035 C C . VAL B 1 57 ? -129.502 3.505 245.803 1.00 31.81 49 VAL B C 1
ATOM 3036 O O . VAL B 1 57 ? -130.492 2.932 246.255 1.00 33.30 49 VAL B O 1
ATOM 3040 N N . LEU B 1 58 ? -129.563 4.432 244.861 1.00 31.58 50 LEU B N 1
ATOM 3041 C CA . LEU B 1 58 ? -130.795 4.782 244.193 1.00 32.57 50 LEU B CA 1
ATOM 3042 C C . LEU B 1 58 ? -130.726 4.283 242.752 1.00 32.46 50 LEU B C 1
ATOM 3043 O O . LEU B 1 58 ? -129.848 4.692 241.991 1.00 30.65 50 LEU B O 1
ATOM 3048 N N . LEU B 1 59 ? -131.644 3.390 242.389 1.00 33.09 51 LEU B N 1
ATOM 3049 C CA . LEU B 1 59 ? -131.685 2.844 241.035 1.00 33.26 51 LEU B CA 1
ATOM 3050 C C . LEU B 1 59 ? -132.821 3.474 240.256 1.00 32.76 51 LEU B C 1
ATOM 3051 O O . LEU B 1 59 ? -133.952 3.547 240.734 1.00 34.16 51 LEU B O 1
ATOM 3056 N N . ILE B 1 60 ? -132.505 3.932 239.052 1.00 34.08 52 ILE B N 1
ATOM 3057 C CA . ILE B 1 60 ? -133.463 4.610 238.193 1.00 34.61 52 ILE B CA 1
ATOM 3058 C C . ILE B 1 60 ? -133.779 3.706 237.001 1.00 37.88 52 ILE B C 1
ATOM 3059 O O . ILE B 1 60 ? -132.865 3.231 236.311 1.00 37.78 52 ILE B O 1
ATOM 3064 N N . ALA B 1 61 ? -135.071 3.468 236.769 1.00 39.84 53 ALA B N 1
ATOM 3065 C CA . ALA B 1 61 ? -135.524 2.593 235.684 1.00 41.27 53 ALA B CA 1
ATOM 3066 C C . ALA B 1 61 ? -137.002 2.824 235.334 1.00 42.90 53 ALA B C 1
ATOM 3067 O O . ALA B 1 61 ? -137.789 3.209 236.204 1.00 40.79 53 ALA B O 1
ATOM 3069 N N . PRO B 1 62 ? -137.384 2.574 234.062 1.00 44.74 54 PRO B N 1
ATOM 3070 C CA . PRO B 1 62 ? -138.743 2.880 233.581 1.00 45.29 54 PRO B CA 1
ATOM 3071 C C . PRO B 1 62 ? -139.872 2.054 234.204 1.00 46.25 54 PRO B C 1
ATOM 3072 O O . PRO B 1 62 ? -140.955 2.593 234.434 1.00 48.48 54 PRO B O 1
ATOM 3076 N N . LYS B 1 63 ? -139.629 0.770 234.465 1.00 46.35 55 LYS B N 1
ATOM 3077 C CA . LYS B 1 63 ? -140.683 -0.139 234.919 1.00 46.11 55 LYS B CA 1
ATOM 3078 C C . LYS B 1 63 ? -140.327 -0.767 236.250 1.00 46.88 55 LYS B C 1
ATOM 3079 O O . LYS B 1 63 ? -139.160 -1.046 236.520 1.00 48.38 55 LYS B O 1
ATOM 3082 N N . GLN B 1 64 ? -141.344 -1.008 237.069 1.00 46.34 56 GLN B N 1
ATOM 3083 C CA . GLN B 1 64 ? -141.171 -1.689 238.346 1.00 47.59 56 GLN B CA 1
ATOM 3084 C C . GLN B 1 64 ? -140.524 -3.070 238.172 1.00 46.55 56 GLN B C 1
ATOM 3085 O O . GLN B 1 64 ? -139.777 -3.520 239.037 1.00 45.57 56 GLN B O 1
ATOM 3091 N N . SER B 1 65 ? -140.820 -3.738 237.058 1.00 47.19 57 SER B N 1
ATOM 3092 C CA . SER B 1 65 ? -140.244 -5.057 236.762 1.00 46.67 57 SER B CA 1
ATOM 3093 C C . SER B 1 65 ? -138.719 -5.013 236.649 1.00 45.57 57 SER B C 1
ATOM 3094 O O . SER B 1 65 ? -138.040 -5.985 236.991 1.00 44.85 57 SER B O 1
ATOM 3097 N N . ASP B 1 66 ? -138.192 -3.880 236.181 1.00 44.88 58 ASP B N 1
ATOM 3098 C CA . ASP B 1 66 ? -136.744 -3.666 236.094 1.00 44.09 58 ASP B CA 1
ATOM 3099 C C . ASP B 1 66 ? -136.056 -3.726 237.461 1.00 44.14 58 ASP B C 1
ATOM 3100 O O . ASP B 1 66 ? -134.878 -4.059 237.540 1.00 44.09 58 ASP B O 1
ATOM 3105 N N . PHE B 1 67 ? -136.785 -3.411 238.531 1.00 45.26 59 PHE B N 1
ATOM 3106 C CA . PHE B 1 67 ? -136.234 -3.476 239.888 1.00 46.47 59 PHE B CA 1
ATOM 3107 C C . PHE B 1 67 ? -136.287 -4.873 240.499 1.00 47.06 59 PHE B C 1
ATOM 3108 O O . PHE B 1 67 ? -135.624 -5.119 241.505 1.00 47.32 59 PHE B O 1
ATOM 3116 N N . GLU B 1 68 ? -137.071 -5.777 239.908 1.00 48.26 60 GLU B N 1
ATOM 3117 C CA . GLU B 1 68 ? -137.290 -7.122 240.468 1.00 47.82 60 GLU B CA 1
ATOM 3118 C C . GLU B 1 68 ? -135.986 -7.839 240.818 1.00 46.63 60 GLU B C 1
ATOM 3119 O O . GLU B 1 68 ? -135.873 -8.445 241.879 1.00 44.91 60 GLU B O 1
ATOM 3121 N N . ASN B 1 69 ? -135.000 -7.743 239.930 1.00 47.21 61 ASN B N 1
ATOM 3122 C CA . ASN B 1 69 ? -133.674 -8.328 240.169 1.00 46.53 61 ASN B CA 1
ATOM 3123 C C . ASN B 1 69 ? -132.920 -7.784 241.384 1.00 45.72 61 ASN B C 1
ATOM 3124 O O . ASN B 1 69 ? -132.010 -8.443 241.883 1.00 45.90 61 ASN B O 1
ATOM 3129 N N . PHE B 1 70 ? -133.289 -6.589 241.846 1.00 44.84 62 PHE B N 1
ATOM 3130 C CA . PHE B 1 70 ? -132.566 -5.902 242.918 1.00 43.89 62 PHE B CA 1
ATOM 3131 C C . PHE B 1 70 ? -133.408 -5.693 244.188 1.00 45.35 62 PHE B C 1
ATOM 3132 O O . PHE B 1 70 ? -132.959 -5.029 245.122 1.00 43.82 62 PHE B O 1
ATOM 3140 N N . LYS B 1 71 ? -134.605 -6.277 244.233 1.00 47.05 63 LYS B N 1
ATOM 3141 C CA . LYS B 1 71 ? -135.573 -6.010 245.313 1.00 47.90 63 LYS B CA 1
ATOM 3142 C C . LYS B 1 71 ? -135.169 -6.553 246.691 1.00 48.14 63 LYS B C 1
ATOM 3143 O O . LYS B 1 71 ? -135.600 -6.021 247.712 1.00 49.27 63 LYS B O 1
ATOM 3145 N N . ASP B 1 72 ? -134.340 -7.595 246.726 1.00 49.12 64 ASP B N 1
ATOM 3146 C CA . ASP B 1 72 ? -133.926 -8.215 247.998 1.00 49.19 64 ASP B CA 1
ATOM 3147 C C . ASP B 1 72 ? -132.672 -7.594 248.631 1.00 49.03 64 ASP B C 1
ATOM 3148 O O . ASP B 1 72 ? -132.219 -8.058 249.685 1.00 49.61 64 ASP B O 1
ATOM 3150 N N . ILE B 1 73 ? -132.117 -6.553 248.007 1.00 47.67 65 ILE B N 1
ATOM 3151 C CA . ILE B 1 73 ? -130.854 -5.963 248.462 1.00 46.03 65 ILE B CA 1
ATOM 3152 C C . ILE B 1 73 ? -131.118 -4.832 249.449 1.00 43.76 65 ILE B C 1
ATOM 3153 O O . ILE B 1 73 ? -131.874 -3.906 249.150 1.00 44.70 65 ILE B O 1
ATOM 3158 N N . LYS B 1 74 ? -130.475 -4.909 250.612 1.00 42.68 66 LYS B N 1
ATOM 3159 C CA . LYS B 1 74 ? -130.681 -3.935 251.684 1.00 43.32 66 LYS B CA 1
ATOM 3160 C C . LYS B 1 74 ? -130.165 -2.544 251.316 1.00 43.96 66 LYS B C 1
ATOM 3161 O O . LYS B 1 74 ? -129.201 -2.403 250.564 1.00 42.22 66 LYS B O 1
ATOM 3163 N N . ASN B 1 75 ? -130.810 -1.541 251.909 1.00 45.30 67 ASN B N 1
ATOM 3164 C CA . ASN B 1 75 ? -130.647 -0.110 251.604 1.00 45.78 67 ASN B CA 1
ATOM 3165 C C . ASN B 1 75 ? -130.417 0.278 250.131 1.00 42.49 67 ASN B C 1
ATOM 3166 O O . ASN B 1 75 ? -129.568 1.104 249.807 1.00 41.93 67 ASN B O 1
ATOM 3171 N N . VAL B 1 76 ? -131.224 -0.309 249.255 1.00 40.05 68 VAL B N 1
ATOM 3172 C CA . VAL B 1 76 ? -131.345 0.137 247.872 1.00 38.69 68 VAL B CA 1
ATOM 3173 C C . VAL B 1 76 ? -132.750 0.690 247.688 1.00 39.48 68 VAL B C 1
ATOM 3174 O O . VAL B 1 76 ? -133.725 0.048 248.082 1.00 40.92 68 VAL B O 1
ATOM 3178 N N . GLU B 1 77 ? -132.856 1.879 247.099 1.00 39.58 69 GLU B N 1
ATOM 3179 C CA . GLU B 1 77 ? -134.153 2.468 246.784 1.00 40.52 69 GLU B CA 1
ATOM 3180 C C . GLU B 1 77 ? -134.354 2.538 245.274 1.00 41.32 69 GLU B C 1
ATOM 3181 O O . GLU B 1 77 ? -133.395 2.475 244.499 1.00 41.32 69 GLU B O 1
ATOM 3187 N N . PHE B 1 78 ? -135.607 2.680 244.863 1.00 42.02 70 PHE B N 1
ATOM 3188 C CA . PHE B 1 78 ? -135.972 2.614 243.452 1.00 43.35 70 PHE B CA 1
ATOM 3189 C C . PHE B 1 78 ? -136.746 3.851 243.044 1.00 42.96 70 PHE B C 1
ATOM 3190 O O . PHE B 1 78 ? -137.607 4.315 243.787 1.00 45.19 70 PHE B O 1
ATOM 3198 N N . PHE B 1 79 ? -136.437 4.388 241.868 1.00 42.30 71 PHE B N 1
ATOM 3199 C CA . PHE B 1 79 ? -137.156 5.540 241.348 1.00 42.57 71 PHE B CA 1
ATOM 3200 C C . PHE B 1 79 ? -137.593 5.301 239.908 1.00 43.96 71 PHE B C 1
ATOM 3201 O O . PHE B 1 79 ? -136.765 5.029 239.034 1.00 40.53 71 PHE B O 1
ATOM 3209 N N . LYS B 1 80 ? -138.896 5.434 239.672 1.00 46.53 72 LYS B N 1
ATOM 3210 C CA . LYS B 1 80 ? -139.492 5.097 238.386 1.00 50.06 72 LYS B CA 1
ATOM 3211 C C . LYS B 1 80 ? -139.448 6.291 237.443 1.00 49.75 72 LYS B C 1
ATOM 3212 O O . LYS B 1 80 ? -140.019 7.343 237.730 1.00 50.95 72 LYS B O 1
ATOM 3218 N N . CYS B 1 81 ? -138.773 6.114 236.311 1.00 48.38 73 CYS B N 1
ATOM 3219 C CA . CYS B 1 81 ? -138.572 7.189 235.353 1.00 47.69 73 CYS B CA 1
ATOM 3220 C C . CYS B 1 81 ? -138.097 6.602 234.028 1.00 47.49 73 CYS B C 1
ATOM 3221 O O . CYS B 1 81 ? -137.296 5.668 234.018 1.00 47.30 73 CYS B O 1
ATOM 3224 N N . ASP B 1 82 ? -138.590 7.142 232.915 1.00 47.42 74 ASP B N 1
ATOM 3225 C CA . ASP B 1 82 ? -138.212 6.641 231.597 1.00 48.25 74 ASP B CA 1
ATOM 3226 C C . ASP B 1 82 ? -136.798 7.087 231.246 1.00 46.77 74 ASP B C 1
ATOM 3227 O O . ASP B 1 82 ? -136.448 8.253 231.407 1.00 46.82 74 ASP B O 1
ATOM 3232 N N . THR B 1 83 ? -136.003 6.139 230.760 1.00 44.30 75 THR B N 1
ATOM 3233 C CA . THR B 1 83 ? -134.583 6.337 230.503 1.00 42.88 75 THR B CA 1
ATOM 3234 C C . THR B 1 83 ? -134.176 5.592 229.241 1.00 42.59 75 THR B C 1
ATOM 3235 O O . THR B 1 83 ? -134.875 4.689 228.790 1.00 41.87 75 THR B O 1
ATOM 3239 N N . ASN B 1 84 ? -133.034 5.968 228.686 1.00 43.28 76 ASN B N 1
ATOM 3240 C CA . ASN B 1 84 ? -132.353 5.147 227.694 1.00 44.49 76 ASN B CA 1
ATOM 3241 C C . ASN B 1 84 ? -130.869 5.029 228.063 1.00 42.39 76 ASN B C 1
ATOM 3242 O O . ASN B 1 84 ? -130.379 3.949 228.399 1.00 43.28 76 ASN B O 1
ATOM 3247 N N . ASP B 1 85 ? -130.179 6.162 228.020 1.00 40.55 77 ASP B N 1
ATOM 3248 C CA . ASP B 1 85 ? -128.777 6.284 228.415 1.00 38.09 77 ASP B CA 1
ATOM 3249 C C . ASP B 1 85 ? -128.570 5.899 229.893 1.00 36.16 77 ASP B C 1
ATOM 3250 O O . ASP B 1 85 ? -129.199 6.473 230.784 1.00 37.65 77 ASP B O 1
ATOM 3255 N N . THR B 1 86 ? -127.702 4.917 230.142 1.00 32.98 78 THR B N 1
ATOM 3256 C CA . THR B 1 86 ? -127.391 4.476 231.506 1.00 31.14 78 THR B CA 1
ATOM 3257 C C . THR B 1 86 ? -126.204 5.217 232.121 1.00 29.77 78 THR B C 1
ATOM 3258 O O . THR B 1 86 ? -125.954 5.090 233.324 1.00 28.98 78 THR B O 1
ATOM 3262 N N . TRP B 1 87 ? -125.477 5.980 231.303 1.00 27.93 79 TRP B N 1
ATOM 3263 C CA . TRP B 1 87 ? -124.251 6.653 231.740 1.00 27.52 79 TRP B CA 1
ATOM 3264 C C . TRP B 1 87 ? -124.529 7.953 232.495 1.00 26.99 79 TRP B C 1
ATOM 3265 O O . TRP B 1 87 ? -124.225 9.041 232.022 1.00 27.05 79 TRP B O 1
ATOM 3276 N N . ILE B 1 88 ? -125.084 7.818 233.690 1.00 27.66 80 ILE B N 1
ATOM 3277 C CA . ILE B 1 88 ? -125.567 8.965 234.469 1.00 28.12 80 ILE B CA 1
ATOM 3278 C C . ILE B 1 88 ? -124.464 9.970 234.864 1.00 27.69 80 ILE B C 1
ATOM 3279 O O . ILE B 1 88 ? -124.752 11.140 235.103 1.00 28.81 80 ILE B O 1
ATOM 3284 N N . ARG B 1 89 ? -123.207 9.538 234.902 1.00 28.18 81 ARG B N 1
ATOM 3285 C CA . ARG B 1 89 ? -122.093 10.471 235.136 1.00 28.80 81 ARG B CA 1
ATOM 3286 C C . ARG B 1 89 ? -122.081 11.582 234.079 1.00 29.22 81 ARG B C 1
ATOM 3287 O O . ARG B 1 89 ? -121.786 12.731 234.397 1.00 30.09 81 ARG B O 1
ATOM 3295 N N . ASP B 1 90 ? -122.398 11.231 232.834 1.00 29.43 82 ASP B N 1
ATOM 3296 C CA . ASP B 1 90 ? -122.438 12.195 231.727 1.00 30.95 82 ASP B CA 1
ATOM 3297 C C . ASP B 1 90 ? -123.448 13.329 231.903 1.00 29.73 82 ASP B C 1
ATOM 3298 O O . ASP B 1 90 ? -123.153 14.472 231.591 1.00 29.83 82 ASP B O 1
ATOM 3303 N N . PHE B 1 91 ? -124.647 13.004 232.362 1.00 30.76 83 PHE B N 1
ATOM 3304 C CA . PHE B 1 91 ? -125.734 13.979 232.370 1.00 31.21 83 PHE B CA 1
ATOM 3305 C C . PHE B 1 91 ? -126.291 14.319 233.743 1.00 31.05 83 PHE B C 1
ATOM 3306 O O . PHE B 1 91 ? -127.074 15.260 233.856 1.00 32.13 83 PHE B O 1
ATOM 3314 N N . GLY B 1 92 ? -125.903 13.579 234.773 1.00 29.79 84 GLY B N 1
ATOM 3315 C CA . GLY B 1 92 ? -126.488 13.763 236.098 1.00 30.68 84 GLY B CA 1
ATOM 3316 C C . GLY B 1 92 ? -126.130 15.083 236.752 1.00 30.48 84 GLY B C 1
ATOM 3317 O O . GLY B 1 92 ? -125.184 15.759 236.348 1.00 30.75 84 GLY B O 1
ATOM 3318 N N . ALA B 1 93 ? -126.894 15.444 237.777 1.00 31.09 85 ALA B N 1
ATOM 3319 C CA . ALA B 1 93 ? -126.669 16.687 238.510 1.00 31.41 85 ALA B CA 1
ATOM 3320 C C . ALA B 1 93 ? -125.375 16.593 239.309 1.00 30.39 85 ALA B C 1
ATOM 3321 O O . ALA B 1 93 ? -125.036 15.524 239.805 1.00 31.13 85 ALA B O 1
ATOM 3323 N N . ILE B 1 94 ? -124.663 17.714 239.424 1.00 30.19 86 ILE B N 1
ATOM 3324 C CA . ILE B 1 94 ? -123.394 17.779 240.160 1.00 29.39 86 ILE B CA 1
ATOM 3325 C C . ILE B 1 94 ? -123.508 18.699 241.380 1.00 28.74 86 ILE B C 1
ATOM 3326 O O . ILE B 1 94 ? -123.939 19.848 241.265 1.00 28.68 86 ILE B O 1
ATOM 3331 N N . ASP B 1 95 ? -123.118 18.186 242.543 1.00 27.88 87 ASP B N 1
ATOM 3332 C CA . ASP B 1 95 ? -123.187 18.946 243.792 1.00 27.80 87 ASP B CA 1
ATOM 3333 C C . ASP B 1 95 ? -122.048 19.969 243.939 1.00 28.66 87 ASP B C 1
ATOM 3334 O O . ASP B 1 95 ? -120.889 19.698 243.579 1.00 26.99 87 ASP B O 1
ATOM 3339 N N . ILE B 1 96 ? -122.385 21.143 244.475 1.00 28.95 88 ILE B N 1
ATOM 3340 C CA . ILE B 1 96 ? -121.384 22.046 245.055 1.00 29.90 88 ILE B CA 1
ATOM 3341 C C . ILE B 1 96 ? -121.824 22.446 246.453 1.00 30.12 88 ILE B C 1
ATOM 3342 O O . ILE B 1 96 ? -122.954 22.175 246.855 1.00 31.15 88 ILE B O 1
ATOM 3347 N N . VAL B 1 97 ? -120.927 23.079 247.198 1.00 31.55 89 VAL B N 1
ATOM 3348 C CA . VAL B 1 97 ? -121.315 23.764 248.425 1.00 32.63 89 VAL B CA 1
ATOM 3349 C C . VAL B 1 97 ? -121.387 25.245 248.077 1.00 33.21 89 VAL B C 1
ATOM 3350 O O . VAL B 1 97 ? -120.463 25.792 247.477 1.00 32.97 89 VAL B O 1
ATOM 3354 N N . GLU B 1 98 ? -122.503 25.877 248.414 1.00 34.82 90 GLU B N 1
ATOM 3355 C CA . GLU B 1 98 ? -122.634 27.318 248.274 1.00 36.27 90 GLU B CA 1
ATOM 3356 C C . GLU B 1 98 ? -123.190 27.871 249.572 1.00 35.97 90 GLU B C 1
ATOM 3357 O O . GLU B 1 98 ? -124.289 27.500 249.983 1.00 33.12 90 GLU B O 1
ATOM 3363 N N . ASN B 1 99 ? -122.418 28.754 250.208 1.00 37.58 91 ASN B N 1
ATOM 3364 C CA . ASN B 1 99 ? -122.775 29.335 251.502 1.00 38.62 91 ASN B CA 1
ATOM 3365 C C . ASN B 1 99 ? -123.207 28.278 252.521 1.00 38.31 91 ASN B C 1
ATOM 3366 O O . ASN B 1 99 ? -124.274 28.371 253.115 1.00 36.90 91 ASN B O 1
ATOM 3371 N N . GLY B 1 100 ? -122.367 27.260 252.689 1.00 40.45 92 GLY B N 1
ATOM 3372 C CA . GLY B 1 100 ? -122.588 26.212 253.688 1.00 42.02 92 GLY B CA 1
ATOM 3373 C C . GLY B 1 100 ? -123.741 25.253 253.424 1.00 43.27 92 GLY B C 1
ATOM 3374 O O . GLY B 1 100 ? -124.116 24.480 254.308 1.00 44.42 92 GLY B O 1
ATOM 3375 N N . ARG B 1 101 ? -124.299 25.293 252.216 1.00 43.50 93 ARG B N 1
ATOM 3376 C CA . ARG B 1 101 ? -125.442 24.465 251.848 1.00 43.87 93 ARG B CA 1
ATOM 3377 C C . ARG B 1 101 ? -125.159 23.767 250.529 1.00 41.50 93 ARG B C 1
ATOM 3378 O O . ARG B 1 101 ? -124.663 24.385 249.586 1.00 40.22 93 ARG B O 1
ATOM 3386 N N . LEU B 1 102 ? -125.476 22.477 250.470 1.00 39.87 94 LEU B N 1
ATOM 3387 C CA . LEU B 1 102 ? -125.322 21.693 249.249 1.00 38.35 94 LEU B CA 1
ATOM 3388 C C . LEU B 1 102 ? -126.293 22.160 248.181 1.00 37.18 94 LEU B C 1
ATOM 3389 O O . LEU B 1 102 ? -127.456 22.448 248.473 1.00 38.72 94 LEU B O 1
ATOM 3394 N N . LYS B 1 103 ? -125.810 22.201 246.942 1.00 35.68 95 LYS B N 1
ATOM 3395 C CA . LYS B 1 103 ? -126.580 22.711 245.823 1.00 36.34 95 LYS B CA 1
ATOM 3396 C C . LYS B 1 103 ? -126.243 21.939 244.548 1.00 34.45 95 LYS B C 1
ATOM 3397 O O . LYS B 1 103 ? -125.084 21.848 244.163 1.00 35.20 95 LYS B O 1
ATOM 3403 N N . ALA B 1 104 ? -127.263 21.396 243.891 1.00 32.97 96 ALA B N 1
ATOM 3404 C CA . ALA B 1 104 ? -127.071 20.567 242.705 1.00 32.16 96 ALA B CA 1
ATOM 3405 C C . ALA B 1 104 ? -127.102 21.409 241.439 1.00 31.69 96 ALA B C 1
ATOM 3406 O O . ALA B 1 104 ? -128.062 22.134 241.189 1.00 32.26 96 ALA B O 1
ATOM 3408 N N . LEU B 1 105 ? -126.038 21.314 240.650 1.00 30.75 97 LEU B N 1
ATOM 3409 C CA . LEU B 1 105 ? -125.934 22.023 239.388 1.00 30.01 97 LEU B CA 1
ATOM 3410 C C . LEU B 1 105 ? -126.338 21.108 238.240 1.00 30.64 97 LEU B C 1
ATOM 3411 O O . LEU B 1 105 ? -126.112 19.903 238.292 1.00 29.33 97 LEU B O 1
ATOM 3416 N N . ASP B 1 106 ? -126.924 21.695 237.202 1.00 31.87 98 ASP B N 1
ATOM 3417 C CA . ASP B 1 106 ? -127.388 20.948 236.039 1.00 33.02 98 ASP B CA 1
ATOM 3418 C C . ASP B 1 106 ? -126.793 21.612 234.811 1.00 32.51 98 ASP B C 1
ATOM 3419 O O . ASP B 1 106 ? -127.301 22.616 234.322 1.00 33.79 98 ASP B O 1
ATOM 3424 N N . PHE B 1 107 ? -125.684 21.056 234.344 1.00 32.19 99 PHE B N 1
ATOM 3425 C CA . PHE B 1 107 ? -124.959 21.605 233.207 1.00 32.59 99 PHE B CA 1
ATOM 3426 C C . PHE B 1 107 ? -125.602 21.188 231.898 1.00 34.07 99 PHE B C 1
ATOM 3427 O O . PHE B 1 107 ? -126.436 20.278 231.853 1.00 33.22 99 PHE B O 1
ATOM 3435 N N . THR B 1 108 ? -125.213 21.860 230.828 1.00 35.13 100 THR B N 1
ATOM 3436 C CA . THR B 1 108 ? -125.804 21.599 229.533 1.00 37.07 100 THR B CA 1
ATOM 3437 C C . THR B 1 108 ? -125.181 20.339 228.931 1.00 37.79 100 THR B C 1
ATOM 3438 O O . THR B 1 108 ? -123.961 20.233 228.813 1.00 37.52 100 THR B O 1
ATOM 3442 N N . PHE B 1 109 ? -126.033 19.380 228.580 1.00 38.87 101 PHE B N 1
ATOM 3443 C CA . PHE B 1 109 ? -125.601 18.140 227.940 1.00 39.89 101 PHE B CA 1
ATOM 3444 C C . PHE B 1 109 ? -126.427 17.921 226.671 1.00 41.35 101 PHE B C 1
ATOM 3445 O O . PHE B 1 109 ? -127.643 17.715 226.736 1.00 40.49 101 PHE B O 1
ATOM 3453 N N . ASN B 1 110 ? -125.753 17.978 225.527 1.00 43.87 102 ASN B N 1
ATOM 3454 C CA . ASN B 1 110 ? -126.405 17.859 224.221 1.00 46.90 102 ASN B CA 1
ATOM 3455 C C . ASN B 1 110 ? -126.324 16.448 223.631 1.00 48.30 102 ASN B C 1
ATOM 3456 O O . ASN B 1 110 ? -126.841 16.203 222.540 1.00 49.73 102 ASN B O 1
ATOM 3461 N N . ALA B 1 111 ? -125.686 15.529 224.358 1.00 50.28 103 ALA B N 1
ATOM 3462 C CA . ALA B 1 111 ? -125.606 14.118 223.973 1.00 51.57 103 ALA B CA 1
ATOM 3463 C C . ALA B 1 111 ? -125.052 13.923 222.558 1.00 54.42 103 ALA B C 1
ATOM 3464 O O . ALA B 1 111 ? -125.566 13.110 221.788 1.00 55.17 103 ALA B O 1
ATOM 3466 N N . TRP B 1 112 ? -124.004 14.678 222.233 1.00 56.61 104 TRP B N 1
ATOM 3467 C CA . TRP B 1 112 ? -123.320 14.587 220.939 1.00 59.99 104 TRP B CA 1
ATOM 3468 C C . TRP B 1 112 ? -124.265 14.660 219.724 1.00 61.36 104 TRP B C 1
ATOM 3469 O O . TRP B 1 112 ? -124.049 13.976 218.724 1.00 62.93 104 TRP B O 1
ATOM 3480 N N . GLY B 1 113 ? -125.304 15.489 219.817 1.00 61.55 105 GLY B N 1
ATOM 3481 C CA . GLY B 1 113 ? -126.227 15.706 218.700 1.00 60.44 105 GLY B CA 1
ATOM 3482 C C . GLY B 1 113 ? -127.659 15.255 218.944 1.00 60.93 105 GLY B C 1
ATOM 3483 O O . GLY B 1 113 ? -128.601 15.957 218.582 1.00 62.05 105 GLY B O 1
ATOM 3484 N N . ASN B 1 114 ? -127.830 14.087 219.558 1.00 60.22 106 ASN B N 1
ATOM 3485 C CA . ASN B 1 114 ? -129.157 13.486 219.703 1.00 59.45 106 ASN B CA 1
ATOM 3486 C C . ASN B 1 114 ? -130.079 14.275 220.638 1.00 59.29 106 ASN B C 1
ATOM 3487 O O . ASN B 1 114 ? -129.936 14.218 221.864 1.00 60.56 106 ASN B O 1
ATOM 3492 N N . LYS B 1 115 ? -131.031 14.992 220.042 1.00 56.29 107 LYS B N 1
ATOM 3493 C CA . LYS B 1 115 ? -131.999 15.799 220.782 1.00 56.34 107 LYS B CA 1
ATOM 3494 C C . LYS B 1 115 ? -132.956 14.946 221.610 1.00 57.72 107 LYS B C 1
ATOM 3495 O O . LYS B 1 115 ? -133.435 15.385 222.659 1.00 56.86 107 LYS B O 1
ATOM 3497 N N . PHE B 1 116 ? -133.244 13.737 221.130 1.00 58.76 108 PHE B N 1
ATOM 3498 C CA . PHE B 1 116 ? -134.097 12.801 221.863 1.00 58.69 108 PHE B CA 1
ATOM 3499 C C . PHE B 1 116 ? -133.423 12.376 223.167 1.00 57.50 108 PHE B C 1
ATOM 3500 O O . PHE B 1 116 ? -134.045 12.400 224.231 1.00 58.33 108 PHE B O 1
ATOM 3502 N N . GLN B 1 117 ? -132.148 12.007 223.074 1.00 56.55 109 GLN B N 1
ATOM 3503 C CA . GLN B 1 117 ? -131.378 11.572 224.237 1.00 56.29 109 GLN B CA 1
ATOM 3504 C C . GLN B 1 117 ? -131.192 12.717 225.242 1.00 53.31 109 GLN B C 1
ATOM 3505 O O . GLN B 1 117 ? -131.384 12.524 226.442 1.00 52.13 109 GLN B O 1
ATOM 3511 N N . SER B 1 118 ? -130.828 13.898 224.743 1.00 51.05 110 SER B N 1
ATOM 3512 C CA . SER B 1 118 ? -130.703 15.103 225.575 1.00 49.24 110 SER B CA 1
ATOM 3513 C C . SER B 1 118 ? -131.968 15.359 226.375 1.00 48.66 110 SER B C 1
ATOM 3514 O O . SER B 1 118 ? -131.925 15.551 227.590 1.00 46.61 110 SER B O 1
ATOM 3517 N N . GLU B 1 119 ? -133.095 15.355 225.673 1.00 47.73 111 GLU B N 1
ATOM 3518 C CA . GLU B 1 119 ? -134.376 15.695 226.268 1.00 48.29 111 GLU B CA 1
ATOM 3519 C C . GLU B 1 119 ? -134.766 14.700 227.349 1.00 46.45 111 GLU B C 1
ATOM 3520 O O . GLU B 1 119 ? -135.150 15.091 228.451 1.00 45.92 111 GLU B O 1
ATOM 3526 N N . LEU B 1 120 ? -134.644 13.413 227.043 1.00 45.20 112 LEU B N 1
ATOM 3527 C CA . LEU B 1 120 ? -134.988 12.378 228.010 1.00 44.40 112 LEU B CA 1
ATOM 3528 C C . LEU B 1 120 ? -134.044 12.409 229.217 1.00 43.83 112 LEU B C 1
ATOM 3529 O O . LEU B 1 120 ? -134.476 12.174 230.342 1.00 43.63 112 LEU B O 1
ATOM 3534 N N . ASP B 1 121 ? -132.764 12.697 228.976 1.00 43.75 113 ASP B N 1
ATOM 3535 C CA . ASP B 1 121 ? -131.772 12.809 230.055 1.00 44.43 113 ASP B CA 1
ATOM 3536 C C . ASP B 1 121 ? -132.042 14.005 230.974 1.00 44.30 113 ASP B C 1
ATOM 3537 O O . ASP B 1 121 ? -131.941 13.880 232.191 1.00 46.74 113 ASP B O 1
ATOM 3542 N N . ASN B 1 122 ? -132.381 15.158 230.398 1.00 43.91 114 ASN B N 1
ATOM 3543 C CA . ASN B 1 122 ? -132.826 16.306 231.197 1.00 43.34 114 ASN B CA 1
ATOM 3544 C C . ASN B 1 122 ? -134.104 15.979 231.979 1.00 43.20 114 ASN B C 1
ATOM 3545 O O . ASN B 1 122 ? -134.242 16.354 233.145 1.00 44.31 114 ASN B O 1
ATOM 3547 N N . ALA B 1 123 ? -135.023 15.255 231.346 1.00 40.79 115 ALA B N 1
ATOM 3548 C CA . ALA B 1 123 ? -136.249 14.835 232.017 1.00 40.15 115 ALA B CA 1
ATOM 3549 C C . ALA B 1 123 ? -135.972 13.938 233.224 1.00 40.36 115 ALA B C 1
ATOM 3550 O O . ALA B 1 123 ? -136.704 13.994 234.223 1.00 40.37 115 ALA B O 1
ATOM 3552 N N . VAL B 1 124 ? -134.922 13.116 233.140 1.00 39.55 116 VAL B N 1
ATOM 3553 C CA . VAL B 1 124 ? -134.525 12.268 234.271 1.00 38.77 116 VAL B CA 1
ATOM 3554 C C . VAL B 1 124 ? -134.122 13.128 235.468 1.00 37.13 116 VAL B C 1
ATOM 3555 O O . VAL B 1 124 ? -134.575 12.892 236.587 1.00 36.57 116 VAL B O 1
ATOM 3559 N N . ASN B 1 125 ? -133.278 14.126 235.224 1.00 37.50 117 ASN B N 1
ATOM 3560 C CA . ASN B 1 125 ? -132.810 15.022 236.288 1.00 37.71 117 ASN B CA 1
ATOM 3561 C C . ASN B 1 125 ? -133.973 15.818 236.892 1.00 39.16 117 ASN B C 1
ATOM 3562 O O . ASN B 1 125 ? -134.178 15.806 238.104 1.00 39.24 117 ASN B O 1
ATOM 3567 N N . SER B 1 126 ? -134.755 16.476 236.038 1.00 41.37 118 SER B N 1
ATOM 3568 C CA . SER B 1 126 ? -135.911 17.255 236.499 1.00 43.77 118 SER B CA 1
ATOM 3569 C C . SER B 1 126 ? -136.857 16.426 237.365 1.00 43.99 118 SER B C 1
ATOM 3570 O O . SER B 1 126 ? -137.172 16.808 238.494 1.00 43.54 118 SER B O 1
ATOM 3573 N N . LYS B 1 127 ? -137.286 15.284 236.835 1.00 43.88 119 LYS B N 1
ATOM 3574 C CA . LYS B 1 127 ? -138.252 14.427 237.522 1.00 44.20 119 LYS B CA 1
ATOM 3575 C C . LYS B 1 127 ? -137.705 13.926 238.845 1.00 44.25 119 LYS B C 1
ATOM 3576 O O . LYS B 1 127 ? -138.425 13.861 239.841 1.00 46.23 119 LYS B O 1
ATOM 3578 N N . LEU B 1 128 ? -136.426 13.569 238.850 1.00 43.47 120 LEU B N 1
ATOM 3579 C CA . LEU B 1 128 ? -135.773 13.092 240.061 1.00 42.80 120 LEU B CA 1
ATOM 3580 C C . LEU B 1 128 ? -135.778 14.157 241.159 1.00 41.52 120 LEU B C 1
ATOM 3581 O O . LEU B 1 128 ? -136.110 13.865 242.310 1.00 40.18 120 LEU B O 1
ATOM 3586 N N . PHE B 1 129 ? -135.405 15.382 240.800 1.00 41.71 121 PHE B N 1
ATOM 3587 C CA . PHE B 1 129 ? -135.316 16.471 241.781 1.00 44.43 121 PHE B CA 1
ATOM 3588 C C . PHE B 1 129 ? -136.689 17.042 242.145 1.00 44.40 121 PHE B C 1
ATOM 3589 O O . PHE B 1 129 ? -136.909 17.442 243.287 1.00 44.15 121 PHE B O 1
ATOM 3597 N N . LYS B 1 130 ? -137.604 17.068 241.178 1.00 46.28 122 LYS B N 1
ATOM 3598 C CA . LYS B 1 130 ? -138.985 17.492 241.429 1.00 46.65 122 LYS B CA 1
ATOM 3599 C C . LYS B 1 130 ? -139.729 16.494 242.321 1.00 47.27 122 LYS B C 1
ATOM 3600 O O . LYS B 1 130 ? -140.280 16.878 243.355 1.00 47.41 122 LYS B O 1
ATOM 3603 N N . GLU B 1 131 ? -139.715 15.217 241.934 1.00 47.58 123 GLU B N 1
ATOM 3604 C CA . GLU B 1 131 ? -140.564 14.197 242.568 1.00 47.65 123 GLU B CA 1
ATOM 3605 C C . GLU B 1 131 ? -139.973 13.532 243.806 1.00 47.81 123 GLU B C 1
ATOM 3606 O O . GLU B 1 131 ? -140.703 13.241 244.749 1.00 48.42 123 GLU B O 1
ATOM 3612 N N . LYS B 1 132 ? -138.671 13.248 243.798 1.00 48.70 124 LYS B N 1
ATOM 3613 C CA . LYS B 1 132 ? -138.064 12.504 244.901 1.00 46.42 124 LYS B CA 1
ATOM 3614 C C . LYS B 1 132 ? -137.355 13.386 245.912 1.00 46.73 124 LYS B C 1
ATOM 3615 O O . LYS B 1 132 ? -137.684 13.358 247.098 1.00 48.96 124 LYS B O 1
ATOM 3621 N N . PHE B 1 133 ? -136.359 14.141 245.460 1.00 46.08 125 PHE B N 1
ATOM 3622 C CA . PHE B 1 133 ? -135.588 14.981 246.374 1.00 46.29 125 PHE B CA 1
ATOM 3623 C C . PHE B 1 133 ? -136.356 16.245 246.751 1.00 47.74 125 PHE B C 1
ATOM 3624 O O . PHE B 1 133 ? -136.111 16.808 247.815 1.00 49.10 125 PHE B O 1
ATOM 3632 N N . LYS B 1 134 ? -137.271 16.681 245.879 1.00 47.00 126 LYS B N 1
ATOM 3633 C CA . LYS B 1 134 ? -138.120 17.848 246.130 1.00 48.30 126 LYS B CA 1
ATOM 3634 C C . LYS B 1 134 ? -137.238 19.038 246.473 1.00 48.67 126 LYS B C 1
ATOM 3635 O O . LYS B 1 134 ? -137.205 19.524 247.608 1.00 46.96 126 LYS B O 1
ATOM 3641 N N . GLU B 1 135 ? -136.525 19.493 245.449 1.00 49.21 127 GLU B N 1
ATOM 3642 C CA . GLU B 1 135 ? -135.377 20.362 245.616 1.00 49.48 127 GLU B CA 1
ATOM 3643 C C . GLU B 1 135 ? -135.092 21.068 244.291 1.00 49.51 127 GLU B C 1
ATOM 3644 O O . GLU B 1 135 ? -135.224 20.464 243.224 1.00 48.97 127 GLU B O 1
ATOM 3650 N N . GLU B 1 136 ? -134.720 22.344 244.368 1.00 49.64 128 GLU B N 1
ATOM 3651 C CA . GLU B 1 136 ? -134.478 23.160 243.179 1.00 50.95 128 GLU B CA 1
ATOM 3652 C C . GLU B 1 136 ? -133.218 22.719 242.449 1.00 49.38 128 GLU B C 1
ATOM 3653 O O . GLU B 1 136 ? -132.223 22.359 243.071 1.00 48.86 128 GLU B O 1
ATOM 3659 N N . LEU B 1 137 ? -133.271 22.767 241.124 1.00 47.48 129 LEU B N 1
ATOM 3660 C CA . LEU B 1 137 ? -132.166 22.325 240.297 1.00 47.11 129 LEU B CA 1
ATOM 3661 C C . LEU B 1 137 ? -131.645 23.510 239.500 1.00 46.42 129 LEU B C 1
ATOM 3662 O O . LEU B 1 137 ? -132.300 23.981 238.570 1.00 46.83 129 LEU B O 1
ATOM 3667 N N . LYS B 1 138 ? -130.464 23.996 239.871 1.00 44.51 130 LYS B N 1
ATOM 3668 C CA . LYS B 1 138 ? -129.906 25.179 239.239 1.00 43.22 130 LYS B CA 1
ATOM 3669 C C . LYS B 1 138 ? -129.283 24.805 237.906 1.00 42.62 130 LYS B C 1
ATOM 3670 O O . LYS B 1 138 ? -128.303 24.063 237.859 1.00 43.67 130 LYS B O 1
ATOM 3673 N N . LYS B 1 139 ? -129.857 25.318 236.823 1.00 42.75 131 LYS B N 1
ATOM 3674 C CA . LYS B 1 139 ? -129.278 25.131 235.497 1.00 43.28 131 LYS B CA 1
ATOM 3675 C C . LYS B 1 139 ? -128.026 25.989 235.398 1.00 42.85 131 LYS B C 1
ATOM 3676 O O . LYS B 1 139 ? -127.932 27.040 236.039 1.00 43.57 131 LYS B O 1
ATOM 3681 N N . VAL B 1 140 ? -127.055 25.521 234.622 1.00 40.81 132 VAL B N 1
ATOM 3682 C CA . VAL B 1 140 ? -125.836 26.278 234.383 1.00 39.65 132 VAL B CA 1
ATOM 3683 C C . VAL B 1 140 ? -125.585 26.318 232.881 1.00 40.70 132 VAL B C 1
ATOM 3684 O O . VAL B 1 140 ? -125.554 25.277 232.219 1.00 39.60 132 VAL B O 1
ATOM 3688 N N . ASP B 1 141 ? -125.412 27.531 232.360 1.00 41.31 133 ASP B N 1
ATOM 3689 C CA . ASP B 1 141 ? -125.187 27.760 230.936 1.00 43.12 133 ASP B CA 1
ATOM 3690 C C . ASP B 1 141 ? -123.737 27.451 230.603 1.00 41.48 133 ASP B C 1
ATOM 3691 O O . ASP B 1 141 ? -122.940 28.342 230.323 1.00 42.14 133 ASP B O 1
ATOM 3696 N N . PHE B 1 142 ? -123.403 26.170 230.652 1.00 40.58 134 PHE B N 1
ATOM 3697 C CA . PHE B 1 142 ? -122.063 25.712 230.339 1.00 39.50 134 PHE B CA 1
ATOM 3698 C C . PHE B 1 142 ? -122.139 24.232 229.994 1.00 37.62 134 PHE B C 1
ATOM 3699 O O . PHE B 1 142 ? -122.822 23.466 230.669 1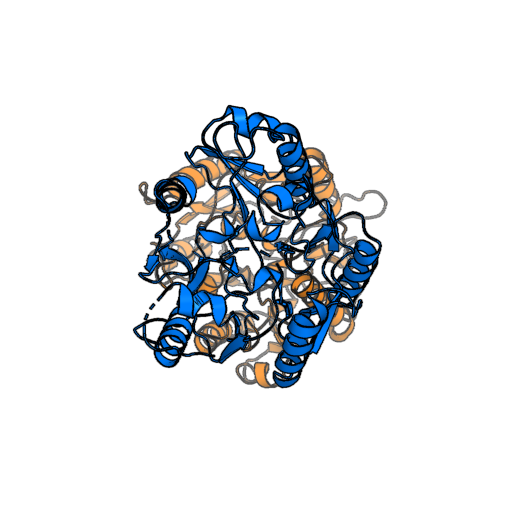.00 37.23 134 PHE B O 1
ATOM 3707 N N . ILE B 1 143 ? -121.444 23.845 228.932 1.00 37.78 135 ILE B N 1
ATOM 3708 C CA . ILE B 1 143 ? -121.488 22.480 228.433 1.00 37.72 135 ILE B CA 1
ATOM 3709 C C . ILE B 1 143 ? -120.413 21.644 229.120 1.00 37.03 135 ILE B C 1
ATOM 3710 O O . ILE B 1 143 ? -119.230 21.958 229.038 1.00 36.93 135 ILE B O 1
ATOM 3715 N N . LEU B 1 144 ? -120.831 20.560 229.764 1.00 37.02 136 LEU B N 1
ATOM 3716 C CA . LEU B 1 144 ? -119.942 19.793 230.624 1.00 38.58 136 LEU B CA 1
ATOM 3717 C C . LEU B 1 144 ? -120.536 18.424 230.945 1.00 37.85 136 LEU B C 1
ATOM 3718 O O . LEU B 1 144 ? -121.750 18.296 231.106 1.00 38.58 136 LEU B O 1
ATOM 3723 N N . GLU B 1 145 ? -119.675 17.411 231.024 1.00 37.67 137 GLU B N 1
ATOM 3724 C CA . GLU B 1 145 ? -120.050 16.089 231.531 1.00 37.08 137 GLU B CA 1
ATOM 3725 C C . GLU B 1 145 ? -119.306 15.822 232.837 1.00 34.57 137 GLU B C 1
ATOM 3726 O O . GLU B 1 145 ? -118.146 16.203 232.983 1.00 33.84 137 GLU B O 1
ATOM 3732 N N . GLY B 1 146 ? -119.969 15.160 233.777 1.00 32.42 138 GLY B N 1
ATOM 3733 C CA . GLY B 1 146 ? -119.378 14.866 235.084 1.00 32.60 138 GLY B CA 1
ATOM 3734 C C . GLY B 1 146 ? -118.027 14.171 235.008 1.00 31.57 138 GLY B C 1
ATOM 3735 O O . GLY B 1 146 ? -117.164 14.398 235.846 1.00 30.75 138 GLY B O 1
ATOM 3736 N N . GLY B 1 147 ? -117.836 13.344 233.985 1.00 31.16 139 GLY B N 1
ATOM 3737 C CA . GLY B 1 147 ? -116.576 12.629 233.787 1.00 31.16 139 GLY B CA 1
ATOM 3738 C C . GLY B 1 147 ? -115.415 13.443 233.245 1.00 31.52 139 GLY B C 1
ATOM 3739 O O . GLY B 1 147 ? -114.307 12.921 233.120 1.00 33.26 139 GLY B O 1
ATOM 3740 N N . SER B 1 148 ? -115.639 14.714 232.917 1.00 31.63 140 SER B N 1
ATOM 3741 C CA . SER B 1 148 ? -114.566 15.548 232.358 1.00 32.23 140 SER B CA 1
ATOM 3742 C C . SER B 1 148 ? -113.852 16.430 233.394 1.00 31.77 140 SER B C 1
ATOM 3743 O O . SER B 1 148 ? -112.888 17.118 233.059 1.00 32.11 140 SER B O 1
ATOM 3746 N N . ILE B 1 149 ? -114.312 16.388 234.645 1.00 30.44 141 ILE B N 1
ATOM 3747 C CA . ILE B 1 149 ? -113.746 17.196 235.727 1.00 29.69 141 ILE B CA 1
ATOM 3748 C C . ILE B 1 149 ? -113.481 16.322 236.960 1.00 29.70 141 ILE B C 1
ATOM 3749 O O . ILE B 1 149 ? -114.134 15.303 237.156 1.00 27.21 141 ILE B O 1
ATOM 3754 N N . ASP B 1 150 ? -112.522 16.738 237.784 1.00 29.87 142 ASP B N 1
ATOM 3755 C CA . ASP B 1 150 ? -112.151 15.996 238.989 1.00 30.20 142 ASP B CA 1
ATOM 3756 C C . ASP B 1 150 ? -111.512 16.964 239.990 1.00 29.81 142 ASP B C 1
ATOM 3757 O O . ASP B 1 150 ? -110.617 17.719 239.620 1.00 30.71 142 ASP B O 1
ATOM 3762 N N . PHE B 1 151 ? -111.971 16.924 241.245 1.00 28.73 143 PHE B N 1
ATOM 3763 C CA . PHE B 1 151 ? -111.611 17.924 242.267 1.00 27.89 143 PHE B CA 1
ATOM 3764 C C . PHE B 1 151 ? -110.847 17.330 243.443 1.00 27.89 143 PHE B C 1
ATOM 3765 O O . PHE B 1 151 ? -111.082 16.187 243.812 1.00 28.36 143 PHE B O 1
ATOM 3773 N N . ASN B 1 152 ? -109.958 18.120 244.049 1.00 27.85 144 ASN B N 1
ATOM 3774 C CA . ASN B 1 152 ? -109.246 17.692 245.260 1.00 27.83 144 ASN B CA 1
ATOM 3775 C C . ASN B 1 152 ? -109.867 18.243 246.545 1.00 27.80 144 ASN B C 1
ATOM 3776 O O . ASN B 1 152 ? -109.462 17.871 247.638 1.00 27.53 144 ASN B O 1
ATOM 3781 N N . GLY B 1 153 ? -110.857 19.117 246.408 1.00 28.58 145 GLY B N 1
ATOM 3782 C CA . GLY B 1 153 ? -111.537 19.684 247.561 1.00 30.86 145 GLY B CA 1
ATOM 3783 C C . GLY B 1 153 ? -110.782 20.835 248.220 1.00 32.75 145 GLY B C 1
ATOM 3784 O O . GLY B 1 153 ? -111.218 21.343 249.259 1.00 32.37 145 GLY B O 1
ATOM 3785 N N . GLU B 1 154 ? -109.661 21.245 247.619 1.00 33.54 146 GLU B N 1
ATOM 3786 C CA . GLU B 1 154 ? -108.879 22.391 248.090 1.00 35.29 146 GLU B CA 1
ATOM 3787 C C . GLU B 1 154 ? -108.853 23.490 247.013 1.00 35.74 146 GLU B C 1
ATOM 3788 O O . GLU B 1 154 ? -107.970 24.351 247.009 1.00 37.30 146 GLU B O 1
ATOM 3794 N N . GLY B 1 155 ? -109.830 23.466 246.107 1.00 34.85 147 GLY B N 1
ATOM 3795 C CA . GLY B 1 155 ? -109.928 24.483 245.067 1.00 34.41 147 GLY B CA 1
ATOM 3796 C C . GLY B 1 155 ? -109.107 24.194 243.821 1.00 33.98 147 GLY B C 1
ATOM 3797 O O . GLY B 1 155 ? -108.919 25.082 242.984 1.00 33.71 147 GLY B O 1
ATOM 3798 N N . VAL B 1 156 ? -108.621 22.962 243.681 1.00 32.74 148 VAL B N 1
ATOM 3799 C CA . VAL B 1 156 ? -107.937 22.556 242.456 1.00 32.63 148 VAL B CA 1
ATOM 3800 C C . VAL B 1 156 ? -108.847 21.608 241.678 1.00 32.75 148 VAL B C 1
ATOM 3801 O O . VAL B 1 156 ? -109.550 20.785 242.265 1.00 32.02 148 VAL B O 1
ATOM 3805 N N . MET B 1 157 ? -108.835 21.742 240.355 1.00 32.92 149 MET B N 1
ATOM 3806 C CA . MET B 1 157 ? -109.604 20.870 239.482 1.00 33.46 149 MET B CA 1
ATOM 3807 C C . MET B 1 157 ? -108.706 20.367 238.359 1.00 33.51 149 MET B C 1
ATOM 3808 O O . MET B 1 157 ? -107.862 21.099 237.831 1.00 32.10 149 MET B O 1
ATOM 3813 N N . LEU B 1 158 ? -108.917 19.105 238.005 1.00 33.41 150 LEU B N 1
ATOM 3814 C CA . LEU B 1 158 ? -108.161 18.426 236.976 1.00 34.57 150 LEU B CA 1
ATOM 3815 C C . LEU B 1 158 ? -109.082 18.249 235.762 1.00 34.77 150 LEU B C 1
ATOM 3816 O O . LEU B 1 158 ? -110.258 17.899 235.910 1.00 33.68 150 LEU B O 1
ATOM 3821 N N . THR B 1 159 ? -108.562 18.515 234.569 1.00 34.70 151 THR B N 1
ATOM 3822 C CA . THR B 1 159 ? -109.343 18.320 233.351 1.00 36.07 151 THR B CA 1
ATOM 3823 C C . THR B 1 159 ? -108.463 18.156 232.122 1.00 37.65 151 THR B C 1
ATOM 3824 O O . THR B 1 159 ? -107.255 18.374 232.170 1.00 40.52 151 THR B O 1
ATOM 3828 N N . SER B 1 160 ? -109.092 17.754 231.027 1.00 40.01 152 SER B N 1
ATOM 3829 C CA . SER B 1 160 ? -108.425 17.607 229.748 1.00 42.93 152 SER B CA 1
ATOM 3830 C C . SER B 1 160 ? -108.797 18.788 228.863 1.00 44.74 152 SER B C 1
ATOM 3831 O O . SER B 1 160 ? -109.971 19.148 228.753 1.00 45.57 152 SER B O 1
ATOM 3834 N N . SER B 1 161 ? -107.795 19.395 228.238 1.00 48.24 153 SER B N 1
ATOM 3835 C CA . SER B 1 161 ? -108.036 20.478 227.284 1.00 51.57 153 SER B CA 1
ATOM 3836 C C . SER B 1 161 ? -108.784 19.953 226.054 1.00 53.31 153 SER B C 1
ATOM 3837 O O . SER B 1 161 ? -109.736 20.580 225.597 1.00 54.25 153 SER B O 1
ATOM 3840 N N . HIS B 1 162 ? -108.364 18.794 225.547 1.00 57.19 154 HIS B N 1
ATOM 3841 C CA . HIS B 1 162 ? -109.040 18.123 224.425 1.00 59.66 154 HIS B CA 1
ATOM 3842 C C . HIS B 1 162 ? -110.539 17.956 224.637 1.00 60.78 154 HIS B C 1
ATOM 3843 O O . HIS B 1 162 ? -111.322 18.089 223.696 1.00 63.83 154 HIS B O 1
ATOM 3850 N N . CYS B 1 163 ? -110.929 17.653 225.870 1.00 61.10 155 CYS B N 1
ATOM 3851 C CA . CYS B 1 163 ? -112.330 17.446 226.203 1.00 63.08 155 CYS B CA 1
ATOM 3852 C C . CYS B 1 163 ? -113.149 18.737 226.167 1.00 62.81 155 CYS B C 1
ATOM 3853 O O . CYS B 1 163 ? -114.064 18.867 225.358 1.00 63.33 155 CYS B O 1
ATOM 3856 N N . LEU B 1 164 ? -112.815 19.686 227.040 1.00 62.94 156 LEU B N 1
ATOM 3857 C CA . LEU B 1 164 ? -113.643 20.881 227.234 1.00 63.65 156 LEU B CA 1
ATOM 3858 C C . LEU B 1 164 ? -113.466 21.969 226.167 1.00 64.86 156 LEU B C 1
ATOM 3859 O O . LEU B 1 164 ? -114.302 22.871 226.066 1.00 60.69 156 LEU B O 1
ATOM 3864 N N . LEU B 1 165 ? -112.392 21.886 225.382 1.00 66.03 157 LEU B N 1
ATOM 3865 C CA . LEU B 1 165 ? -112.188 22.794 224.251 1.00 66.73 157 LEU B CA 1
ATOM 3866 C C . LEU B 1 165 ? -112.628 22.111 222.951 1.00 68.38 157 LEU B C 1
ATOM 3867 O O . LEU B 1 165 ? -111.811 21.804 222.080 1.00 70.15 157 LEU B O 1
ATOM 3872 N N . ASN B 1 166 ? -113.931 21.875 222.836 1.00 69.39 158 ASN B N 1
ATOM 3873 C CA . ASN B 1 166 ? -114.509 21.255 221.647 1.00 69.98 158 ASN B CA 1
ATOM 3874 C C . ASN B 1 166 ? -116.020 21.451 221.600 1.00 69.58 158 ASN B C 1
ATOM 3875 O O . ASN B 1 166 ? -116.577 22.235 222.369 1.00 70.68 158 ASN B O 1
ATOM 3877 N N . ASN B 1 170 ? -118.176 23.833 224.131 1.00 68.29 162 ASN B N 1
ATOM 3878 C CA . ASN B 1 170 ? -118.202 25.287 224.270 1.00 69.82 162 ASN B CA 1
ATOM 3879 C C . ASN B 1 170 ? -117.423 25.974 223.143 1.00 72.36 162 ASN B C 1
ATOM 3880 O O . ASN B 1 170 ? -116.205 25.828 223.049 1.00 73.97 162 ASN B O 1
ATOM 3885 N N . SER B 1 171 ? -118.134 26.720 222.296 1.00 75.39 163 SER B N 1
ATOM 3886 C CA . SER B 1 171 ? -117.550 27.338 221.094 1.00 75.59 163 SER B CA 1
ATOM 3887 C C . SER B 1 171 ? -117.351 28.855 221.183 1.00 75.60 163 SER B C 1
ATOM 3888 O O . SER B 1 171 ? -116.480 29.402 220.505 1.00 75.97 163 SER B O 1
ATOM 3891 N N . HIS B 1 172 ? -118.149 29.528 222.009 1.00 74.94 164 HIS B N 1
ATOM 3892 C CA . HIS B 1 172 ? -118.143 30.993 222.071 1.00 73.91 164 HIS B CA 1
ATOM 3893 C C . HIS B 1 172 ? -116.861 31.611 222.649 1.00 73.13 164 HIS B C 1
ATOM 3894 O O . HIS B 1 172 ? -116.525 32.753 222.320 1.00 73.93 164 HIS B O 1
ATOM 3896 N N . LEU B 1 173 ? -116.146 30.865 223.492 1.00 71.08 165 LEU B N 1
ATOM 3897 C CA . LEU B 1 173 ? -115.060 31.434 224.294 1.00 67.67 165 LEU B CA 1
ATOM 3898 C C . LEU B 1 173 ? -113.710 30.791 224.002 1.00 64.26 165 LEU B C 1
ATOM 3899 O O . LEU B 1 173 ? -113.639 29.669 223.500 1.00 65.32 165 LEU B O 1
ATOM 3904 N N . ASN B 1 174 ? -112.645 31.519 224.325 1.00 61.35 166 ASN B N 1
ATOM 3905 C CA . ASN B 1 174 ? -111.286 30.984 224.255 1.00 62.40 166 ASN B CA 1
ATOM 3906 C C . ASN B 1 174 ? -110.904 30.322 225.581 1.00 61.23 166 ASN B C 1
ATOM 3907 O O . ASN B 1 174 ? -111.634 30.431 226.574 1.00 60.98 166 ASN B O 1
ATOM 3912 N N . LYS B 1 175 ? -109.757 29.648 225.589 1.00 58.47 167 LYS B N 1
ATOM 3913 C CA . LYS B 1 175 ? -109.315 28.865 226.745 1.00 56.98 167 LYS B CA 1
ATOM 3914 C C . LYS B 1 175 ? -109.269 29.657 228.059 1.00 54.93 167 LYS B C 1
ATOM 3915 O O . LYS B 1 175 ? -109.726 29.172 229.091 1.00 53.50 167 LYS B O 1
ATOM 3921 N N . THR B 1 176 ? -108.719 30.868 228.020 1.00 53.14 168 THR B N 1
ATOM 3922 C CA . THR B 1 176 ? -108.590 31.692 229.224 1.00 51.95 168 THR B CA 1
ATOM 3923 C C . THR B 1 176 ? -109.956 32.054 229.802 1.00 51.98 168 THR B C 1
ATOM 3924 O O . THR B 1 176 ? -110.120 32.141 231.024 1.00 50.73 168 THR B O 1
ATOM 3928 N N . GLN B 1 177 ? -110.928 32.261 228.917 1.00 50.73 169 GLN B N 1
ATOM 3929 C CA . GLN B 1 177 ? -112.283 32.626 229.323 1.00 50.75 169 GLN B CA 1
ATOM 3930 C C . GLN B 1 177 ? -113.025 31.438 229.927 1.00 48.17 169 GLN B C 1
ATOM 3931 O O . GLN B 1 177 ? -113.741 31.585 230.914 1.00 47.59 169 GLN B O 1
ATOM 3937 N N . ILE B 1 178 ? -112.857 30.266 229.326 1.00 46.11 170 ILE B N 1
ATOM 3938 C CA . ILE B 1 178 ? -113.428 29.038 229.874 1.00 46.36 170 ILE B CA 1
ATOM 3939 C C . ILE B 1 178 ? -112.828 28.749 231.257 1.00 45.69 170 ILE B C 1
ATOM 3940 O O . ILE B 1 178 ? -113.552 28.405 232.202 1.00 43.65 170 ILE B O 1
ATOM 3945 N N . ASP B 1 179 ? -111.506 28.902 231.352 1.00 43.21 171 ASP B N 1
ATOM 3946 C CA . ASP B 1 179 ? -110.761 28.768 232.607 1.00 43.00 171 ASP B CA 1
ATOM 3947 C C . ASP B 1 179 ? -111.349 29.666 233.701 1.00 42.57 171 ASP B C 1
ATOM 3948 O O . ASP B 1 179 ? -111.531 29.231 234.843 1.00 40.90 171 ASP B O 1
ATOM 3953 N N . THR B 1 180 ? -111.649 30.914 233.341 1.00 42.40 172 THR B N 1
ATOM 3954 C CA . THR B 1 180 ? -112.267 31.876 234.261 1.00 40.17 172 THR B CA 1
ATOM 3955 C C . THR B 1 180 ? -113.701 31.471 234.612 1.00 39.32 172 THR B C 1
ATOM 3956 O O . THR B 1 180 ? -114.109 31.561 235.771 1.00 38.71 172 THR B O 1
ATOM 3960 N N . LYS B 1 181 ? -114.460 31.047 233.604 1.00 38.63 173 LYS B N 1
ATOM 3961 C CA . LYS B 1 181 ? -115.835 30.559 233.806 1.00 40.41 173 LYS B CA 1
ATOM 3962 C C . LYS B 1 181 ? -115.902 29.423 234.828 1.00 37.56 173 LYS B C 1
ATOM 3963 O O . LYS B 1 181 ? -116.714 29.449 235.749 1.00 36.87 173 LYS B O 1
ATOM 3969 N N . LEU B 1 182 ? -115.040 28.430 234.649 1.00 36.45 174 LEU B N 1
ATOM 3970 C CA . LEU B 1 182 ? -115.018 27.253 235.525 1.00 35.84 174 LEU B CA 1
ATOM 3971 C C . LEU B 1 182 ? -114.590 27.603 236.951 1.00 33.99 174 LEU B C 1
ATOM 3972 O O . LEU B 1 182 ? -115.143 27.072 237.913 1.00 31.17 174 LEU B O 1
ATOM 3977 N N . LYS B 1 183 ? -113.617 28.502 237.081 1.00 34.42 175 LYS B N 1
ATOM 3978 C CA . LYS B 1 183 ? -113.201 28.994 238.401 1.00 34.54 175 LYS B CA 1
ATOM 3979 C C . LYS B 1 183 ? -114.346 29.676 239.146 1.00 35.03 175 LYS B C 1
ATOM 3980 O O . LYS B 1 183 ? -114.519 29.463 240.344 1.00 35.78 175 LYS B O 1
ATOM 3986 N N . G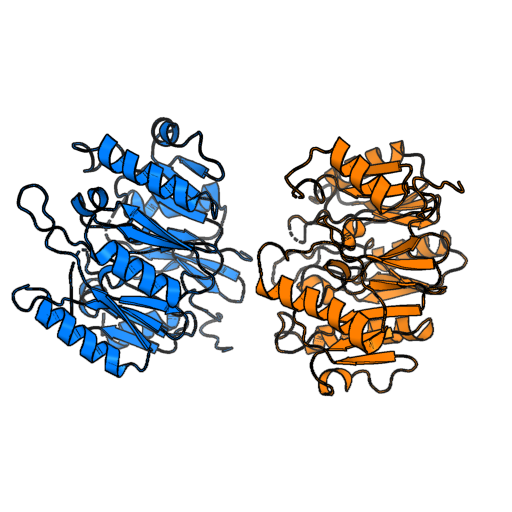LU B 1 184 ? -115.132 30.477 238.431 1.00 35.98 176 GLU B N 1
ATOM 3987 C CA . GLU B 1 184 ? -116.320 31.129 239.002 1.00 37.07 176 GLU B CA 1
ATOM 3988 C C . GLU B 1 184 ? -117.386 30.120 239.403 1.00 34.90 176 GLU B C 1
ATOM 3989 O O . GLU B 1 184 ? -117.972 30.219 240.477 1.00 35.34 176 GLU B O 1
ATOM 3995 N N . ILE B 1 185 ? -117.649 29.155 238.530 1.00 33.70 177 ILE B N 1
ATOM 3996 C CA . ILE B 1 185 ? -118.716 28.176 238.768 1.00 32.00 177 ILE B CA 1
ATOM 3997 C C . ILE B 1 185 ? -118.402 27.262 239.955 1.00 30.41 177 ILE B C 1
ATOM 3998 O O . ILE B 1 185 ? -119.273 27.006 240.789 1.00 29.68 177 ILE B O 1
ATOM 4003 N N . PHE B 1 186 ? -117.164 26.783 240.034 1.00 29.13 178 PHE B N 1
ATOM 4004 C CA . PHE B 1 186 ? -116.772 25.829 241.084 1.00 29.41 178 PHE B CA 1
ATOM 4005 C C . PHE B 1 186 ? -115.961 26.432 242.240 1.00 29.88 178 PHE B C 1
ATOM 4006 O O . PHE B 1 186 ? -115.529 25.702 243.136 1.00 31.18 178 PHE B O 1
ATOM 4014 N N . GLY B 1 187 ? -115.777 27.750 242.233 1.00 29.67 179 GLY B N 1
ATOM 4015 C CA . GLY B 1 187 ? -115.017 28.437 243.274 1.00 29.75 179 GLY B CA 1
ATOM 4016 C C . GLY B 1 187 ? -113.575 27.981 243.345 1.00 29.66 179 GLY B C 1
ATOM 4017 O O . GLY B 1 187 ? -113.065 27.726 244.427 1.00 29.83 179 GLY B O 1
ATOM 4018 N N . LEU B 1 188 ? -112.921 27.873 242.193 1.00 29.82 180 LEU B N 1
ATOM 4019 C CA . LEU B 1 188 ? -111.582 27.289 242.116 1.00 31.17 180 LEU B CA 1
ATOM 4020 C C . LEU B 1 188 ? -110.469 28.334 242.177 1.00 33.84 180 LEU B C 1
ATOM 4021 O O . LEU B 1 188 ? -110.668 29.486 241.810 1.00 33.79 180 LEU B O 1
ATOM 4026 N N . LYS B 1 189 ? -109.296 27.911 242.633 1.00 36.53 181 LYS B N 1
ATOM 4027 C CA . LYS B 1 189 ? -108.087 28.731 242.562 1.00 39.13 181 LYS B CA 1
ATOM 4028 C C . LYS B 1 189 ? -107.141 28.246 241.461 1.00 38.82 181 LYS B C 1
ATOM 4029 O O . LYS B 1 189 ? -106.334 29.022 240.952 1.00 39.74 181 LYS B O 1
ATOM 4035 N N . GLN B 1 190 ? -107.247 26.974 241.078 1.00 37.72 182 GLN B N 1
ATOM 4036 C CA . GLN B 1 190 ? -106.360 26.414 240.063 1.00 36.61 182 GLN B CA 1
ATOM 4037 C C . GLN B 1 190 ? -107.064 25.360 239.216 1.00 35.32 182 GLN B C 1
ATOM 4038 O O . GLN B 1 190 ? -107.847 24.563 239.738 1.00 34.35 182 GLN B O 1
ATOM 4044 N N . ILE B 1 191 ? -106.779 25.375 237.914 1.00 34.22 183 ILE B N 1
ATOM 4045 C CA . ILE B 1 191 ? -107.171 24.302 237.006 1.00 35.06 183 ILE B CA 1
ATOM 4046 C C . ILE B 1 191 ? -105.931 23.713 236.339 1.00 35.49 183 ILE B C 1
ATOM 4047 O O . ILE B 1 191 ? -105.113 24.437 235.773 1.00 36.61 183 ILE B O 1
ATOM 4052 N N . ILE B 1 192 ? -105.808 22.395 236.401 1.00 34.76 184 ILE B N 1
ATOM 4053 C CA . ILE B 1 192 ? -104.746 21.694 235.705 1.00 35.41 184 ILE B CA 1
ATOM 4054 C C . ILE B 1 192 ? -105.304 21.228 234.365 1.00 35.44 184 ILE B C 1
ATOM 4055 O O . ILE B 1 192 ? -106.185 20.372 234.308 1.00 36.21 184 ILE B O 1
ATOM 4060 N N . TRP B 1 193 ? -104.799 21.826 233.295 1.00 36.59 185 TRP B N 1
ATOM 4061 C CA . TRP B 1 193 ? -105.230 21.515 231.942 1.00 38.15 185 TRP B CA 1
ATOM 4062 C C . TRP B 1 193 ? -104.300 20.490 231.336 1.00 40.47 185 TRP B C 1
ATOM 4063 O O . TRP B 1 193 ? -103.215 20.838 230.873 1.00 41.55 185 TRP B O 1
ATOM 4074 N N . LEU B 1 194 ? -104.714 19.225 231.325 1.00 43.47 186 LEU B N 1
ATOM 4075 C CA . LEU B 1 194 ? -103.874 18.180 230.746 1.00 45.72 186 LEU B CA 1
ATOM 4076 C C . LEU B 1 194 ? -104.016 18.143 229.233 1.00 45.53 186 LEU B C 1
ATOM 4077 O O . LEU B 1 194 ? -105.119 18.063 228.710 1.00 47.46 186 LEU B O 1
ATOM 4082 N N . GLU B 1 195 ? -102.881 18.196 228.546 1.00 47.40 187 GLU B N 1
ATOM 4083 C CA . GLU B 1 195 ? -102.829 18.190 227.085 1.00 48.69 187 GLU B CA 1
ATOM 4084 C C . GLU B 1 195 ? -102.759 16.788 226.502 1.00 46.33 187 GLU B C 1
ATOM 4085 O O . GLU B 1 195 ? -103.318 16.539 225.440 1.00 47.52 187 GLU B O 1
ATOM 4091 N N . ASN B 1 196 ? -102.067 15.880 227.187 1.00 45.43 188 ASN B N 1
ATOM 4092 C CA . ASN B 1 196 ? -101.808 14.540 226.655 1.00 45.38 188 ASN B CA 1
ATOM 4093 C C . ASN B 1 196 ? -102.562 13.434 227.382 1.00 45.54 188 ASN B C 1
ATOM 4094 O O . ASN B 1 196 ? -102.991 13.600 228.524 1.00 43.93 188 ASN B O 1
ATOM 4099 N N . GLY B 1 197 ? -102.704 12.302 226.698 1.00 46.58 189 GLY B N 1
ATOM 4100 C CA . GLY B 1 197 ? -103.318 11.107 227.262 1.00 48.56 189 GLY B CA 1
ATOM 4101 C C . GLY B 1 197 ? -104.671 10.806 226.645 1.00 50.48 189 GLY B C 1
ATOM 4102 O O . GLY B 1 197 ? -105.451 11.717 226.352 1.00 50.66 189 GLY B O 1
ATOM 4103 N N . PHE B 1 198 ? -104.939 9.520 226.434 1.00 51.27 190 PHE B N 1
ATOM 4104 C CA . PHE B 1 198 ? -106.283 9.053 226.091 1.00 53.24 190 PHE B CA 1
ATOM 4105 C C . PHE B 1 198 ? -106.420 7.555 226.373 1.00 53.38 190 PHE B C 1
ATOM 4106 O O . PHE B 1 198 ? -105.435 6.883 226.687 1.00 51.40 190 PHE B O 1
ATOM 4114 N N . ILE B 1 199 ? -107.649 7.052 226.273 1.00 54.06 191 ILE B N 1
ATOM 4115 C CA . ILE B 1 199 ? -107.930 5.621 226.377 1.00 55.87 191 ILE B CA 1
ATOM 4116 C C . ILE B 1 199 ? -108.719 5.183 225.139 1.00 57.52 191 ILE B C 1
ATOM 4117 O O . ILE B 1 199 ? -109.946 5.259 225.116 1.00 58.42 191 ILE B O 1
ATOM 4122 N N . LYS B 1 200 ? -107.997 4.757 224.105 1.00 60.73 192 LYS B N 1
ATOM 4123 C CA . LYS B 1 200 ? -108.603 4.254 222.869 1.00 61.96 192 LYS B CA 1
ATOM 4124 C C . LYS B 1 200 ? -109.360 2.942 223.084 1.00 63.22 192 LYS B C 1
ATOM 4125 O O . LYS B 1 200 ? -108.754 1.892 223.312 1.00 60.63 192 LYS B O 1
ATOM 4127 N N . GLY B 1 201 ? -110.688 3.023 223.009 1.00 65.21 193 GLY B N 1
ATOM 4128 C CA . GLY B 1 201 ? -111.565 1.856 223.096 1.00 66.14 193 GLY B CA 1
ATOM 4129 C C . GLY B 1 201 ? -112.424 1.731 221.851 1.00 67.79 193 GLY B C 1
ATOM 4130 O O . GLY B 1 201 ? -111.911 1.715 220.729 1.00 68.10 193 GLY B O 1
ATOM 4131 N N . ASP B 1 203 ? -111.862 4.263 219.643 1.00 84.26 195 ASP B N 1
ATOM 4132 C CA . ASP B 1 203 ? -110.777 5.219 219.867 1.00 83.57 195 ASP B CA 1
ATOM 4133 C C . ASP B 1 203 ? -111.296 6.525 220.475 1.00 82.14 195 ASP B C 1
ATOM 4134 O O . ASP B 1 203 ? -112.500 6.680 220.691 1.00 82.81 195 ASP B O 1
ATOM 4136 N N . THR B 1 204 ? -110.377 7.450 220.751 1.00 79.98 196 THR B N 1
ATOM 4137 C CA . THR B 1 204 ? -110.709 8.769 221.306 1.00 78.08 196 THR B CA 1
ATOM 4138 C C . THR B 1 204 ? -110.923 8.689 222.828 1.00 75.37 196 THR B C 1
ATOM 4139 O O . THR B 1 204 ? -110.242 7.918 223.503 1.00 74.66 196 THR B O 1
ATOM 4141 N N . ASP B 1 205 ? -111.845 9.500 223.354 1.00 74.83 197 ASP B N 1
ATOM 4142 C CA . ASP B 1 205 ? -112.183 9.544 224.790 1.00 72.20 197 ASP B CA 1
ATOM 4143 C C . ASP B 1 205 ? -111.048 10.108 225.657 1.00 70.32 197 ASP B C 1
ATOM 4144 O O . ASP B 1 205 ? -110.118 9.391 226.048 1.00 69.18 197 ASP B O 1
ATOM 4149 N N . HIS B 1 206 ? -111.157 11.399 225.965 1.00 66.58 198 HIS B N 1
ATOM 4150 C CA . HIS B 1 206 ? -110.185 12.095 226.799 1.00 63.54 198 HIS B CA 1
ATOM 4151 C C . HIS B 1 206 ? -110.807 12.568 228.113 1.00 58.08 198 HIS B C 1
ATOM 4152 O O . HIS B 1 206 ? -110.219 13.412 228.797 1.00 56.19 198 HIS B O 1
ATOM 4159 N N . HIS B 1 207 ? -111.990 12.051 228.460 1.00 51.40 199 HIS B N 1
ATOM 4160 C CA . HIS B 1 207 ? -112.586 12.339 229.768 1.00 47.30 199 HIS B CA 1
ATOM 4161 C C . HIS B 1 207 ? -111.535 12.136 230.839 1.00 41.46 199 HIS B C 1
ATOM 4162 O O . HIS B 1 207 ? -110.856 11.109 230.852 1.00 39.82 199 HIS B O 1
ATOM 4169 N N . ILE B 1 208 ? -111.407 13.109 231.735 1.00 36.82 200 ILE B N 1
ATOM 4170 C CA . ILE B 1 208 ? -110.376 13.059 232.765 1.00 35.58 200 ILE B CA 1
ATOM 4171 C C . ILE B 1 208 ? -110.528 11.834 233.680 1.00 33.50 200 ILE B C 1
ATOM 4172 O O . ILE B 1 208 ? -109.533 11.289 234.155 1.00 33.35 200 ILE B O 1
ATOM 4177 N N . ASP B 1 209 ? -111.760 11.377 233.899 1.00 31.59 201 ASP B N 1
ATOM 4178 C CA . ASP B 1 209 ? -111.985 10.239 234.786 1.00 29.93 201 ASP B CA 1
ATOM 4179 C C . ASP B 1 209 ? -111.559 8.890 234.189 1.00 30.27 201 ASP B C 1
ATOM 4180 O O . ASP B 1 209 ? -111.632 7.869 234.875 1.00 30.24 201 ASP B O 1
ATOM 4185 N N . THR B 1 210 ? -111.126 8.885 232.924 1.00 30.37 202 THR B N 1
ATOM 4186 C CA . THR B 1 210 ? -110.447 7.731 232.328 1.00 30.84 202 THR B CA 1
ATOM 4187 C C . THR B 1 210 ? -108.909 7.838 232.367 1.00 31.00 202 THR B C 1
ATOM 4188 O O . THR B 1 210 ? -108.216 6.869 232.033 1.00 30.05 202 THR B O 1
ATOM 4192 N N . LEU B 1 211 ? -108.384 8.996 232.779 1.00 31.28 203 LEU B N 1
ATOM 4193 C CA . LEU B 1 211 ? -106.938 9.285 232.731 1.00 30.80 203 LEU B CA 1
ATOM 4194 C C . LEU B 1 211 ? -106.281 9.588 234.082 1.00 29.78 203 LEU B C 1
ATOM 4195 O O . LEU B 1 211 ? -105.189 9.091 234.361 1.00 29.32 203 LEU B O 1
ATOM 4200 N N . ALA B 1 212 ? -106.912 10.430 234.896 1.00 28.55 204 ALA B N 1
ATOM 4201 C CA . ALA B 1 212 ? -106.291 10.872 236.147 1.00 28.76 204 ALA B CA 1
ATOM 4202 C C . ALA B 1 212 ? -107.307 11.342 237.168 1.00 28.01 204 ALA B C 1
ATOM 4203 O O . ALA B 1 212 ? -108.267 12.023 236.823 1.00 29.24 204 ALA B O 1
ATOM 4205 N N . ARG B 1 213 ? -107.073 10.994 238.430 1.00 26.77 205 ARG B N 1
ATOM 4206 C CA . ARG B 1 213 ? -108.013 11.290 239.506 1.00 26.87 205 ARG B CA 1
ATOM 4207 C C . ARG B 1 213 ? -107.268 11.648 240.782 1.00 26.86 205 ARG B C 1
ATOM 4208 O O . ARG B 1 213 ? -106.263 11.012 241.111 1.00 26.17 205 ARG B O 1
ATOM 4216 N N . PHE B 1 214 ? -107.770 12.641 241.508 1.00 26.62 206 PHE B N 1
ATOM 4217 C CA . PHE B 1 214 ? -107.344 12.863 242.886 1.00 28.50 206 PHE B CA 1
ATOM 4218 C C . PHE B 1 214 ? -107.837 11.701 243.745 1.00 29.32 206 PHE B C 1
ATOM 4219 O O . PHE B 1 214 ? -108.977 11.259 243.596 1.00 29.77 206 PHE B O 1
ATOM 4227 N N . ILE B 1 215 ? -106.975 11.192 244.619 1.00 29.92 207 ILE B N 1
ATOM 4228 C CA . ILE B 1 215 ? -107.388 10.184 245.610 1.00 29.92 207 ILE B CA 1
ATOM 4229 C C . ILE B 1 215 ? -107.327 10.726 247.042 1.00 29.74 207 ILE B C 1
ATOM 4230 O O . ILE B 1 215 ? -107.972 10.187 247.941 1.00 29.66 207 ILE B O 1
ATOM 4235 N N . ASP B 1 216 ? -106.548 11.786 247.244 1.00 30.26 208 ASP B N 1
ATOM 4236 C CA . ASP B 1 216 ? -106.694 12.667 248.408 1.00 30.38 208 ASP B CA 1
ATOM 4237 C C . ASP B 1 216 ? -106.263 14.071 247.982 1.00 30.90 208 ASP B C 1
ATOM 4238 O O . ASP B 1 216 ? -105.947 14.288 246.808 1.00 31.08 208 ASP B O 1
ATOM 4243 N N . LYS B 1 217 ? -106.258 15.020 248.912 1.00 31.68 209 LYS B N 1
ATOM 4244 C CA . LYS B 1 217 ? -105.943 16.407 248.573 1.00 33.37 209 LYS B CA 1
ATOM 4245 C C . LYS B 1 217 ? -104.564 16.594 247.940 1.00 33.94 209 LYS B C 1
ATOM 4246 O O . LYS B 1 217 ? -104.358 17.560 247.200 1.00 34.16 209 LYS B O 1
ATOM 4252 N N . ASN B 1 218 ? -103.631 15.680 248.220 1.00 34.33 210 ASN B N 1
ATOM 4253 C CA . ASN B 1 218 ? -102.250 15.794 247.718 1.00 35.46 210 ASN B CA 1
ATOM 4254 C C . ASN B 1 218 ? -101.868 14.847 246.600 1.00 33.85 210 ASN B C 1
ATOM 4255 O O . ASN B 1 218 ? -100.762 14.949 246.061 1.00 33.67 210 ASN B O 1
ATOM 4260 N N . THR B 1 219 ? -102.755 13.920 246.251 1.00 32.24 211 THR B N 1
ATOM 4261 C CA . THR B 1 219 ? -102.337 12.786 245.452 1.00 30.20 211 THR B CA 1
ATOM 4262 C C . THR B 1 219 ? -103.210 12.550 244.232 1.00 29.88 211 THR B C 1
ATOM 4263 O O . THR B 1 219 ? -104.440 12.496 244.335 1.00 30.49 211 THR B O 1
ATOM 4267 N N . ILE B 1 220 ? -102.550 12.388 243.090 1.00 28.59 212 ILE B N 1
ATOM 4268 C CA . ILE B 1 220 ? -103.202 12.084 241.834 1.00 29.24 212 ILE B CA 1
ATOM 4269 C C . ILE B 1 220 ? -102.820 10.676 241.382 1.00 29.76 212 ILE B C 1
ATOM 4270 O O . ILE B 1 220 ? -101.640 10.375 241.206 1.00 29.26 212 ILE B O 1
ATOM 4275 N N . ALA B 1 221 ? -103.830 9.830 241.190 1.00 29.20 213 ALA B N 1
ATOM 4276 C CA . ALA B 1 221 ? -103.654 8.512 240.607 1.00 29.24 213 ALA B CA 1
ATOM 4277 C C . ALA B 1 221 ? -103.859 8.620 239.105 1.00 30.01 213 ALA B C 1
ATOM 4278 O O . ALA B 1 221 ? -104.872 9.155 238.655 1.00 29.59 213 ALA B O 1
ATOM 4280 N N . HIS B 1 222 ? -102.918 8.112 238.319 1.00 29.93 214 HIS B N 1
ATOM 4281 C CA . HIS B 1 222 ? -102.995 8.306 236.881 1.00 31.00 214 HIS B CA 1
ATOM 4282 C C . HIS B 1 222 ? -102.586 7.077 236.068 1.00 30.95 214 HIS B C 1
ATOM 4283 O O . HIS B 1 222 ? -101.748 6.276 236.487 1.00 31.27 214 HIS B O 1
ATOM 4290 N N . CYS B 1 223 ? -103.189 6.956 234.889 1.00 31.42 215 CYS B N 1
ATOM 4291 C CA . CYS B 1 223 ? -102.940 5.826 234.010 1.00 33.13 215 CYS B CA 1
ATOM 4292 C C . CYS B 1 223 ? -101.539 5.902 233.423 1.00 34.73 215 CYS B C 1
ATOM 4293 O O . CYS B 1 223 ? -101.016 6.985 233.156 1.00 34.85 215 CYS B O 1
ATOM 4296 N N . ILE B 1 224 ? -100.932 4.738 233.244 1.00 36.89 216 ILE B N 1
ATOM 4297 C CA . ILE B 1 224 ? -99.654 4.634 232.571 1.00 38.66 216 ILE B CA 1
ATOM 4298 C C . ILE B 1 224 ? -99.706 3.359 231.729 1.00 39.74 216 ILE B C 1
ATOM 4299 O O . ILE B 1 224 ? -100.581 2.521 231.927 1.00 38.13 216 ILE B O 1
ATOM 4304 N N . CYS B 1 225 ? -98.807 3.242 230.762 1.00 42.25 217 CYS B N 1
ATOM 4305 C CA . CYS B 1 225 ? -98.721 2.052 229.931 1.00 43.31 217 CYS B CA 1
ATOM 4306 C C . CYS B 1 225 ? -97.286 1.535 229.930 1.00 45.35 217 CYS B C 1
ATOM 4307 O O . CYS B 1 225 ? -96.352 2.290 229.660 1.00 44.68 217 CYS B O 1
ATOM 4310 N N . GLU B 1 226 ? -97.126 0.247 230.223 1.00 47.29 218 GLU B N 1
ATOM 4311 C CA . GLU B 1 226 ? -95.808 -0.379 230.377 1.00 48.41 218 GLU B CA 1
ATOM 4312 C C . GLU B 1 226 ? -95.243 -0.930 229.066 1.00 48.53 218 GLU B C 1
ATOM 4313 O O . GLU B 1 226 ? -94.028 -1.015 228.896 1.00 47.25 218 GLU B O 1
ATOM 4319 N N . ASP B 1 227 ? -96.127 -1.317 228.152 1.00 50.06 219 ASP B N 1
ATOM 4320 C CA . ASP B 1 227 ? -95.726 -1.854 226.853 1.00 50.74 219 ASP B CA 1
ATOM 4321 C C . ASP B 1 227 ? -95.412 -0.714 225.886 1.00 51.12 219 ASP B C 1
ATOM 4322 O O . ASP B 1 227 ? -96.282 0.100 225.584 1.00 53.04 219 ASP B O 1
ATOM 4327 N N . GLU B 1 228 ? -94.176 -0.670 225.394 1.00 51.21 220 GLU B N 1
ATOM 4328 C CA . GLU B 1 228 ? -93.737 0.389 224.476 1.00 52.19 220 GLU B CA 1
ATOM 4329 C C . GLU B 1 228 ? -94.316 0.259 223.060 1.00 50.22 220 GLU B C 1
ATOM 4330 O O . GLU B 1 228 ? -94.403 1.245 222.329 1.00 49.26 220 GLU B O 1
ATOM 4336 N N . GLU B 1 229 ? -94.696 -0.955 222.672 1.00 50.51 221 GLU B N 1
ATOM 4337 C CA . GLU B 1 229 ? -95.325 -1.187 221.370 1.00 51.12 221 GLU B CA 1
ATOM 4338 C C . GLU B 1 229 ? -96.786 -0.728 221.358 1.00 51.42 221 GLU B C 1
ATOM 4339 O O . GLU B 1 229 ? -97.358 -0.505 220.293 1.00 50.50 221 GLU B O 1
ATOM 4341 N N . ASP B 1 230 ? -97.376 -0.593 222.546 1.00 50.90 222 ASP B N 1
ATOM 4342 C CA . ASP B 1 230 ? -98.767 -0.167 222.702 1.00 50.87 222 ASP B CA 1
ATOM 4343 C C . ASP B 1 230 ? -98.952 1.298 222.303 1.00 51.75 222 ASP B C 1
ATOM 4344 O O . ASP B 1 230 ? -98.118 2.146 222.610 1.00 53.94 222 ASP B O 1
ATOM 4349 N N . GLU B 1 231 ? -100.058 1.583 221.622 1.00 53.10 223 GLU B N 1
ATOM 4350 C CA . GLU B 1 231 ? -100.395 2.945 221.192 1.00 54.75 223 GLU B CA 1
ATOM 4351 C C . GLU B 1 231 ? -100.559 3.948 222.345 1.00 54.62 223 GLU B C 1
ATOM 4352 O O . GLU B 1 231 ? -100.466 5.157 222.128 1.00 57.60 223 GLU B O 1
ATOM 4358 N N . HIS B 1 232 ? -100.808 3.450 223.557 1.00 51.95 224 HIS B N 1
ATOM 4359 C CA . HIS B 1 232 ? -100.972 4.298 224.740 1.00 49.30 224 HIS B CA 1
ATOM 4360 C C . HIS B 1 232 ? -99.649 4.766 225.363 1.00 48.42 224 HIS B C 1
ATOM 4361 O O . HIS B 1 232 ? -99.648 5.688 226.182 1.00 46.14 224 HIS B O 1
ATOM 4368 N N . TYR B 1 233 ? -98.532 4.139 224.994 1.00 47.70 225 TYR B N 1
ATOM 4369 C CA . TYR B 1 233 ? -97.261 4.383 225.686 1.00 48.58 225 TYR B CA 1
ATOM 4370 C C . TYR B 1 233 ? -96.826 5.848 225.701 1.00 48.17 225 TYR B C 1
ATOM 4371 O O . TYR B 1 233 ? -96.705 6.449 226.769 1.00 49.46 225 TYR B O 1
ATOM 4380 N N . LEU B 1 234 ? -96.589 6.416 224.522 1.00 47.86 226 LEU B N 1
ATOM 4381 C CA . LEU B 1 234 ? -96.090 7.792 224.412 1.00 47.78 226 LEU B CA 1
ATOM 4382 C C . LEU B 1 234 ? -97.039 8.845 225.009 1.00 46.21 226 LEU B C 1
ATOM 4383 O O . LEU B 1 234 ? -96.603 9.671 225.818 1.00 45.33 226 LEU B O 1
ATOM 4388 N N . PRO B 1 235 ? -98.333 8.819 224.620 1.00 44.61 227 PRO B N 1
ATOM 4389 C CA . PRO B 1 235 ? -99.314 9.751 225.188 1.00 43.11 227 PRO B CA 1
ATOM 4390 C C . PRO B 1 235 ? -99.325 9.803 226.722 1.00 42.54 227 PRO B C 1
ATOM 4391 O O . PRO B 1 235 ? -99.315 10.893 227.299 1.00 43.29 227 PRO B O 1
ATOM 4395 N N . LEU B 1 236 ? -99.336 8.640 227.371 1.00 40.68 228 LEU B N 1
ATOM 4396 C CA . LEU B 1 236 ? -99.376 8.580 228.836 1.00 40.13 228 LEU B CA 1
ATOM 4397 C C . LEU B 1 236 ? -98.041 8.957 229.499 1.00 40.55 228 LEU B C 1
ATOM 4398 O O . LEU B 1 236 ? -98.041 9.423 230.641 1.00 38.94 228 LEU B O 1
ATOM 4403 N N . GLN B 1 237 ? -96.920 8.764 228.796 1.00 42.49 229 GLN B N 1
ATOM 4404 C CA . GLN B 1 237 ? -95.611 9.246 229.278 1.00 44.16 229 GLN B CA 1
ATOM 4405 C C . GLN B 1 237 ? -95.561 10.764 229.268 1.00 42.91 229 GLN B C 1
ATOM 4406 O O . GLN B 1 237 ? -95.082 11.384 230.220 1.00 43.60 229 GLN B O 1
ATOM 4412 N N . LYS B 1 238 ? -96.055 11.363 228.190 1.00 42.52 230 LYS B N 1
ATOM 4413 C CA . LYS B 1 238 ? -96.163 12.817 228.120 1.00 42.30 230 LYS B CA 1
ATOM 4414 C C . LYS B 1 238 ? -97.085 13.347 229.211 1.00 41.10 230 LYS B C 1
ATOM 4415 O O . LYS B 1 238 ? -96.751 14.319 229.883 1.00 42.92 230 LYS B O 1
ATOM 4421 N N . MET B 1 239 ? -98.232 12.695 229.401 1.00 40.68 231 MET B N 1
ATOM 4422 C CA . MET B 1 239 ? -99.151 13.057 230.481 1.00 38.63 231 MET B CA 1
ATOM 4423 C C . MET B 1 239 ? -98.453 12.947 231.832 1.00 39.05 231 MET B C 1
ATOM 4424 O O . MET B 1 239 ? -98.579 13.836 232.676 1.00 38.80 231 MET B O 1
ATOM 4429 N N . LYS B 1 240 ? -97.713 11.859 232.032 1.00 40.09 232 LYS B N 1
ATOM 4430 C CA . LYS B 1 240 ? -96.952 11.653 233.268 1.00 41.22 232 LYS B CA 1
ATOM 4431 C C . LYS B 1 240 ? -96.035 12.851 233.539 1.00 42.92 232 LYS B C 1
ATOM 4432 O O . LYS B 1 240 ? -96.005 13.388 234.651 1.00 42.88 232 LYS B O 1
ATOM 4438 N N . GLU B 1 241 ? -95.306 13.271 232.509 1.00 43.70 233 GLU B N 1
ATOM 4439 C CA . GLU B 1 241 ? -94.422 14.429 232.613 1.00 45.90 233 GLU B CA 1
ATOM 4440 C C . GLU B 1 241 ? -95.166 15.725 232.940 1.00 43.44 233 GLU B C 1
ATOM 4441 O O . GLU B 1 241 ? -94.677 16.533 233.729 1.00 42.94 233 GLU B O 1
ATOM 4447 N N . GLU B 1 242 ? -96.338 15.918 232.336 1.00 41.83 234 GLU B N 1
ATOM 4448 C CA . GLU B 1 242 ? -97.183 17.067 232.663 1.00 40.88 234 GLU B CA 1
ATOM 4449 C C . GLU B 1 242 ? -97.560 17.046 234.130 1.00 39.34 234 GLU B C 1
ATOM 4450 O O . GLU B 1 242 ? -97.502 18.069 234.809 1.00 40.35 234 GLU B O 1
ATOM 4456 N N . LEU B 1 243 ? -97.957 15.872 234.607 1.00 38.85 235 LEU B N 1
ATOM 4457 C CA . LEU B 1 243 ? -98.395 15.707 235.993 1.00 38.78 235 LEU B CA 1
ATOM 4458 C C . LEU B 1 243 ? -97.251 15.903 236.992 1.00 40.02 235 LEU B C 1
ATOM 4459 O O . LEU B 1 243 ? -97.472 16.389 238.104 1.00 38.78 235 LEU B O 1
ATOM 4464 N N . LYS B 1 244 ? -96.037 15.536 236.586 1.00 41.86 236 LYS B N 1
ATOM 4465 C CA . LYS B 1 244 ? -94.848 15.728 237.415 1.00 43.47 236 LYS B CA 1
ATOM 4466 C C . LYS B 1 244 ? -94.499 17.198 237.648 1.00 42.80 236 LYS B C 1
ATOM 4467 O O . LYS B 1 244 ? -93.879 17.528 238.657 1.00 42.85 236 LYS B O 1
ATOM 4473 N N . LYS B 1 245 ? -94.907 18.071 236.727 1.00 41.91 237 LYS B N 1
ATOM 4474 C CA . LYS B 1 245 ? -94.741 19.518 236.896 1.00 41.54 237 LYS B CA 1
ATOM 4475 C C . LYS B 1 245 ? -95.719 20.138 237.896 1.00 40.48 237 LYS B C 1
ATOM 4476 O O . LYS B 1 245 ? -95.507 21.257 238.342 1.00 40.72 237 LYS B O 1
ATOM 4480 N N . THR B 1 246 ? -96.790 19.429 238.244 1.00 40.67 238 THR B N 1
ATOM 4481 C CA . THR B 1 246 ? -97.822 19.983 239.132 1.00 40.36 238 THR B CA 1
ATOM 4482 C C . THR B 1 246 ? -97.412 19.969 240.602 1.00 39.76 238 THR B C 1
ATOM 4483 O O . THR B 1 246 ? -98.012 20.661 241.419 1.00 39.14 238 THR B O 1
ATOM 4487 N N . GLY B 1 247 ? -96.426 19.145 240.944 1.00 40.18 239 GLY B N 1
ATOM 4488 C CA . GLY B 1 247 ? -95.967 19.033 242.324 1.00 40.76 239 GLY B CA 1
ATOM 4489 C C . GLY B 1 247 ? -96.824 18.150 243.218 1.00 41.29 239 GLY B C 1
ATOM 4490 O O . GLY B 1 247 ? -96.534 18.020 244.407 1.00 41.78 239 GLY B O 1
ATOM 4491 N N . PHE B 1 248 ? -97.876 17.541 242.668 1.00 39.47 240 PHE B N 1
ATOM 4492 C CA . PHE B 1 248 ? -98.709 16.625 243.446 1.00 37.13 240 PHE B CA 1
ATOM 4493 C C . PHE B 1 248 ? -98.024 15.269 243.495 1.00 35.98 240 PHE B C 1
ATOM 4494 O O . PHE B 1 248 ? -97.272 14.926 242.588 1.00 35.52 240 PHE B O 1
ATOM 4502 N N . ASP B 1 249 ? -98.279 14.508 244.556 1.00 35.89 241 ASP B N 1
ATOM 4503 C CA . ASP B 1 249 ? -97.808 13.122 244.637 1.00 36.65 241 ASP B CA 1
ATOM 4504 C C . ASP B 1 249 ? -98.551 12.286 243.612 1.00 36.37 241 ASP B C 1
ATOM 4505 O O . ASP B 1 249 ? -99.765 12.435 243.447 1.00 36.36 241 ASP B O 1
ATOM 4510 N N . LEU B 1 250 ? -97.823 11.405 242.932 1.00 34.65 242 LEU B N 1
ATOM 4511 C CA . LEU B 1 250 ? -98.394 10.594 241.868 1.00 33.31 242 LEU B CA 1
ATOM 4512 C C . LEU B 1 250 ? -98.470 9.118 242.250 1.00 32.21 242 LEU B C 1
ATOM 4513 O O . LEU B 1 250 ? -97.593 8.594 242.933 1.00 31.82 242 LEU B O 1
ATOM 4518 N N . LEU B 1 251 ? -99.542 8.467 241.810 1.00 31.21 243 LEU B N 1
ATOM 4519 C CA . LEU B 1 251 ? -99.729 7.031 241.979 1.00 30.71 243 LEU B CA 1
ATOM 4520 C C . LEU B 1 251 ? -100.087 6.471 240.611 1.00 30.20 243 LEU B C 1
ATOM 4521 O O . LEU B 1 251 ? -100.986 6.980 239.943 1.00 30.23 243 LEU B O 1
ATOM 4526 N N . GLU B 1 252 ? -99.390 5.429 240.186 1.00 29.44 244 GLU B N 1
ATOM 4527 C CA . GLU B 1 252 ? -99.548 4.934 238.825 1.00 30.52 244 GLU B CA 1
ATOM 4528 C C . GLU B 1 252 ? -100.595 3.827 238.714 1.00 29.81 244 GLU B C 1
ATOM 4529 O O . GLU B 1 252 ? -100.724 2.969 239.600 1.00 28.26 244 GLU B O 1
ATOM 4535 N N . LEU B 1 253 ? -101.342 3.866 237.611 1.00 29.12 245 LEU B N 1
ATOM 4536 C CA . LEU B 1 253 ? -102.372 2.868 237.314 1.00 29.26 245 LEU B CA 1
ATOM 4537 C C . LEU B 1 253 ? -102.089 2.256 235.943 1.00 29.42 245 LEU B C 1
ATOM 4538 O O . LEU B 1 253 ? -102.578 2.741 234.927 1.00 29.28 245 LEU B O 1
ATOM 4543 N N . PRO B 1 254 ? -101.270 1.195 235.904 1.00 31.32 246 PRO B N 1
ATOM 4544 C CA . PRO B 1 254 ? -100.930 0.613 234.600 1.00 31.44 246 PRO B CA 1
ATOM 4545 C C . PRO B 1 254 ? -102.133 -0.043 233.932 1.00 31.80 246 PRO B C 1
ATOM 4546 O O . PRO B 1 254 ? -102.797 -0.880 234.546 1.00 31.10 246 PRO B O 1
ATOM 4550 N N . ILE B 1 255 ? -102.404 0.345 232.687 1.00 32.52 247 ILE B N 1
ATOM 4551 C CA . ILE B 1 255 ? -103.520 -0.214 231.930 1.00 33.24 247 ILE B CA 1
ATOM 4552 C C . ILE B 1 255 ? -103.332 -1.716 231.748 1.00 34.19 247 ILE B C 1
ATOM 4553 O O . ILE B 1 255 ? -102.198 -2.188 231.692 1.00 35.02 247 ILE B O 1
ATOM 4558 N N . PRO B 1 256 ? -104.443 -2.472 231.665 1.00 34.20 248 PRO B N 1
ATOM 4559 C CA . PRO B 1 256 ? -104.336 -3.908 231.479 1.00 34.34 248 PRO B CA 1
ATOM 4560 C C . PRO B 1 256 ? -103.944 -4.281 230.055 1.00 36.11 248 PRO B C 1
ATOM 4561 O O . PRO B 1 256 ? -103.897 -3.424 229.169 1.00 34.95 248 PRO B O 1
ATOM 4565 N N . LYS B 1 257 ? -103.671 -5.564 229.846 1.00 39.13 249 LYS B N 1
ATOM 4566 C CA . LYS B 1 257 ? -103.480 -6.095 228.502 1.00 41.44 249 LYS B CA 1
ATOM 4567 C C . LYS B 1 257 ? -104.753 -5.864 227.684 1.00 40.41 249 LYS B C 1
ATOM 4568 O O . LYS B 1 257 ? -105.848 -5.827 228.245 1.00 40.25 249 LYS B O 1
ATOM 4574 N N . PRO B 1 258 ? -104.612 -5.690 226.360 1.00 39.41 250 PRO B N 1
ATOM 4575 C CA . PRO B 1 258 ? -105.755 -5.433 225.484 1.00 38.83 250 PRO B CA 1
ATOM 4576 C C . PRO B 1 258 ? -106.949 -6.374 225.685 1.00 38.20 250 PRO B C 1
ATOM 4577 O O . PRO B 1 258 ? -106.785 -7.590 225.684 1.00 38.11 250 PRO B O 1
ATOM 4581 N N . LEU B 1 259 ? -108.132 -5.795 225.877 1.00 38.91 251 LEU B N 1
ATOM 4582 C CA . LEU B 1 259 ? -109.381 -6.553 225.941 1.00 39.55 251 LEU B CA 1
ATOM 4583 C C . LEU B 1 259 ? -110.167 -6.300 224.673 1.00 39.60 251 LEU B C 1
ATOM 4584 O O . LEU B 1 259 ? -110.039 -5.239 224.061 1.00 41.09 251 LEU B O 1
ATOM 4589 N N . TYR B 1 260 ? -110.990 -7.269 224.287 1.00 39.87 252 TYR B N 1
ATOM 4590 C CA . TYR B 1 260 ? -111.794 -7.149 223.077 1.00 39.71 252 TYR B CA 1
ATOM 4591 C C . TYR B 1 260 ? -113.240 -7.585 223.285 1.00 39.56 252 TYR B C 1
ATOM 4592 O O . TYR B 1 260 ? -113.529 -8.478 224.082 1.00 38.72 252 TYR B O 1
ATOM 4601 N N . TYR B 1 261 ? -114.142 -6.928 222.565 1.00 39.18 253 TYR B N 1
ATOM 4602 C CA . TYR B 1 261 ? -115.460 -7.465 222.321 1.00 40.48 253 TYR B CA 1
ATOM 4603 C C . TYR B 1 261 ? -115.677 -7.462 220.822 1.00 41.88 253 TYR B C 1
ATOM 4604 O O . TYR B 1 261 ? -115.714 -6.400 220.202 1.00 42.47 253 TYR B O 1
ATOM 4613 N N . GLU B 1 262 ? -115.793 -8.655 220.244 1.00 44.70 254 GLU B N 1
ATOM 4614 C CA . GLU B 1 262 ? -116.070 -8.814 218.820 1.00 45.48 254 GLU B CA 1
ATOM 4615 C C . GLU B 1 262 ? -115.073 -8.040 217.974 1.00 45.01 254 GLU B C 1
ATOM 4616 O O . GLU B 1 262 ? -115.456 -7.215 217.148 1.00 44.84 254 GLU B O 1
ATOM 4622 N N . GLU B 1 263 ? -113.788 -8.296 218.225 1.00 46.64 255 GLU B N 1
ATOM 4623 C CA . GLU B 1 263 ? -112.674 -7.715 217.459 1.00 46.78 255 GLU B CA 1
ATOM 4624 C C . GLU B 1 263 ? -112.444 -6.215 217.687 1.00 47.40 255 GLU B C 1
ATOM 4625 O O . GLU B 1 263 ? -111.586 -5.623 217.038 1.00 50.82 255 GLU B O 1
ATOM 4627 N N . ARG B 1 264 ? -113.190 -5.609 218.609 1.00 47.40 256 ARG B N 1
ATOM 4628 C CA . ARG B 1 264 ? -113.046 -4.190 218.927 1.00 47.87 256 ARG B CA 1
ATOM 4629 C C . ARG B 1 264 ? -112.281 -4.099 220.237 1.00 45.56 256 ARG B C 1
ATOM 4630 O O . ARG B 1 264 ? -112.680 -4.714 221.228 1.00 44.85 256 ARG B O 1
ATOM 4638 N N . ARG B 1 265 ? -111.177 -3.354 220.247 1.00 43.03 257 ARG B N 1
ATOM 4639 C CA . ARG B 1 265 ? -110.420 -3.162 221.480 1.00 41.99 257 ARG B CA 1
ATOM 4640 C C . ARG B 1 265 ? -111.234 -2.304 222.438 1.00 40.12 257 ARG B C 1
ATOM 4641 O O . ARG B 1 265 ? -111.801 -1.294 222.030 1.00 41.07 257 ARG B O 1
ATOM 4649 N N . LEU B 1 266 ? -111.287 -2.714 223.702 1.00 38.01 258 LEU B N 1
ATOM 4650 C CA . LEU B 1 266 ? -112.074 -2.015 224.712 1.00 38.70 258 LEU B CA 1
ATOM 4651 C C . LEU B 1 266 ? -111.212 -1.043 225.514 1.00 38.43 258 LEU B C 1
ATOM 4652 O O . LEU B 1 266 ? -110.056 -1.332 225.823 1.00 38.39 258 LEU B O 1
ATOM 4657 N N . GLY B 1 267 ? -111.787 0.104 225.861 1.00 37.41 259 GLY B N 1
ATOM 4658 C CA . GLY B 1 267 ? -111.079 1.123 226.627 1.00 36.47 259 GLY B CA 1
ATOM 4659 C C . GLY B 1 267 ? -111.056 0.859 228.119 1.00 35.69 259 GLY B C 1
ATOM 4660 O O . GLY B 1 267 ? -111.691 1.580 228.894 1.00 37.47 259 GLY B O 1
ATOM 4661 N N . ALA B 1 268 ? -110.308 -0.156 228.536 1.00 35.00 260 ALA B N 1
ATOM 4662 C CA . ALA B 1 268 ? -110.191 -0.484 229.955 1.00 33.99 260 ALA B CA 1
ATOM 4663 C C . ALA B 1 268 ? -109.273 0.522 230.652 1.00 32.87 260 ALA B C 1
ATOM 4664 O O . ALA B 1 268 ? -108.184 0.811 230.166 1.00 33.68 260 ALA B O 1
ATOM 4666 N N . THR B 1 269 ? -109.721 1.054 231.785 1.00 31.31 261 THR B N 1
ATOM 4667 C CA . THR B 1 269 ? -108.921 1.990 232.576 1.00 30.18 261 THR B CA 1
ATOM 4668 C C . THR B 1 269 ? -109.215 1.809 234.055 1.00 28.56 261 THR B C 1
ATOM 4669 O O . THR B 1 269 ? -110.371 1.670 234.454 1.00 28.17 261 THR B O 1
ATOM 4673 N N . TYR B 1 270 ? -108.169 1.833 234.869 1.00 27.28 262 TYR B N 1
ATOM 4674 C CA . TYR B 1 270 ? -108.332 1.695 236.317 1.00 27.32 262 TYR B CA 1
ATOM 4675 C C . TYR B 1 270 ? -108.666 3.014 236.993 1.00 26.80 262 TYR B C 1
ATOM 4676 O O . TYR B 1 270 ? -109.029 3.035 238.167 1.00 26.87 262 TYR B O 1
ATOM 4685 N N . ALA B 1 271 ? -108.564 4.112 236.243 1.00 26.82 263 ALA B N 1
ATOM 4686 C CA . ALA B 1 271 ? -108.908 5.438 236.747 1.00 25.84 263 ALA B CA 1
ATOM 4687 C C . ALA B 1 271 ? -110.410 5.627 236.944 1.00 25.35 263 ALA B C 1
ATOM 4688 O O . ALA B 1 271 ? -110.831 6.565 237.616 1.00 24.50 263 ALA B O 1
ATOM 4690 N N . ASN B 1 272 ? -111.220 4.740 236.371 1.00 25.13 264 ASN B N 1
ATOM 4691 C CA . ASN B 1 272 ? -112.671 4.866 236.452 1.00 24.61 264 ASN B CA 1
ATOM 4692 C C . ASN B 1 272 ? -113.254 4.208 237.709 1.00 25.52 264 ASN B C 1
ATOM 4693 O O . ASN B 1 272 ? -114.291 3.540 237.654 1.00 26.08 264 ASN B O 1
ATOM 4698 N N . PHE B 1 273 ? -112.587 4.417 238.844 1.00 26.25 265 PHE B N 1
ATOM 4699 C CA . PHE B 1 273 ? -113.064 3.936 240.136 1.00 25.51 265 PHE B CA 1
ATOM 4700 C C . PHE B 1 273 ? -114.075 4.914 240.708 1.00 25.24 265 PHE B C 1
ATOM 4701 O O . PHE B 1 273 ? -114.271 5.992 240.153 1.00 25.85 265 PHE B O 1
ATOM 4709 N N . VAL B 1 274 ? -114.721 4.549 241.812 1.00 25.22 266 VAL B N 1
ATOM 4710 C CA . VAL B 1 274 ? -115.641 5.467 242.483 1.00 25.39 266 VAL B CA 1
ATOM 4711 C C . VAL B 1 274 ? -115.515 5.413 244.013 1.00 24.50 266 VAL B C 1
ATOM 4712 O O . VAL B 1 274 ? -115.476 4.333 244.605 1.00 24.13 266 VAL B O 1
ATOM 4716 N N . PHE B 1 275 ? -115.418 6.590 244.634 1.00 22.73 267 PHE B N 1
ATOM 4717 C CA . PHE B 1 275 ? -115.390 6.697 246.085 1.00 22.88 267 PHE B CA 1
ATOM 4718 C C . PHE B 1 275 ? -116.815 6.613 246.602 1.00 22.21 267 PHE B C 1
ATOM 4719 O O . PHE B 1 275 ? -117.722 7.202 246.029 1.00 22.03 267 PHE B O 1
ATOM 4727 N N . ILE B 1 276 ? -116.992 5.867 247.680 1.00 21.89 268 ILE B N 1
ATOM 4728 C CA . ILE B 1 276 ? -118.238 5.829 248.427 1.00 22.78 268 ILE B CA 1
ATOM 4729 C C . ILE B 1 276 ? -117.838 5.878 249.903 1.00 23.25 268 ILE B C 1
ATOM 4730 O O . ILE B 1 276 ? -116.658 5.825 250.228 1.00 22.44 268 ILE B O 1
ATOM 4735 N N . ASN B 1 277 ? -118.806 5.974 250.798 1.00 24.88 269 ASN B N 1
ATOM 4736 C CA . ASN B 1 277 ? -118.478 6.074 252.216 1.00 26.95 269 ASN B CA 1
ATOM 4737 C C . ASN B 1 277 ? -117.647 4.878 252.648 1.00 27.67 269 ASN B C 1
ATOM 4738 O O . ASN B 1 277 ? -118.074 3.740 252.487 1.00 28.14 269 ASN B O 1
ATOM 4743 N N . ASN B 1 278 ? -116.442 5.153 253.148 1.00 28.73 270 ASN B N 1
ATOM 4744 C CA . ASN B 1 278 ? -115.547 4.137 253.724 1.00 29.94 270 ASN B CA 1
ATOM 4745 C C . ASN B 1 278 ? -114.984 3.113 252.741 1.00 29.18 270 ASN B C 1
ATOM 4746 O O . ASN B 1 278 ? -114.418 2.105 253.159 1.00 28.27 270 ASN B O 1
ATOM 4751 N N . ALA B 1 279 ? -115.114 3.373 251.442 1.00 28.26 271 ALA B N 1
ATOM 4752 C CA . ALA B 1 279 ? -114.560 2.471 250.434 1.00 27.92 271 ALA B CA 1
ATOM 4753 C C . ALA B 1 279 ? -114.260 3.147 249.094 1.00 27.44 271 ALA B C 1
ATOM 4754 O O . ALA B 1 279 ? -114.796 4.210 248.769 1.00 27.61 271 ALA B O 1
ATOM 4756 N N . LEU B 1 280 ? -113.368 2.512 248.346 1.00 26.14 272 LEU B N 1
ATOM 4757 C CA . LEU B 1 280 ? -113.092 2.861 246.973 1.00 26.14 272 LEU B CA 1
ATOM 4758 C C . LEU B 1 280 ? -113.385 1.624 246.132 1.00 25.90 272 LEU B C 1
ATOM 4759 O O . LEU B 1 280 ? -112.788 0.563 246.351 1.00 26.21 272 LEU B O 1
ATOM 4764 N N . ILE B 1 281 ? -114.300 1.760 245.179 1.00 25.12 273 ILE B N 1
ATOM 4765 C CA . ILE B 1 281 ? -114.659 0.653 244.293 1.00 24.94 273 ILE B CA 1
ATOM 4766 C C . ILE B 1 281 ? -113.913 0.819 242.977 1.00 25.27 273 ILE B C 1
ATOM 4767 O O . ILE B 1 281 ? -114.120 1.800 242.262 1.00 24.46 273 ILE B O 1
ATOM 4772 N N . VAL B 1 282 ? -113.073 -0.162 242.659 1.00 25.89 274 VAL B N 1
ATOM 4773 C CA . VAL B 1 282 ? -112.184 -0.112 241.506 1.00 26.64 274 VAL B CA 1
ATOM 4774 C C . VAL B 1 282 ? -112.593 -1.133 240.439 1.00 27.40 274 VAL B C 1
ATOM 4775 O O . VAL B 1 282 ? -112.950 -2.275 240.757 1.00 26.49 274 VAL B O 1
ATOM 4779 N N . PRO B 1 283 ? -112.547 -0.729 239.159 1.00 27.38 275 PRO B N 1
ATOM 4780 C CA . PRO B 1 283 ? -112.870 -1.700 238.131 1.00 27.18 275 PRO B CA 1
ATOM 4781 C C . PRO B 1 283 ? -111.778 -2.761 238.027 1.00 27.62 275 PRO B C 1
ATOM 4782 O O . PRO B 1 283 ? -110.588 -2.427 238.115 1.00 27.16 275 PRO B O 1
ATOM 4786 N N . PHE B 1 284 ? -112.196 -4.016 237.851 1.00 26.53 276 PHE B N 1
ATOM 4787 C CA . PHE B 1 284 ? -111.299 -5.138 237.590 1.00 26.92 276 PHE B CA 1
ATOM 4788 C C . PHE B 1 284 ? -111.560 -5.661 236.186 1.00 26.65 276 PHE B C 1
ATOM 4789 O O . PHE B 1 284 ? -112.703 -5.759 235.756 1.00 26.62 276 PHE B O 1
ATOM 4797 N N . TYR B 1 285 ? -110.492 -5.993 235.475 1.00 27.40 277 TYR B N 1
ATOM 4798 C CA . TYR B 1 285 ? -110.601 -6.473 234.113 1.00 28.35 277 TYR B CA 1
ATOM 4799 C C . TYR B 1 285 ? -110.073 -7.903 233.933 1.00 30.28 277 TYR B C 1
ATOM 4800 O O . TYR B 1 285 ? -109.896 -8.351 232.807 1.00 30.88 277 TYR B O 1
ATOM 4809 N N . LYS B 1 286 ? -109.876 -8.625 235.040 1.00 33.65 278 LYS B N 1
ATOM 4810 C CA . LYS B 1 286 ? -109.277 -9.971 235.026 1.00 36.39 278 LYS B CA 1
ATOM 4811 C C . LYS B 1 286 ? -107.891 -9.912 234.383 1.00 36.10 278 LYS B C 1
ATOM 4812 O O . LYS B 1 286 ? -107.602 -10.583 233.396 1.00 36.60 278 LYS B O 1
ATOM 4818 N N . ASP B 1 287 ? -107.052 -9.068 234.964 1.00 36.00 279 ASP B N 1
ATOM 4819 C CA . ASP B 1 287 ? -105.699 -8.819 234.500 1.00 35.45 279 ASP B CA 1
ATOM 4820 C C . ASP B 1 287 ? -104.820 -8.844 235.743 1.00 36.15 279 ASP B C 1
ATOM 4821 O O . ASP B 1 287 ? -105.320 -8.633 236.852 1.00 35.72 279 ASP B O 1
ATOM 4826 N N . LYS B 1 288 ? -103.527 -9.111 235.576 1.00 37.29 280 LYS B N 1
ATOM 4827 C CA . LYS B 1 288 ? -102.613 -9.141 236.718 1.00 38.66 280 LYS B CA 1
ATOM 4828 C C . LYS B 1 288 ? -102.526 -7.772 237.392 1.00 36.96 280 LYS B C 1
ATOM 4829 O O . LYS B 1 288 ? -102.257 -7.686 238.584 1.00 36.03 280 LYS B O 1
ATOM 4835 N N . ASN B 1 289 ? -102.771 -6.705 236.633 1.00 35.93 281 ASN B N 1
ATOM 4836 C CA . ASN B 1 289 ? -102.783 -5.358 237.199 1.00 35.33 281 ASN B CA 1
ATOM 4837 C C . ASN B 1 289 ? -103.958 -5.075 238.137 1.00 34.43 281 ASN B C 1
ATOM 4838 O O . ASN B 1 289 ? -103.902 -4.122 238.908 1.00 35.18 281 ASN B O 1
ATOM 4843 N N . ASP B 1 290 ? -105.012 -5.891 238.087 1.00 34.35 282 ASP B N 1
ATOM 4844 C CA . ASP B 1 290 ? -106.108 -5.772 239.057 1.00 33.55 282 ASP B CA 1
ATOM 4845 C C . ASP B 1 290 ? -105.522 -5.742 240.469 1.00 33.45 282 ASP B C 1
ATOM 4846 O O . ASP B 1 290 ? -105.759 -4.801 241.223 1.00 30.81 282 ASP B O 1
ATOM 4851 N N . GLU B 1 291 ? -104.732 -6.762 240.802 1.00 34.48 283 GLU B N 1
ATOM 4852 C CA . GLU B 1 291 ? -104.118 -6.873 242.130 1.00 37.32 283 GLU B CA 1
ATOM 4853 C C . GLU B 1 291 ? -103.108 -5.759 242.391 1.00 34.83 283 GLU B C 1
ATOM 4854 O O . GLU B 1 291 ? -103.044 -5.231 243.496 1.00 32.73 283 GLU B O 1
ATOM 4860 N N . ILE B 1 292 ? -102.320 -5.414 241.376 1.00 33.98 284 ILE B N 1
ATOM 4861 C CA . ILE B 1 292 ? -101.296 -4.382 241.532 1.00 34.64 284 ILE B CA 1
ATOM 4862 C C . ILE B 1 292 ? -101.928 -3.038 241.900 1.00 33.54 284 ILE B C 1
ATOM 4863 O O . ILE B 1 292 ? -101.558 -2.447 242.908 1.00 33.39 284 ILE B O 1
ATOM 4868 N N . ILE B 1 293 ? -102.900 -2.573 241.121 1.00 32.54 285 ILE B N 1
ATOM 4869 C CA . ILE B 1 293 ? -103.531 -1.269 241.413 1.00 32.37 285 ILE B CA 1
ATOM 4870 C C . ILE B 1 293 ? -104.349 -1.301 242.711 1.00 31.63 285 ILE B C 1
ATOM 4871 O O . ILE B 1 293 ? -104.368 -0.316 243.458 1.00 30.66 285 ILE B O 1
ATOM 4876 N N . ALA B 1 294 ? -104.999 -2.429 242.995 1.00 31.03 286 ALA B N 1
ATOM 4877 C CA . ALA B 1 294 ? -105.758 -2.574 244.242 1.00 32.86 286 ALA B CA 1
ATOM 4878 C C . ALA B 1 294 ? -104.855 -2.471 245.482 1.00 34.31 286 ALA B C 1
ATOM 4879 O O . ALA B 1 294 ? -105.259 -1.916 246.507 1.00 34.96 286 ALA B O 1
ATOM 4881 N N . LYS B 1 295 ? -103.639 -2.997 245.370 1.00 35.30 287 LYS B N 1
ATOM 4882 C CA . LYS B 1 295 ? -102.657 -2.958 246.453 1.00 36.44 287 LYS B CA 1
ATOM 4883 C C . LYS B 1 295 ? -102.141 -1.533 246.665 1.00 34.61 287 LYS B C 1
ATOM 4884 O O . LYS B 1 295 ? -102.105 -1.041 247.796 1.00 32.78 287 LYS B O 1
ATOM 4890 N N . ARG B 1 296 ? -101.746 -0.882 245.574 1.00 33.49 288 ARG B N 1
ATOM 4891 C CA . ARG B 1 296 ? -101.255 0.501 245.621 1.00 33.61 288 ARG B CA 1
ATOM 4892 C C . ARG B 1 296 ? -102.271 1.495 246.170 1.00 32.61 288 ARG B C 1
ATOM 4893 O O . ARG B 1 296 ? -101.936 2.328 247.007 1.00 34.11 288 ARG B O 1
ATOM 4901 N N . LEU B 1 297 ? -103.505 1.417 245.682 1.00 31.40 289 LEU B N 1
ATOM 4902 C CA . LEU B 1 297 ? -104.556 2.325 246.131 1.00 30.84 289 LEU B CA 1
ATOM 4903 C C . LEU B 1 297 ? -104.885 2.093 247.596 1.00 31.29 289 LEU B C 1
ATOM 4904 O O . LEU B 1 297 ? -105.110 3.040 248.347 1.00 29.28 289 LEU B O 1
ATOM 4909 N N . SER B 1 298 ? -104.904 0.823 247.986 1.00 32.09 290 SER B N 1
ATOM 4910 C CA . SER B 1 298 ? -105.198 0.437 249.357 1.00 33.43 290 SER B CA 1
ATOM 4911 C C . SER B 1 298 ? -104.138 0.954 250.328 1.00 33.01 290 SER B C 1
ATOM 4912 O O . SER B 1 298 ? -104.468 1.409 251.423 1.00 32.51 290 SER B O 1
ATOM 4915 N N . LYS B 1 299 ? -102.876 0.886 249.909 1.00 33.29 291 LYS B N 1
ATOM 4916 C CA . LYS B 1 299 ? -101.754 1.396 250.688 1.00 33.71 291 LYS B CA 1
ATOM 4917 C C . LYS B 1 299 ? -101.832 2.910 250.844 1.00 33.75 291 LYS B C 1
ATOM 4918 O O . LYS B 1 299 ? -101.651 3.444 251.938 1.00 32.88 291 LYS B O 1
ATOM 4920 N N . ALA B 1 300 ? -102.106 3.596 249.737 1.00 33.46 292 ALA B N 1
ATOM 4921 C CA . ALA B 1 300 ? -102.238 5.047 249.744 1.00 33.04 292 ALA B CA 1
ATOM 4922 C C . ALA B 1 300 ? -103.504 5.516 250.468 1.00 32.72 292 ALA B C 1
ATOM 4923 O O . ALA B 1 300 ? -103.586 6.673 250.866 1.00 33.28 292 ALA B O 1
ATOM 4925 N N . LEU B 1 301 ? -104.480 4.630 250.648 1.00 32.38 293 LEU B N 1
ATOM 4926 C CA . LEU B 1 301 ? -105.750 5.002 251.272 1.00 33.45 293 LEU B CA 1
ATOM 4927 C C . LEU B 1 301 ? -106.069 4.136 252.499 1.00 34.38 293 LEU B C 1
ATOM 4928 O O . LEU B 1 301 ? -106.975 3.292 252.453 1.00 33.48 293 LEU B O 1
ATOM 4933 N N . PRO B 1 302 ? -105.355 4.377 253.618 1.00 35.36 294 PRO B N 1
ATOM 4934 C CA . PRO B 1 302 ? -105.449 3.517 254.808 1.00 36.01 294 PRO B CA 1
ATOM 4935 C C . PRO B 1 302 ? -106.810 3.469 255.507 1.00 35.51 294 PRO B C 1
ATOM 4936 O O . PRO B 1 302 ? -107.047 2.563 256.297 1.00 36.66 294 PRO B O 1
ATOM 4940 N N . ASN B 1 303 ? -107.692 4.422 255.231 1.00 35.58 295 ASN B N 1
ATOM 4941 C CA . ASN B 1 303 ? -109.013 4.436 255.851 1.00 36.37 295 ASN B CA 1
ATOM 4942 C C . ASN B 1 303 ? -110.147 4.088 254.890 1.00 35.13 295 ASN B C 1
ATOM 4943 O O . ASN B 1 303 ? -111.319 4.341 255.184 1.00 35.23 295 ASN B O 1
ATOM 4948 N N . HIS B 1 304 ? -109.796 3.494 253.752 1.00 33.94 296 HIS B N 1
ATOM 4949 C CA . HIS B 1 304 ? -110.784 3.013 252.785 1.00 33.78 296 HIS B CA 1
ATOM 4950 C C . HIS B 1 304 ? -110.572 1.535 252.501 1.00 33.00 296 HIS B C 1
ATOM 4951 O O . HIS B 1 304 ? -109.440 1.084 252.380 1.00 33.38 296 HIS B O 1
ATOM 4958 N N . LYS B 1 305 ? -111.664 0.789 252.396 1.00 32.50 297 LYS B N 1
ATOM 4959 C CA . LYS B 1 305 ? -111.613 -0.557 251.840 1.00 33.60 297 LYS B CA 1
ATOM 4960 C C . LYS B 1 305 ? -111.655 -0.476 250.309 1.00 31.73 297 LYS B C 1
ATOM 4961 O O . LYS B 1 305 ? -112.542 0.144 249.733 1.00 29.33 297 LYS B O 1
ATOM 4967 N N . ILE B 1 306 ? -110.665 -1.082 249.666 1.00 30.92 298 ILE B N 1
ATOM 4968 C CA . ILE B 1 306 ? -110.565 -1.091 248.217 1.00 30.65 298 ILE B CA 1
ATOM 4969 C C . ILE B 1 306 ? -111.155 -2.410 247.711 1.00 30.65 298 ILE B C 1
ATOM 4970 O O . ILE B 1 306 ? -110.705 -3.488 248.109 1.00 32.19 298 ILE B O 1
ATOM 4975 N N . ILE B 1 307 ? -112.170 -2.315 246.855 1.00 28.35 299 ILE B N 1
ATOM 4976 C CA . ILE B 1 307 ? -112.924 -3.477 246.401 1.00 28.20 299 ILE B CA 1
ATOM 4977 C C . ILE B 1 307 ? -113.007 -3.472 244.881 1.00 28.35 299 ILE B C 1
ATOM 4978 O O . ILE B 1 307 ? -113.493 -2.514 244.279 1.00 28.31 299 ILE B O 1
ATOM 4983 N N . GLY B 1 308 ? -112.525 -4.542 244.266 1.00 28.33 300 GLY B N 1
ATOM 4984 C CA . GLY B 1 308 ? -112.550 -4.673 242.814 1.00 28.43 300 GLY B CA 1
ATOM 4985 C C . GLY B 1 308 ? -113.869 -5.251 242.346 1.00 29.00 300 GLY B C 1
ATOM 4986 O O . GLY B 1 308 ? -114.356 -6.217 242.921 1.00 28.55 300 GLY B O 1
ATOM 4987 N N . VAL B 1 309 ? -114.447 -4.656 241.305 1.00 29.38 301 VAL B N 1
ATOM 4988 C CA . VAL B 1 309 ? -115.670 -5.158 240.692 1.00 28.97 301 VAL B CA 1
ATOM 4989 C C . VAL B 1 309 ? -115.429 -5.363 239.198 1.00 29.05 301 VAL B C 1
ATOM 4990 O O . VAL B 1 309 ? -114.964 -4.458 238.506 1.00 27.39 301 VAL B O 1
ATOM 4994 N N . ASP B 1 310 ? -115.733 -6.564 238.708 1.00 29.05 302 ASP B N 1
ATOM 4995 C CA . ASP B 1 310 ? -115.470 -6.912 237.314 1.00 28.43 302 ASP B CA 1
ATOM 4996 C C . ASP B 1 310 ? -116.256 -5.966 236.419 1.00 27.13 302 ASP B C 1
ATOM 4997 O O . ASP B 1 310 ? -117.480 -5.898 236.502 1.00 27.73 302 ASP B O 1
ATOM 5002 N N . ALA B 1 311 ? -115.548 -5.218 235.580 1.00 25.99 303 ALA B N 1
ATOM 5003 C CA . ALA B 1 311 ? -116.171 -4.159 234.800 1.00 25.23 303 ALA B CA 1
ATOM 5004 C C . ALA B 1 311 ? -116.114 -4.427 233.305 1.00 25.96 303 ALA B C 1
ATOM 5005 O O . ALA B 1 311 ? -116.384 -3.535 232.502 1.00 25.48 303 ALA B O 1
ATOM 5007 N N . ARG B 1 312 ? -115.780 -5.653 232.924 1.00 26.53 304 ARG B N 1
ATOM 5008 C CA . ARG B 1 312 ? -115.561 -5.966 231.509 1.00 27.86 304 ARG B CA 1
ATOM 5009 C C . ARG B 1 312 ? -116.796 -5.808 230.636 1.00 26.78 304 ARG B C 1
ATOM 5010 O O . ARG B 1 312 ? -116.676 -5.469 229.458 1.00 26.53 304 ARG B O 1
ATOM 5018 N N . VAL B 1 313 ? -117.975 -6.053 231.210 1.00 26.27 305 VAL B N 1
ATOM 5019 C CA . VAL B 1 313 ? -119.227 -5.952 230.457 1.00 25.94 305 VAL B CA 1
ATOM 5020 C C . VAL B 1 313 ? -119.581 -4.484 230.220 1.00 25.19 305 VAL B C 1
ATOM 5021 O O . VAL B 1 313 ? -120.066 -4.130 229.147 1.00 25.38 305 VAL B O 1
ATOM 5025 N N . PHE B 1 314 ? -119.333 -3.635 231.217 1.00 25.02 306 PHE B N 1
ATOM 5026 C CA . PHE B 1 314 ? -119.506 -2.184 231.074 1.00 24.53 306 PHE B CA 1
ATOM 5027 C C . PHE B 1 314 ? -118.759 -1.677 229.843 1.00 24.30 306 PHE B C 1
ATOM 5028 O O . PHE B 1 314 ? -119.281 -0.860 229.085 1.00 23.69 306 PHE B O 1
ATOM 5036 N N . LEU B 1 315 ? -117.544 -2.179 229.641 1.00 24.40 307 LEU B N 1
ATOM 5037 C CA . LEU B 1 315 ? -116.683 -1.691 228.565 1.00 25.61 307 LEU B CA 1
ATOM 5038 C C . LEU B 1 315 ? -117.278 -1.860 227.173 1.00 26.48 307 LEU B C 1
ATOM 5039 O O . LEU B 1 315 ? -116.862 -1.166 226.248 1.00 26.36 307 LEU B O 1
ATOM 5044 N N . ARG B 1 316 ? -118.242 -2.771 227.021 1.00 27.06 308 ARG B N 1
ATOM 5045 C CA . ARG B 1 316 ? -118.882 -3.006 225.722 1.00 27.37 308 ARG B CA 1
ATOM 5046 C C . ARG B 1 316 ? -119.679 -1.799 225.216 1.00 27.81 308 ARG B C 1
ATOM 5047 O O . ARG B 1 316 ? -119.922 -1.678 224.014 1.00 27.90 308 ARG B O 1
ATOM 5055 N N . GLN B 1 317 ? -120.086 -0.915 226.123 1.00 28.63 309 GLN B N 1
ATOM 5056 C CA . GLN B 1 317 ? -120.771 0.329 225.742 1.00 29.25 309 GLN B CA 1
ATOM 5057 C C . GLN B 1 317 ? -119.921 1.565 226.042 1.00 28.57 309 GLN B C 1
ATOM 5058 O O . GLN B 1 317 ? -120.453 2.658 226.223 1.00 28.16 309 GLN B O 1
ATOM 5064 N N . ASN B 1 318 ? -118.602 1.365 226.084 1.00 28.78 310 ASN B N 1
ATOM 5065 C CA . ASN B 1 318 ? -117.606 2.437 226.123 1.00 29.00 310 ASN B CA 1
ATOM 5066 C C . ASN B 1 318 ? -117.546 3.250 227.417 1.00 27.34 310 ASN B C 1
ATOM 5067 O O . ASN B 1 318 ? -117.324 4.450 227.402 1.00 26.83 310 ASN B O 1
ATOM 5072 N N . GLY B 1 319 ? -117.701 2.569 228.543 1.00 26.79 311 GLY B N 1
ATOM 5073 C CA . GLY B 1 319 ? -117.616 3.213 229.847 1.00 25.46 311 GLY B CA 1
ATOM 5074 C C . GLY B 1 319 ? -117.334 2.174 230.898 1.00 24.53 311 GLY B C 1
ATOM 5075 O O . GLY B 1 319 ? -117.431 0.981 230.629 1.00 23.89 311 GLY B O 1
ATOM 5076 N N . SER B 1 320 ? -116.964 2.622 232.091 1.00 24.35 312 SER B N 1
ATOM 5077 C CA . SER B 1 320 ? -116.682 1.713 233.194 1.00 24.13 312 SER B CA 1
ATOM 5078 C C . SER B 1 320 ? -117.462 2.167 234.433 1.00 24.34 312 SER B C 1
ATOM 5079 O O . SER B 1 320 ? -118.463 2.882 234.307 1.00 24.78 312 SER B O 1
ATOM 5082 N N . LEU B 1 321 ? -117.032 1.748 235.618 1.00 24.49 313 LEU B N 1
ATOM 5083 C CA . LEU B 1 321 ? -117.822 1.951 236.840 1.00 24.15 313 LEU B CA 1
ATOM 5084 C C . LEU B 1 321 ? -118.171 3.408 237.158 1.00 23.51 313 LEU B C 1
ATOM 5085 O O . LEU B 1 321 ? -119.325 3.694 237.497 1.00 23.73 313 LEU B O 1
ATOM 5090 N N . HIS B 1 322 ? -117.197 4.316 237.062 1.00 23.14 314 HIS B N 1
ATOM 5091 C CA . HIS B 1 322 ? -117.408 5.741 237.409 1.00 22.84 314 HIS B CA 1
ATOM 5092 C C . HIS B 1 322 ? -118.431 6.393 236.472 1.00 23.40 314 HIS B C 1
ATOM 5093 O O . HIS B 1 322 ? -119.294 7.160 236.908 1.00 22.93 314 HIS B O 1
ATOM 5100 N N . CYS B 1 323 ? -118.327 6.071 235.185 1.00 23.85 315 CYS B N 1
ATOM 5101 C CA A CYS B 1 323 ? -119.252 6.586 234.166 0.46 24.10 315 CYS B CA 1
ATOM 5102 C CA B CYS B 1 323 ? -119.236 6.603 234.176 0.54 24.88 315 CYS B CA 1
ATOM 5103 C C . CYS B 1 323 ? -120.699 6.198 234.439 1.00 24.34 315 CYS B C 1
ATOM 5104 O O . CYS B 1 323 ? -121.626 6.924 234.080 1.00 24.22 315 CYS B O 1
ATOM 5109 N N . SER B 1 324 ? -120.895 5.042 235.062 1.00 23.90 316 SER B N 1
ATOM 5110 C CA . SER B 1 324 ? -122.227 4.488 235.270 1.00 24.40 316 SER B CA 1
ATOM 5111 C C . SER B 1 324 ? -122.963 5.016 236.500 1.00 24.89 316 SER B C 1
ATOM 5112 O O . SER B 1 324 ? -124.057 4.559 236.798 1.00 26.27 316 SER B O 1
ATOM 5115 N N . CYS B 1 325 ? -122.376 5.956 237.228 1.00 25.63 317 CYS B N 1
ATOM 5116 C CA . CYS B 1 325 ? -122.960 6.383 238.494 1.00 25.37 317 CYS B CA 1
ATOM 5117 C C . CYS B 1 325 ? -122.697 7.847 238.780 1.00 25.39 317 CYS B C 1
ATOM 5118 O O . CYS B 1 325 ? -121.859 8.479 238.141 1.00 25.24 317 CYS B O 1
ATOM 5121 N N . GLN B 1 326 ? -123.432 8.379 239.745 1.00 25.96 318 GLN B N 1
ATOM 5122 C CA . GLN B 1 326 ? -123.221 9.741 240.210 1.00 27.45 318 GLN B CA 1
ATOM 5123 C C . GLN B 1 326 ? -123.381 9.770 241.724 1.00 26.39 318 GLN B C 1
ATOM 5124 O O . GLN B 1 326 ? -124.165 9.012 242.289 1.00 25.79 318 GLN B O 1
ATOM 5130 N N . ASN B 1 327 ? -122.607 10.628 242.377 1.00 26.17 319 ASN B N 1
ATOM 5131 C CA . ASN B 1 327 ? -122.612 10.714 243.828 1.00 26.81 319 ASN B CA 1
ATOM 5132 C C . ASN B 1 327 ? -123.489 11.870 244.269 1.00 27.23 319 ASN B C 1
ATOM 5133 O O . ASN B 1 327 ? -123.392 12.959 243.721 1.00 27.60 319 ASN B O 1
ATOM 5138 N N . ARG B 1 328 ? -124.374 11.614 245.225 1.00 28.21 320 ARG B N 1
ATOM 5139 C CA . ARG B 1 328 ? -125.135 12.669 245.882 1.00 29.34 320 ARG B CA 1
ATOM 5140 C C . ARG B 1 328 ? -124.604 12.766 247.309 1.00 29.01 320 ARG B C 1
ATOM 5141 O O . ARG B 1 328 ? -124.617 11.779 248.047 1.00 27.33 320 ARG B O 1
ATOM 5149 N N . PHE B 1 329 ? -124.136 13.956 247.682 1.00 28.75 321 PHE B N 1
ATOM 5150 C CA . PHE B 1 329 ? -123.378 14.129 248.912 1.00 29.09 321 PHE B CA 1
ATOM 5151 C C . PHE B 1 329 ? -124.258 14.445 250.113 1.00 30.76 321 PHE B C 1
ATOM 5152 O O . PHE B 1 329 ? -125.351 14.981 249.968 1.00 32.68 321 PHE B O 1
ATOM 5160 N N . LYS B 1 330 ? -123.771 14.088 251.296 1.00 33.90 322 LYS B N 1
ATOM 5161 C CA . LYS B 1 330 ? -124.514 14.277 252.541 1.00 37.12 322 LYS B CA 1
ATOM 5162 C C . LYS B 1 330 ? -124.277 15.668 253.112 1.00 37.68 322 LYS B C 1
ATOM 5163 O O . LYS B 1 330 ? -123.142 16.143 253.138 1.00 35.85 322 LYS B O 1
ATOM 5169 N N . GLY B 1 331 ? -125.349 16.300 253.584 1.00 39.73 323 GLY B N 1
ATOM 5170 C CA . GLY B 1 331 ? -125.261 17.615 254.213 1.00 41.31 323 GLY B CA 1
ATOM 5171 C C . GLY B 1 331 ? -126.525 18.446 254.096 1.00 43.02 323 GLY B C 1
ATOM 5172 O O . GLY B 1 331 ? -127.553 17.981 253.598 1.00 43.24 323 GLY B O 1
ATOM 5173 N N . LEU B 1 332 ? -126.420 19.690 254.553 1.00 44.17 324 LEU B N 1
ATOM 5174 C CA . LEU B 1 332 ? -127.501 20.670 254.505 1.00 45.05 324 LEU B CA 1
ATOM 5175 C C . LEU B 1 332 ? -127.820 21.036 253.054 1.00 43.82 324 LEU B C 1
ATOM 5176 O O . LEU B 1 332 ? -126.910 21.258 252.269 1.00 44.23 324 LEU B O 1
ATOM 5181 N N . ARG B 1 333 ? -129.105 21.097 252.699 1.00 43.53 325 ARG B N 1
ATOM 5182 C CA . ARG B 1 333 ? -129.521 21.433 251.329 1.00 42.54 325 ARG B CA 1
ATOM 5183 C C . ARG B 1 333 ? -130.157 22.819 251.251 1.00 43.80 325 ARG B C 1
ATOM 5184 O O . ARG B 1 333 ? -131.208 23.065 251.841 1.00 43.63 325 ARG B O 1
#

CATH classification: 3.75.10.10

InterPro domains:
  IPR007466 Peptidyl-arginine deiminase, Porphyromonas-type [PF04371] (5-319)
  IPR007466 Peptidyl-arginine deiminase, Porphyromonas-type [PTHR31377] (5-319)

Solvent-accessible surface area: 28420 Å² total; per-residue (Å²): 140,119,125,132,81,150,56,61,41,28,64,9,21,15,25,69,38,92,5,54,19,0,4,1,2,0,3,15,79,78,14,109,8,77,114,30,38,141,38,0,18,107,14,0,28,83,0,0,73,25,1,9,134,48,14,62,0,0,0,0,0,36,137,134,75,29,5,66,100,0,75,108,30,76,84,18,54,69,21,67,11,90,7,65,36,2,33,2,14,25,8,7,5,22,11,4,40,26,63,55,85,18,24,0,2,14,12,46,36,132,55,128,67,6,66,30,3,4,55,87,1,4,161,89,62,32,167,40,156,32,80,98,26,135,14,41,4,23,8,1,0,10,14,22,4,25,87,14,5,0,0,0,2,9,96,11,0,69,130,44,60,111,89,90,97,100,11,22,64,58,0,60,72,27,0,32,17,149,74,16,14,30,2,89,44,5,98,55,111,61,15,0,0,28,0,0,2,4,2,49,107,78,17,0,0,0,0,5,5,127,75,137,97,22,127,17,49,112,25,0,50,117,0,50,73,37,0,108,164,39,69,39,92,54,18,47,0,3,18,7,117,56,31,136,76,150,104,54,79,20,32,8,3,0,0,0,0,0,0,3,29,95,0,0,0,0,0,51,3,133,29,138,9,10,104,58,0,18,114,89,0,48,174,37,9,115,128,40,135,30,46,28,3,49,0,96,22,0,2,66,50,131,7,2,0,4,14,0,0,8,4,24,19,107,46,60,70,157,130,101,130,123,148,64,67,39,29,43,9,20,17,24,69,34,103,5,55,22,0,6,1,0,0,2,2,117,116,12,107,6,72,111,25,20,135,82,0,25,110,16,0,57,82,0,1,92,27,1,10,140,41,11,55,0,0,0,0,0,24,54,106,84,31,3,73,72,0,69,110,21,76,70,15,52,67,18,119,18,83,6,57,15,2,33,2,10,16,9,8,7,21,12,3,41,47,72,51,122,17,66,1,6,9,16,50,26,76,5,171,58,79,76,74,38,22,130,51,3,47,46,1,5,54,22,3,6,94,104,62,31,164,43,160,30,46,124,21,128,5,63,3,24,9,1,0,11,13,20,5,29,88,15,3,0,0,0,4,4,104,27,6,66,93,28,115,102,62,85,83,102,86,1,22,67,66,0,67,110,22,0,26,16,119,73,16,14,30,2,88,48,8,58,6,11,25,101,58,54,48,26,0,1,6,1,0,1,3,2,49,107,82,16,0,0,0,0,9,3,112,80,136,99,20,100,5,56,118,25,0,48,111,0,50,97,37,0,116,137,37,69,38,89,56,20,50,0,3,16,7,124,63,30,135,54,117,90,65,48,10,20,8,2,0,0,0,0,0,0,3,29,103,0,0,0,0,0,54,3,152,21,118,4,11,107,48,0,19,145,97,0,49,81,37,9,111,126,43,136,32,46,27,4,66,0,77,20,0,3,34,47,102,9,2,0,5,16,0,0,9,4,22,19,119,47,112,74

Nearest PDB structures (foldseek):
  6b10-assembly2_B  TM=1.003E+00  e=4.161E-74  Campylobacter jejuni subsp. jejuni NCTC 11168 = ATCC 700819
  6b2w-assembly2_B  TM=9.854E-01  e=8.558E-68  Campylobacter jejuni subsp. jejuni NCTC 11168 = ATCC 700819
  6b10-assembly1_A  TM=9.931E-01  e=9.273E-66  Campylobacter jejuni subsp. jejuni NCTC 11168 = ATCC 700819
  1zbr-assembly1_B  TM=9.121E-01  e=2.795E-33  Porphyromonas gingivalis W83
  1xkn-assembly1_A  TM=9.094E-01  e=1.182E-32  Chlorobaculum tepidum TLS

Foldseek 3Di:
DPDDDPHKDKWADAQQFAFAEKEWEQADCPAPCPVPNVVVVVLVLQVQLVQQVFHAYEYEAQDPVSCVVVVPHPRYHYDHFHDHDGQCQFFPWGWMQIPNAIATEGEDEPPPRSSCVRVCCCVPPVVHDYHYDDAYDGNQQWADQRPQEIEGEPVQRPVRAPDPVVVQVVVCNVRVHPYYQYQHFFALVGGCLQAWYDPHNQEIEGEAEDDPVDPRHVRNVVSVVSVVVVNGHYHYQYFFDFDDDPNDTFSGGQSLWGHHRQAIETEDQPGPSSVVVQVRSCVVPVRHHYHYRHFNSVRVVPHGDNSRIDTHRDDHD/DQDDDPHKAKWADAQQFAFAEKEWEQDDCLEPCNVVNVVVNVLVLVVQLVQLVFHAYEYEYADPVSCVSVVPRPRYHYDHAHAYDGQCQFFEWGWMAMPFAIATEGEQECPVPDVPRSVRSVVVRCCCCVPPVVHDYHYDDAYDGNQQWADQRPQEIEGECVPRVVPPPDDPVVVVVVVCVVRVHDYYQYQHFFDQPLDDHRRVLQAWYDPHNQEIEGEAEDDPVDPRHPRNVSSVVSVVVVNGHYHYQYFFDWDDDPPRTFRDGQSLWGHHHQAIETEDQPGPSSVVSQVRSCVVPVRHRYHYRHFNSVRVVPGGDNSRIDTHRDGHD

Radius of gyration: 28.55 Å; Cα contacts (8 Å, |Δi|>4): 1367; chains: 2; bounding box: 60×57×83 Å

Secondary structure (DSSP, 8-state):
----BTTB-EE---TTS-EEEEEEE---TTSTT-TTHHHHHHHHHHHHHHHHTTSEEEEEESSHHHHGGGTTSTTEEEEE-------HHHHS-EEEEETTEEEEEEEE---THHHHHHHHIIIIII----EEEEEE--GGGEEE-SSSEEEEEHHHHHHH---HHHHHHHHHHHHT-SEEEEE-S------GGGTEEEEETTEEEEEE---TTSTTHHHHHHHHHHHHTT--EEEEEEPPSP-EETTEE----TT--EEETTEEEEEE-SSTHHHHHHHHHHHH-TTSEEEEEE-TTGGGGT--TGGG-EEEE-S--/----BTTB-EE---TTS-EEEEEEE---TTSTTGGGHHHHHHHHHHHHHHHHTTSEEEEEESSGGGGGGGTTSTTEEEEE---S---HHHHS-EEEEETTEEEEEEEE--GGG-HHHHHHHHHHHHHIIIIII----EEEEEE--GGGEEE-SSSEEEEEHHHH----SS-HHHHHHHHHHHHT-SEEEEE-S----------GGGTEEEEETTEEEEEE---TTSTTHHHHHHHHHHHHTTT-EEEEEEPPSP-EETTEEP---TT--EEETTEEEEEE-SSHHHHHHHHHHHHH-TTSEEEEEE-TTGGGGT--TTTTEEEEE-S--